Protein AF-A0A161TN19-F1 (afdb_monomer_lite)

pLDDT: mean 82.78, std 13.56, range [37.44, 98.5]

Secondary structure (DSSP, 8-state):
-IIIIISGGG---HHHHHHHHHHHHHHTT---HHHHHTT---HHHHHHHHHSTTTTHHHHHHHHH---GGG--HHHHHHHSTTSHHHHHTS--GGG--S-EEEEEEEESTTTTHHHHHHHHS---BTTEEEEEEEEESSSTTTTTTSTTSPPPHHHHHHHHHHHHTT----SGGGS-SEEEEPTTS-EEEESSSSPTT------EEESS--SS-TTSSEEEEEESS------------GGGGSSHHHHHHTTTTTTT-HHHHS-THHHHTTSEEEEEPPPSS-----S----------SSS--EEEEEEEEE-TTS-EEEEEEEEEESTT--------TT--------S--TTT----HHHHHHHTT-------BTTB--------SS---

Structure (mmCIF, N/CA/C/O backbone):
data_AF-A0A161TN19-F1
#
_entry.id   AF-A0A161TN19-F1
#
loop_
_atom_site.group_PDB
_atom_site.id
_atom_site.type_symbol
_atom_site.label_atom_id
_atom_site.label_alt_id
_atom_site.label_comp_id
_atom_site.label_asym_id
_atom_site.label_entity_id
_atom_site.label_seq_id
_atom_site.pdbx_PDB_ins_code
_atom_site.Cartn_x
_atom_site.Cartn_y
_atom_site.Cartn_z
_atom_site.occupancy
_atom_site.B_iso_or_equiv
_atom_site.auth_seq_id
_atom_site.auth_comp_id
_atom_site.auth_asym_id
_atom_site.auth_atom_id
_atom_site.pdbx_PDB_model_num
ATOM 1 N N . MET A 1 1 ? -0.595 1.431 11.401 1.00 47.62 1 MET A N 1
ATOM 2 C CA . MET A 1 1 ? -0.123 2.843 11.487 1.00 47.62 1 MET A CA 1
ATOM 3 C C . MET A 1 1 ? 1.355 2.991 11.131 1.00 47.62 1 MET A C 1
ATOM 5 O O . MET A 1 1 ? 1.617 3.426 10.020 1.00 47.62 1 MET A O 1
ATOM 9 N N . GLY A 1 2 ? 2.318 2.622 11.993 1.00 53.97 2 GLY A N 1
ATOM 10 C CA . GLY A 1 2 ? 3.750 2.920 11.767 1.00 53.97 2 GLY A CA 1
ATOM 11 C C . GLY A 1 2 ? 4.306 2.507 10.394 1.00 53.97 2 GLY A C 1
ATOM 12 O O . GLY A 1 2 ? 4.868 3.335 9.682 1.00 53.97 2 GLY A O 1
ATOM 13 N N . ARG A 1 3 ? 4.066 1.251 9.990 1.00 63.72 3 ARG A N 1
ATOM 14 C CA . ARG A 1 3 ? 4.535 0.684 8.710 1.00 63.72 3 ARG A CA 1
ATOM 15 C C . ARG A 1 3 ? 3.680 1.053 7.485 1.00 63.72 3 ARG A C 1
ATOM 17 O O . ARG A 1 3 ? 4.108 0.777 6.372 1.00 63.72 3 ARG A O 1
ATOM 24 N N . ASP A 1 4 ? 2.509 1.662 7.686 1.00 65.88 4 ASP A N 1
ATOM 25 C CA . ASP A 1 4 ? 1.567 1.996 6.603 1.00 65.88 4 ASP A CA 1
ATOM 26 C C . ASP A 1 4 ? 1.561 3.496 6.264 1.00 65.88 4 ASP A C 1
ATOM 28 O O . ASP A 1 4 ? 1.391 3.858 5.107 1.00 65.88 4 ASP A O 1
ATOM 32 N N . ILE A 1 5 ? 1.746 4.362 7.271 1.00 66.88 5 ILE A N 1
ATOM 33 C CA . ILE A 1 5 ? 1.569 5.821 7.154 1.00 66.88 5 ILE A CA 1
ATOM 34 C C . ILE A 1 5 ? 2.795 6.610 7.623 1.00 66.88 5 IL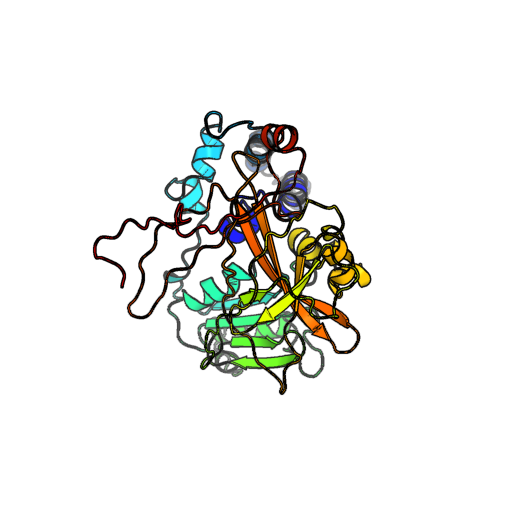E A C 1
ATOM 36 O O . ILE A 1 5 ? 3.163 7.580 6.970 1.00 66.88 5 ILE A O 1
ATOM 40 N N . ILE A 1 6 ? 3.410 6.240 8.756 1.00 66.19 6 ILE A N 1
ATOM 41 C CA . ILE A 1 6 ? 4.440 7.090 9.385 1.00 66.19 6 ILE A CA 1
ATOM 42 C C . ILE A 1 6 ? 5.710 7.116 8.529 1.00 66.19 6 ILE A C 1
ATOM 44 O O . ILE A 1 6 ? 6.128 8.182 8.084 1.00 66.19 6 ILE A O 1
ATOM 48 N N . ALA A 1 7 ? 6.281 5.937 8.271 1.00 68.62 7 ALA A N 1
ATOM 49 C CA . ALA A 1 7 ? 7.451 5.777 7.410 1.00 68.62 7 ALA A CA 1
ATOM 50 C C . ALA A 1 7 ? 7.382 4.486 6.560 1.00 68.62 7 ALA A C 1
ATOM 52 O O . ALA A 1 7 ? 8.281 3.641 6.661 1.00 68.62 7 ALA A O 1
ATOM 53 N N . PRO A 1 8 ? 6.315 4.257 5.758 1.00 68.62 8 PRO A N 1
ATOM 54 C CA . PRO A 1 8 ? 6.253 3.107 4.852 1.00 68.62 8 PRO A CA 1
ATOM 55 C C . PRO A 1 8 ? 7.543 3.034 4.024 1.00 68.62 8 PRO A C 1
ATOM 57 O O . PRO A 1 8 ? 7.966 4.034 3.459 1.00 68.62 8 PRO A O 1
ATOM 60 N N . GLY A 1 9 ? 8.229 1.887 4.000 1.00 65.44 9 GLY A N 1
ATOM 61 C CA . GLY A 1 9 ? 9.502 1.716 3.278 1.00 65.44 9 GLY A CA 1
ATOM 62 C C . GLY A 1 9 ? 10.560 2.813 3.509 1.00 65.44 9 GLY A C 1
ATOM 63 O O . GLY A 1 9 ? 11.334 3.090 2.598 1.00 65.44 9 GLY A O 1
ATOM 64 N N . GLY A 1 10 ? 10.567 3.492 4.664 1.00 69.75 10 GLY A N 1
ATOM 65 C CA . GLY A 1 10 ? 11.515 4.568 4.997 1.00 69.75 10 GLY A CA 1
ATOM 66 C C . GLY A 1 10 ? 11.180 5.972 4.467 1.00 69.75 10 GLY A C 1
ATOM 67 O O . GLY A 1 10 ? 12.001 6.868 4.611 1.00 69.75 10 GLY A O 1
ATOM 68 N N . GLY A 1 11 ? 10.011 6.186 3.857 1.00 68.94 11 GLY A N 1
ATOM 69 C CA . GLY A 1 11 ? 9.580 7.484 3.320 1.00 68.94 11 GLY A CA 1
ATOM 70 C C . GLY A 1 11 ? 8.467 8.097 4.164 1.00 68.94 11 GLY A C 1
ATOM 71 O O . GLY A 1 11 ? 7.512 7.404 4.511 1.00 68.94 11 GLY A O 1
ATOM 72 N N . VAL A 1 12 ? 8.578 9.385 4.504 1.00 70.06 12 VAL A N 1
ATOM 73 C CA . VAL A 1 12 ? 7.596 10.085 5.351 1.00 70.06 12 VAL A CA 1
ATOM 74 C C . VAL A 1 12 ? 6.291 10.317 4.581 1.00 70.06 12 VAL A C 1
ATOM 76 O O . VAL A 1 12 ? 6.288 10.993 3.552 1.00 70.06 12 VAL A O 1
ATOM 79 N N . GLY A 1 13 ? 5.167 9.815 5.105 1.00 68.00 13 GLY A N 1
ATOM 80 C CA . GLY A 1 13 ? 3.835 9.897 4.483 1.00 68.00 13 GLY A CA 1
ATOM 81 C C . GLY A 1 13 ? 3.178 11.286 4.526 1.00 68.00 13 GLY A C 1
ATOM 82 O O . GLY A 1 13 ? 2.058 11.431 5.022 1.00 68.00 13 GLY A O 1
ATOM 83 N N . ILE A 1 14 ? 3.862 12.321 4.025 1.00 73.12 14 ILE A N 1
ATOM 84 C CA . ILE A 1 14 ? 3.472 13.738 4.163 1.00 73.12 14 ILE A CA 1
ATOM 85 C C . ILE A 1 14 ? 2.067 14.062 3.643 1.00 73.12 14 ILE A C 1
ATOM 87 O O . ILE A 1 14 ? 1.405 14.927 4.217 1.00 73.12 14 ILE A O 1
ATOM 91 N N . GLY A 1 15 ? 1.602 13.358 2.602 1.00 74.94 15 GLY A N 1
ATOM 92 C CA . GLY A 1 15 ? 0.302 13.594 1.968 1.00 74.94 15 GLY A CA 1
ATOM 93 C C . GLY A 1 15 ? -0.875 13.443 2.932 1.00 74.94 15 GLY A C 1
ATOM 94 O O . GLY A 1 15 ? -1.801 14.249 2.896 1.00 74.94 15 GLY A O 1
ATOM 95 N N . PHE A 1 16 ? -0.803 12.475 3.848 1.00 82.19 16 PHE A N 1
ATOM 96 C CA . PHE A 1 16 ? -1.801 12.295 4.899 1.00 82.19 16 PHE A CA 1
ATOM 97 C C . PHE A 1 16 ? -1.361 12.911 6.230 1.00 82.19 16 PHE A C 1
ATOM 99 O O . PHE A 1 16 ? -2.152 13.606 6.866 1.00 82.19 16 PHE A O 1
ATOM 106 N N . LEU A 1 17 ? -0.109 12.692 6.657 1.00 84.00 17 LEU A N 1
ATOM 107 C CA . LEU A 1 17 ? 0.358 13.077 7.996 1.00 84.00 17 LEU A CA 1
ATOM 108 C C . LEU A 1 17 ? 0.217 14.574 8.275 1.00 84.00 17 LEU A C 1
ATOM 110 O O . LEU A 1 17 ? -0.259 14.943 9.345 1.00 84.00 17 LEU A O 1
ATOM 114 N N . LEU A 1 18 ? 0.608 15.434 7.330 1.00 84.94 18 LEU A N 1
ATOM 115 C CA . LEU A 1 18 ? 0.573 16.883 7.523 1.00 84.94 18 LEU A CA 1
ATOM 116 C C . LEU A 1 18 ? -0.865 17.426 7.660 1.00 84.94 18 LEU A C 1
ATOM 118 O O . LEU A 1 18 ? -1.141 18.081 8.673 1.00 84.94 18 LEU A O 1
ATOM 122 N N . PRO A 1 19 ? -1.812 17.167 6.730 1.00 86.88 19 PRO A N 1
ATOM 123 C CA . PRO A 1 19 ? -3.191 17.621 6.905 1.00 86.88 19 PRO A CA 1
ATOM 124 C C . PRO A 1 19 ? -3.892 16.935 8.084 1.00 86.88 19 PRO A C 1
ATOM 126 O O . PRO A 1 19 ? -4.654 17.600 8.785 1.00 86.88 19 PRO A O 1
ATOM 129 N N . TRP A 1 20 ? -3.608 15.657 8.369 1.00 87.75 20 TRP A N 1
ATOM 130 C CA . TRP A 1 20 ? -4.178 14.955 9.524 1.00 87.75 20 TRP A CA 1
ATOM 131 C C . TRP A 1 20 ? -3.709 15.551 10.858 1.00 87.75 20 TRP A C 1
ATOM 133 O O . TRP A 1 20 ? -4.548 15.913 11.682 1.00 87.75 20 TRP A O 1
ATOM 143 N N . LEU A 1 21 ? -2.398 15.742 11.062 1.00 90.50 21 LEU A N 1
ATOM 144 C CA . LEU A 1 21 ? -1.873 16.378 12.275 1.00 90.50 21 LEU A CA 1
ATOM 145 C C . LEU A 1 21 ? -2.363 17.821 12.412 1.00 90.50 21 LEU A C 1
ATOM 147 O O . LEU A 1 21 ? -2.684 18.239 13.526 1.00 90.50 21 LEU A O 1
ATOM 151 N N . THR A 1 22 ? -2.491 18.561 11.305 1.00 90.50 22 THR A N 1
ATOM 152 C CA . THR A 1 22 ? -3.098 19.903 11.301 1.00 90.50 22 THR A CA 1
ATOM 153 C C . THR A 1 22 ? -4.546 19.848 11.789 1.00 90.50 22 THR A C 1
ATOM 155 O O . THR A 1 22 ? -4.911 20.571 12.717 1.00 90.50 22 THR A O 1
ATOM 158 N N . ALA A 1 23 ? -5.365 18.960 11.219 1.00 90.44 23 ALA A N 1
ATOM 159 C CA . ALA A 1 23 ? -6.770 18.811 11.581 1.00 90.44 23 ALA A CA 1
ATOM 160 C C . ALA A 1 23 ? -6.948 18.363 13.040 1.00 90.44 23 ALA A C 1
ATOM 162 O O . ALA A 1 23 ? -7.742 18.960 13.760 1.00 90.44 23 ALA A O 1
ATOM 163 N N . VAL A 1 24 ? -6.178 17.377 13.513 1.00 90.31 24 VAL A N 1
ATOM 164 C CA . VAL A 1 24 ? -6.217 16.913 14.910 1.00 90.31 24 VAL A CA 1
ATOM 165 C C . VAL A 1 24 ? -5.806 18.028 15.874 1.00 90.31 24 VAL A C 1
ATOM 167 O O . VAL A 1 24 ? -6.499 18.266 16.863 1.00 90.31 24 VAL A O 1
ATOM 170 N N . ASN A 1 25 ? -4.719 18.753 15.589 1.00 91.88 25 ASN A N 1
ATOM 171 C CA . ASN A 1 25 ? -4.250 19.827 16.467 1.00 91.88 25 ASN A CA 1
ATOM 172 C C . ASN A 1 25 ? -5.150 21.076 16.446 1.00 91.88 25 ASN A C 1
ATOM 174 O O . ASN A 1 25 ? -5.191 21.783 17.450 1.00 91.88 25 ASN A O 1
ATOM 178 N N . ALA A 1 26 ? -5.909 21.316 15.374 1.00 90.81 26 ALA A N 1
ATOM 179 C CA . ALA A 1 26 ? -6.949 22.343 15.345 1.00 90.81 26 ALA A CA 1
ATOM 180 C C . ALA A 1 26 ? -8.230 21.889 16.072 1.00 90.81 26 ALA A C 1
ATOM 182 O O . ALA A 1 26 ? -8.729 22.584 16.956 1.00 90.81 26 ALA A O 1
ATOM 183 N N . LEU A 1 27 ? -8.755 20.703 15.744 1.00 90.81 27 LEU A N 1
ATOM 184 C CA . LEU A 1 27 ? -10.038 20.214 16.259 1.00 90.81 27 LEU A CA 1
ATOM 185 C C . LEU A 1 27 ? -9.989 19.835 17.745 1.00 90.81 27 LEU A C 1
ATOM 187 O O . LEU A 1 27 ? -10.992 20.000 18.432 1.00 90.81 27 LEU A O 1
ATOM 191 N N . LYS A 1 28 ? -8.833 19.422 18.290 1.00 89.06 28 LYS A N 1
ATOM 192 C CA . LYS A 1 28 ? -8.678 19.176 19.741 1.00 89.06 28 LYS A CA 1
ATOM 193 C C . LYS A 1 28 ? -8.911 20.421 20.612 1.00 89.06 28 LYS A C 1
ATOM 195 O O . LYS A 1 28 ? -8.995 20.276 21.828 1.00 89.06 28 LYS A O 1
ATOM 200 N N . LEU A 1 29 ? -8.910 21.619 20.015 1.00 88.94 29 LEU A N 1
ATOM 201 C CA . LEU A 1 29 ? -9.155 22.894 20.694 1.00 88.94 29 LEU A CA 1
ATOM 202 C C . LEU A 1 29 ? -10.643 23.268 20.716 1.00 88.94 29 LEU A C 1
ATOM 204 O O . LEU A 1 29 ? -11.003 24.230 21.389 1.00 88.94 29 LEU A O 1
ATOM 208 N N . VAL A 1 30 ? -11.506 22.525 20.013 1.00 90.69 30 VAL A N 1
ATOM 209 C CA . VAL A 1 30 ? -12.961 22.685 20.111 1.00 90.69 30 VAL A CA 1
ATOM 210 C C . VAL A 1 30 ? -13.400 22.172 21.490 1.00 90.69 30 VAL A C 1
ATOM 212 O O . VAL A 1 30 ? -13.238 20.982 21.769 1.00 90.69 30 VAL A O 1
ATOM 215 N N . PRO A 1 31 ? -13.913 23.042 22.379 1.00 87.94 31 PRO A N 1
ATOM 216 C CA . PRO A 1 31 ? -14.328 22.645 23.717 1.00 87.94 31 PRO A CA 1
ATOM 217 C C . PRO A 1 31 ? -15.682 21.932 23.687 1.00 87.94 31 PRO A C 1
ATOM 219 O O . PRO A 1 31 ? -16.469 22.107 22.755 1.00 87.94 31 PRO A O 1
ATOM 222 N N . ASP A 1 32 ? -16.008 21.214 24.764 1.00 88.38 32 ASP A N 1
ATOM 223 C CA . ASP A 1 32 ? -17.397 20.831 25.006 1.00 88.38 32 ASP A CA 1
ATOM 224 C C . ASP A 1 32 ? -18.244 22.082 25.305 1.00 88.38 32 ASP A C 1
ATOM 226 O O . ASP A 1 32 ? -18.200 22.669 26.392 1.00 88.38 32 ASP A O 1
ATOM 230 N N . VAL A 1 33 ? -19.032 22.482 24.306 1.00 91.19 33 VAL A N 1
ATOM 231 C CA . VAL A 1 33 ? -19.942 23.630 24.364 1.00 91.19 33 VAL A CA 1
ATOM 232 C C . VAL A 1 33 ? -21.045 23.418 25.408 1.00 91.19 33 VAL A C 1
ATOM 234 O O . VAL A 1 33 ? -21.491 24.391 26.017 1.00 91.19 33 VAL A O 1
ATOM 237 N N . GLN A 1 34 ? -21.456 22.172 25.675 1.00 90.88 34 GLN A N 1
ATOM 238 C CA . GLN A 1 34 ? -22.472 21.875 26.686 1.00 90.88 34 GLN A CA 1
ATOM 239 C C . GLN A 1 34 ? -21.926 22.118 28.099 1.00 90.88 34 GLN A C 1
ATOM 241 O O . GLN A 1 34 ? -22.585 22.785 28.899 1.00 90.88 34 GLN A O 1
ATOM 246 N N . SER A 1 35 ? -20.704 21.666 28.396 1.00 91.00 35 SER A N 1
ATOM 247 C CA . SER A 1 35 ? -20.049 21.965 29.677 1.00 91.00 35 SER A CA 1
ATOM 248 C C . SER A 1 35 ? -19.704 23.445 29.851 1.00 91.00 35 SER A C 1
ATOM 250 O O . SER A 1 35 ? -19.777 23.950 30.971 1.00 91.00 35 SER A O 1
ATOM 252 N N . LEU A 1 36 ? -19.385 24.174 28.773 1.00 90.38 36 LEU A N 1
ATOM 253 C CA . LEU A 1 36 ? -19.252 25.636 28.831 1.00 90.38 36 LEU A CA 1
ATOM 254 C C . LEU A 1 36 ? -20.577 26.315 29.205 1.00 90.38 36 LEU A C 1
ATOM 256 O O . LEU A 1 36 ? -20.598 27.140 30.116 1.00 90.38 36 LEU A O 1
ATOM 260 N N . ALA A 1 37 ? -21.679 25.952 28.543 1.00 92.69 37 ALA A N 1
ATOM 261 C CA . ALA A 1 37 ? -22.997 26.539 28.796 1.00 92.69 37 ALA A CA 1
ATOM 262 C C . ALA A 1 37 ? -23.529 26.232 30.208 1.00 92.69 37 ALA A C 1
ATOM 264 O O . ALA A 1 37 ? -24.151 27.089 30.834 1.00 92.69 37 ALA A O 1
ATOM 265 N N . ASN A 1 38 ? -23.249 25.032 30.725 1.00 94.31 38 ASN A N 1
ATOM 266 C CA . ASN A 1 38 ? -23.713 24.574 32.037 1.00 94.31 38 ASN A CA 1
ATOM 267 C C . ASN A 1 38 ? -22.744 24.902 33.191 1.00 94.31 38 ASN A C 1
ATOM 269 O O . ASN A 1 38 ? -23.015 24.542 34.336 1.00 94.31 38 ASN A O 1
ATOM 273 N N . GLY A 1 39 ? -21.612 25.562 32.917 1.00 91.56 39 GLY A N 1
ATOM 274 C CA . GLY A 1 39 ? -20.612 25.924 33.930 1.00 91.56 39 GLY A CA 1
ATOM 275 C C . GLY A 1 39 ? -19.773 24.755 34.470 1.00 91.56 39 GLY A C 1
ATOM 276 O O . GLY A 1 39 ? -19.044 24.932 35.443 1.00 91.56 39 GLY A O 1
ATOM 277 N N . THR A 1 40 ? -19.837 23.577 33.845 1.00 93.75 40 THR A N 1
ATOM 278 C CA . THR A 1 40 ? -19.104 22.352 34.226 1.00 93.75 40 THR A CA 1
ATOM 279 C C . THR A 1 40 ? -17.812 22.151 33.427 1.00 93.75 40 THR A C 1
ATOM 281 O O . THR A 1 40 ? -17.323 21.031 33.303 1.00 93.75 40 THR A O 1
ATOM 284 N N . PHE A 1 41 ? -17.269 23.218 32.835 1.00 93.31 41 PHE A N 1
ATOM 285 C CA . PHE A 1 41 ? -16.123 23.150 31.929 1.00 93.31 41 PHE A CA 1
ATOM 286 C C . PHE A 1 41 ? -14.833 22.651 32.601 1.00 93.31 41 PHE A C 1
ATOM 288 O O . PHE A 1 41 ? -14.395 23.179 33.627 1.00 93.31 41 PHE A O 1
ATOM 295 N N . ASP A 1 42 ? -14.190 21.670 31.966 1.00 92.75 42 ASP A N 1
ATOM 296 C CA . ASP A 1 42 ? -12.967 21.045 32.458 1.00 92.75 42 ASP A CA 1
ATOM 297 C C . ASP A 1 42 ? -11.726 21.940 32.249 1.00 92.75 42 ASP A C 1
ATOM 299 O O . ASP A 1 42 ? -11.150 22.067 31.164 1.00 92.75 42 ASP A O 1
ATOM 303 N N . GLN A 1 43 ? -11.270 22.538 33.350 1.00 92.56 43 GLN A N 1
ATOM 304 C CA . GLN A 1 43 ? -10.062 23.364 33.404 1.00 92.56 43 GLN A CA 1
ATOM 305 C C . GLN A 1 43 ? -8.754 22.555 33.322 1.00 92.56 43 GLN A C 1
ATOM 307 O O . GLN A 1 43 ? -7.688 23.146 33.128 1.00 92.56 43 GLN A O 1
ATOM 312 N N . GLN A 1 44 ? -8.789 21.235 33.527 1.00 92.88 44 GLN A N 1
ATOM 313 C CA . GLN A 1 44 ? -7.648 20.338 33.335 1.00 92.88 44 GLN A CA 1
ATOM 314 C C . GLN A 1 44 ? -7.510 19.955 31.857 1.00 92.88 44 GLN A C 1
ATOM 316 O O . GLN A 1 44 ? -6.396 20.006 31.331 1.00 92.88 44 GLN A O 1
ATOM 321 N N . TRP A 1 45 ? -8.624 19.691 31.161 1.00 92.44 45 TRP A N 1
ATOM 322 C CA . TRP A 1 45 ? -8.655 19.568 29.697 1.00 92.44 45 TRP A CA 1
ATOM 323 C C . TRP A 1 45 ? -8.007 20.786 29.030 1.00 92.44 45 TRP A C 1
ATOM 325 O O . TRP A 1 45 ? -7.078 20.619 28.241 1.00 92.44 45 TRP A O 1
ATOM 335 N N . LEU A 1 46 ? -8.413 22.009 29.396 1.00 90.38 46 LEU A N 1
ATOM 336 C CA . LEU A 1 46 ? -7.867 23.221 28.770 1.00 90.38 46 LEU A CA 1
ATOM 337 C C . LEU A 1 46 ? -6.352 23.349 28.985 1.00 90.38 46 LEU A C 1
ATOM 339 O O . LEU A 1 46 ? -5.617 23.582 28.026 1.00 90.38 46 LEU A O 1
ATOM 343 N N . ARG A 1 47 ? -5.874 23.143 30.220 1.00 92.38 47 ARG A N 1
ATOM 344 C CA . ARG A 1 47 ? -4.436 23.177 30.543 1.00 92.38 47 ARG A CA 1
ATOM 345 C C . ARG A 1 47 ? -3.639 22.167 29.720 1.00 92.38 47 ARG A C 1
ATOM 347 O O . ARG A 1 47 ? -2.702 22.568 29.041 1.00 92.38 47 ARG A O 1
ATOM 354 N N . SER A 1 48 ? -4.097 20.918 29.653 1.00 89.50 48 SER A N 1
ATOM 355 C CA . SER A 1 48 ? -3.469 19.858 28.851 1.00 89.50 48 SER A CA 1
ATOM 356 C C . SER A 1 48 ? -3.318 20.223 27.362 1.00 89.50 48 SER A C 1
ATOM 358 O O . SER A 1 48 ? -2.346 19.823 26.721 1.00 89.50 48 SER A O 1
ATOM 360 N N . ARG A 1 49 ? -4.260 20.984 26.786 1.00 90.56 49 ARG A N 1
ATOM 361 C CA . ARG A 1 49 ? -4.208 21.414 25.372 1.00 90.56 49 ARG A CA 1
ATOM 362 C C . ARG A 1 49 ? -3.304 22.631 25.157 1.00 90.56 49 ARG A C 1
ATOM 364 O O . ARG A 1 49 ? -2.747 22.763 24.069 1.00 90.56 49 ARG A O 1
ATOM 371 N N . LEU A 1 50 ? -3.140 23.479 26.174 1.00 89.81 50 LEU A N 1
ATOM 372 C CA . LEU A 1 50 ? -2.206 24.611 26.170 1.00 89.81 50 LEU A CA 1
ATOM 373 C C . LEU A 1 50 ? -0.754 24.178 26.430 1.00 89.81 50 LEU A C 1
ATOM 375 O O . LEU A 1 50 ? 0.155 24.764 25.854 1.00 89.81 50 LEU A O 1
ATOM 379 N N . GLU A 1 51 ? -0.540 23.147 27.251 1.00 91.25 51 GLU A N 1
ATOM 380 C CA . GLU A 1 51 ? 0.774 22.538 27.514 1.00 91.25 51 GLU A CA 1
ATOM 381 C C . GLU A 1 51 ? 1.328 21.818 26.273 1.00 91.25 51 GLU A C 1
ATOM 383 O O . GLU A 1 51 ? 2.525 21.879 26.000 1.00 91.25 51 GLU A O 1
ATOM 388 N N . HIS A 1 52 ? 0.451 21.204 25.470 1.00 88.00 52 HIS A N 1
ATOM 389 C CA . HIS A 1 52 ? 0.819 20.521 24.229 1.00 88.00 52 HIS A CA 1
ATOM 390 C C . HIS A 1 52 ? 0.048 21.084 23.018 1.00 88.00 52 HIS A C 1
ATOM 392 O O . HIS A 1 52 ? -0.852 20.421 22.483 1.00 88.00 52 HIS A O 1
ATOM 398 N N . PRO A 1 53 ? 0.379 22.302 22.543 1.00 86.06 53 PRO A N 1
ATOM 399 C CA . PRO A 1 53 ? -0.389 22.993 21.506 1.00 86.06 53 PRO A CA 1
ATOM 400 C C . PRO A 1 53 ? -0.221 22.369 20.113 1.00 86.06 53 PRO A C 1
ATOM 402 O O . PRO A 1 53 ? -1.175 22.383 19.337 1.00 86.06 53 PRO A O 1
ATOM 405 N N . ALA A 1 54 ? 0.911 21.723 19.818 1.00 88.88 54 ALA A N 1
ATOM 406 C CA . ALA A 1 54 ? 1.218 21.121 18.516 1.00 88.88 54 ALA A CA 1
ATOM 407 C C . ALA A 1 54 ? 1.802 19.699 18.673 1.00 88.88 54 ALA A C 1
ATOM 409 O O . ALA A 1 54 ? 2.979 19.458 18.431 1.00 88.88 54 ALA A O 1
ATOM 410 N N . VAL A 1 55 ? 0.970 18.754 19.122 1.00 87.62 55 VAL A N 1
ATOM 411 C CA . VAL A 1 55 ? 1.352 17.352 19.377 1.00 87.62 55 VAL A CA 1
ATOM 412 C C . VAL A 1 55 ? 1.841 16.697 18.080 1.00 87.62 55 VAL A C 1
ATOM 414 O O . VAL A 1 55 ? 1.142 16.778 17.065 1.00 87.62 55 VAL A O 1
ATOM 417 N N . PHE A 1 56 ? 3.011 16.050 18.138 1.00 87.94 56 PHE A N 1
ATOM 418 C CA . PHE A 1 56 ? 3.719 15.367 17.041 1.00 87.94 56 PHE A CA 1
ATOM 419 C C . PHE A 1 56 ? 4.158 16.247 15.854 1.00 87.94 56 PHE A C 1
ATOM 421 O O . PHE A 1 56 ? 4.731 15.733 14.892 1.00 87.94 56 PHE A O 1
ATOM 428 N N . PHE A 1 57 ? 3.935 17.565 15.895 1.00 88.31 57 PHE A N 1
ATOM 429 C CA . PHE A 1 57 ? 4.465 18.476 14.872 1.00 88.31 57 PHE A CA 1
ATOM 430 C C . PHE A 1 57 ? 5.973 18.677 14.995 1.00 88.31 57 PHE A C 1
ATOM 432 O O . PHE A 1 57 ? 6.641 18.859 13.986 1.00 88.31 57 PHE A O 1
ATOM 439 N N . ASP A 1 58 ? 6.499 18.614 16.212 1.00 87.06 58 ASP A N 1
ATOM 440 C CA . ASP A 1 58 ? 7.921 18.526 16.525 1.00 87.06 58 ASP A CA 1
ATOM 441 C C . ASP A 1 58 ? 8.584 17.343 15.804 1.00 87.06 58 ASP A C 1
ATOM 443 O O . ASP A 1 58 ? 9.546 17.543 15.062 1.00 87.06 58 ASP A O 1
ATOM 447 N N . LEU A 1 59 ? 8.011 16.139 15.924 1.00 87.19 59 LEU A N 1
ATOM 448 C CA . LEU A 1 59 ? 8.520 14.938 15.253 1.00 87.19 59 LEU A CA 1
ATOM 449 C C . LEU A 1 59 ? 8.369 15.016 13.728 1.00 87.19 59 LEU A C 1
ATOM 451 O O . LEU A 1 59 ? 9.286 14.629 13.006 1.00 87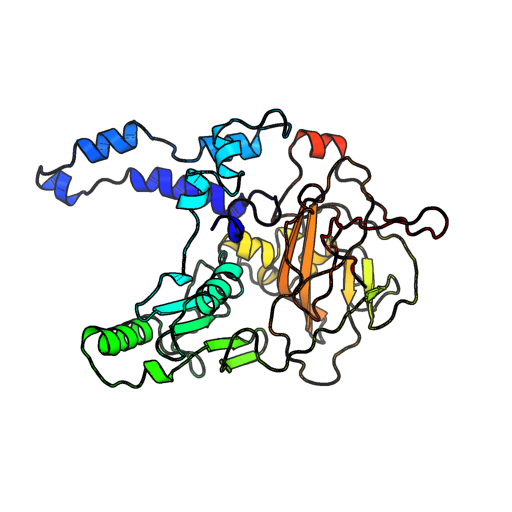.19 59 LEU A O 1
ATOM 455 N N . LEU A 1 60 ? 7.245 15.546 13.225 1.00 85.38 60 LEU A N 1
ATOM 456 C CA . LEU A 1 60 ? 7.051 15.749 11.785 1.00 85.38 60 LEU A CA 1
ATOM 457 C C . LEU A 1 60 ? 8.055 16.761 11.217 1.00 85.38 60 LEU A C 1
ATOM 459 O O . LEU A 1 60 ? 8.618 16.522 10.154 1.00 85.38 60 LEU A O 1
ATOM 463 N N . ILE A 1 61 ? 8.289 17.883 11.904 1.00 85.38 61 ILE A N 1
ATOM 464 C CA . ILE A 1 61 ? 9.261 18.893 11.475 1.00 85.38 61 ILE A CA 1
ATOM 465 C C . ILE A 1 61 ? 10.667 18.300 11.516 1.00 85.38 61 ILE A C 1
ATOM 467 O O . ILE A 1 61 ? 11.363 18.392 10.510 1.00 85.38 61 ILE A O 1
ATOM 471 N N . ALA A 1 62 ? 11.062 17.632 12.606 1.00 84.50 62 ALA A N 1
ATOM 472 C CA . ALA A 1 62 ? 12.352 16.948 12.705 1.00 84.50 62 ALA A CA 1
ATOM 473 C C . ALA A 1 62 ? 12.566 15.976 11.529 1.00 84.50 62 ALA A C 1
ATOM 475 O O . ALA A 1 62 ? 13.563 16.082 10.821 1.00 84.50 62 ALA A O 1
ATOM 476 N N . ALA A 1 63 ? 11.579 15.126 11.226 1.00 80.62 63 ALA A N 1
ATOM 477 C CA . ALA A 1 63 ? 11.643 14.182 10.107 1.00 80.62 63 ALA A CA 1
ATOM 478 C C . ALA A 1 63 ? 11.735 14.844 8.713 1.00 80.62 63 ALA A C 1
ATOM 480 O O . ALA A 1 63 ? 12.088 14.173 7.745 1.00 80.62 63 ALA A O 1
ATOM 481 N N . LEU A 1 64 ? 11.418 16.139 8.594 1.00 79.81 64 LEU A N 1
ATOM 482 C CA . LEU A 1 64 ? 11.482 16.910 7.346 1.00 79.81 64 LEU A CA 1
ATOM 483 C C . LEU A 1 64 ? 12.703 17.838 7.241 1.00 79.81 64 LEU A C 1
ATOM 485 O O . LEU A 1 64 ? 13.048 18.235 6.126 1.00 79.81 64 LEU A O 1
ATOM 489 N N . VAL A 1 65 ? 13.323 18.218 8.365 1.00 82.06 65 VAL A N 1
ATOM 490 C CA . VAL A 1 65 ? 14.437 19.190 8.403 1.00 82.06 65 VAL A CA 1
ATOM 491 C C . VAL A 1 65 ? 15.766 18.608 8.884 1.00 82.06 65 VAL A C 1
ATOM 493 O O . VAL A 1 65 ? 16.792 19.248 8.681 1.00 82.06 65 VAL A O 1
ATOM 496 N N . THR A 1 66 ? 15.782 17.421 9.497 1.00 79.12 66 THR A N 1
ATOM 497 C CA . THR A 1 66 ? 17.030 16.731 9.850 1.00 79.12 66 THR A CA 1
ATOM 498 C C . THR A 1 66 ? 17.805 16.355 8.585 1.00 79.12 66 THR A C 1
ATOM 500 O O . THR A 1 66 ? 17.280 15.714 7.675 1.00 79.12 66 THR A O 1
ATOM 503 N N . GLU A 1 67 ? 19.072 16.767 8.535 1.00 70.31 67 GLU A N 1
ATOM 504 C CA . GLU A 1 67 ? 19.918 16.666 7.340 1.00 70.31 67 GLU A CA 1
ATOM 505 C C . GLU A 1 67 ? 20.711 15.350 7.237 1.00 70.31 67 GLU A C 1
ATOM 507 O O . GLU A 1 67 ? 21.042 14.935 6.128 1.00 70.31 67 GLU A O 1
ATOM 512 N N . SER A 1 68 ? 20.996 14.678 8.361 1.00 67.75 68 SER A N 1
ATOM 513 C CA . SER A 1 68 ? 21.721 13.397 8.417 1.00 67.75 68 SER A CA 1
ATOM 514 C C . SER A 1 68 ? 21.134 12.464 9.479 1.00 67.75 68 SER A C 1
ATOM 516 O O . SER A 1 68 ? 20.563 12.917 10.469 1.00 67.75 68 SER A O 1
ATOM 518 N N . ILE A 1 69 ? 21.340 11.154 9.315 1.00 68.44 69 ILE A N 1
ATOM 519 C CA . ILE A 1 69 ? 21.041 10.142 10.342 1.00 68.44 69 ILE A CA 1
ATOM 520 C C . ILE A 1 69 ? 21.801 10.447 11.645 1.00 68.44 69 ILE A C 1
ATOM 522 O O . ILE A 1 69 ? 21.232 10.326 12.725 1.00 68.44 69 ILE A O 1
ATOM 526 N N . ASP A 1 70 ? 23.041 10.936 11.549 1.00 71.50 70 ASP A N 1
ATOM 527 C CA . ASP A 1 70 ? 23.877 11.283 12.711 1.00 71.50 70 ASP A CA 1
ATOM 528 C C . ASP A 1 70 ? 23.363 12.506 13.502 1.00 71.50 70 ASP A C 1
ATOM 530 O O . ASP A 1 70 ? 23.896 12.830 14.563 1.00 71.50 70 ASP A O 1
ATOM 534 N N . THR A 1 71 ? 22.356 13.220 12.979 1.00 80.62 71 THR A N 1
ATOM 535 C CA . THR A 1 71 ? 21.756 14.418 13.590 1.00 80.62 71 THR A CA 1
ATOM 536 C C . THR A 1 71 ? 20.251 14.276 13.846 1.00 80.62 71 THR A C 1
ATOM 538 O O . THR A 1 71 ? 19.552 15.273 14.053 1.00 80.62 71 THR A O 1
ATOM 541 N N . VAL A 1 72 ? 19.737 13.041 13.866 1.00 81.00 72 VAL A N 1
ATOM 542 C CA . VAL A 1 72 ? 18.359 12.728 14.279 1.00 81.00 72 VAL A CA 1
ATOM 543 C C . VAL A 1 72 ? 18.164 13.077 15.766 1.00 81.00 72 VAL A C 1
ATOM 545 O O . VAL A 1 72 ? 18.926 12.593 16.603 1.00 81.00 72 VAL A O 1
ATOM 548 N N . PRO A 1 73 ? 17.160 13.901 16.133 1.00 87.44 73 PRO A N 1
ATOM 549 C CA . PRO A 1 73 ? 16.856 14.189 17.534 1.00 87.44 73 PRO A CA 1
ATOM 550 C C . PRO A 1 73 ? 16.421 12.928 18.302 1.00 87.44 73 PRO A C 1
ATOM 552 O O . PRO A 1 73 ? 15.704 12.108 17.720 1.00 87.44 73 PRO A O 1
ATOM 555 N N . PRO A 1 74 ? 16.758 12.778 19.599 1.00 88.00 74 PRO A N 1
ATOM 556 C CA . PRO A 1 74 ? 16.453 11.570 20.377 1.00 88.00 74 PRO A CA 1
ATOM 557 C C . PRO A 1 74 ? 14.968 11.179 20.399 1.00 88.00 74 PRO A C 1
ATOM 559 O O . PRO A 1 74 ? 14.630 9.999 20.452 1.00 88.00 74 PRO A O 1
ATOM 562 N N . GLU A 1 75 ? 14.060 12.153 20.338 1.00 86.62 75 GLU A N 1
ATOM 563 C CA . GLU A 1 75 ? 12.613 11.927 20.312 1.00 86.62 75 GLU A CA 1
ATOM 564 C C . GLU A 1 75 ? 12.150 11.317 18.976 1.00 86.62 75 GLU A C 1
ATOM 566 O O . GLU A 1 75 ? 11.252 10.472 18.948 1.00 86.62 75 GLU A O 1
ATOM 571 N N . LEU A 1 76 ? 12.795 11.704 17.869 1.00 83.88 76 LEU A N 1
ATOM 572 C CA . LEU A 1 76 ? 12.572 11.108 16.552 1.00 83.88 76 LEU A CA 1
ATOM 573 C C . LEU A 1 76 ? 13.270 9.746 16.441 1.00 83.88 76 LEU A C 1
ATOM 575 O O . LEU A 1 76 ? 12.666 8.806 15.932 1.00 83.88 76 LEU A O 1
ATOM 579 N N . GLU A 1 77 ? 14.490 9.607 16.968 1.00 83.69 77 GLU A N 1
ATOM 580 C CA . GLU A 1 77 ? 15.194 8.321 17.062 1.00 83.69 77 GLU A CA 1
ATOM 581 C C . GLU A 1 77 ? 14.341 7.297 17.823 1.00 83.69 77 GLU A C 1
ATOM 583 O O . GLU A 1 77 ? 14.117 6.190 17.336 1.00 83.69 77 GLU A O 1
ATOM 588 N N . ALA A 1 78 ? 13.760 7.687 18.962 1.00 84.56 78 ALA A N 1
ATOM 589 C CA . ALA A 1 78 ? 12.833 6.845 19.705 1.00 84.56 78 ALA A CA 1
ATOM 590 C C . ALA A 1 78 ? 11.624 6.418 18.853 1.00 84.56 78 ALA A C 1
ATOM 592 O O . ALA A 1 78 ? 11.267 5.242 18.869 1.00 84.56 78 ALA A O 1
ATOM 593 N N . LEU A 1 79 ? 11.009 7.311 18.069 1.00 81.12 79 LEU A N 1
ATOM 594 C CA . LEU A 1 79 ? 9.898 6.933 17.183 1.00 81.12 79 LEU A CA 1
ATOM 595 C C . LEU A 1 79 ? 10.327 5.977 16.048 1.00 81.12 79 LEU A C 1
ATOM 597 O O . LEU A 1 79 ? 9.509 5.183 15.582 1.00 81.12 79 LEU A O 1
ATOM 601 N N . LEU A 1 80 ? 11.583 6.038 15.601 1.00 75.62 80 LEU A N 1
ATOM 602 C CA . LEU A 1 80 ? 12.126 5.183 14.539 1.00 75.62 80 LEU A CA 1
ATOM 603 C C . LEU A 1 80 ? 12.628 3.820 15.056 1.00 75.62 80 LEU A C 1
ATOM 605 O O . LEU A 1 80 ? 12.604 2.838 14.312 1.00 75.62 80 LEU A O 1
ATOM 609 N N . THR A 1 81 ? 13.042 3.737 16.320 1.00 76.38 81 THR A N 1
ATOM 610 C CA . THR A 1 81 ? 13.600 2.529 16.942 1.00 76.38 81 THR A CA 1
ATOM 611 C C . THR A 1 81 ? 12.500 1.531 17.335 1.00 76.38 81 THR A C 1
ATOM 613 O O . THR A 1 81 ? 11.698 1.788 18.232 1.00 76.38 81 THR A O 1
ATOM 616 N N . ASP A 1 82 ? 12.481 0.356 16.686 1.00 73.50 82 ASP A N 1
ATOM 617 C CA . ASP A 1 82 ? 11.391 -0.642 16.765 1.00 73.50 82 ASP A CA 1
ATOM 618 C C . ASP A 1 82 ? 11.104 -1.179 18.192 1.00 73.50 82 ASP A C 1
ATOM 620 O O . ASP A 1 82 ? 9.989 -1.634 18.445 1.00 73.50 82 ASP A O 1
ATOM 624 N N . ASN A 1 83 ? 12.059 -1.096 19.132 1.00 78.50 83 ASN A N 1
ATOM 625 C CA . ASN A 1 83 ? 11.923 -1.537 20.532 1.00 78.50 83 ASN A CA 1
ATOM 626 C C . ASN A 1 83 ? 11.859 -0.398 21.575 1.00 78.50 83 ASN A C 1
ATOM 628 O O . ASN A 1 83 ? 12.013 -0.662 22.769 1.00 78.50 83 ASN A O 1
ATOM 632 N N . SER A 1 84 ? 11.653 0.856 21.161 1.00 83.38 84 SER A N 1
ATOM 633 C CA . SER A 1 84 ? 11.412 1.960 22.100 1.00 83.38 84 SER A CA 1
ATOM 634 C C . SER A 1 84 ? 10.004 1.886 22.709 1.00 83.38 84 SER A C 1
ATOM 636 O O . SER A 1 84 ? 9.094 1.322 22.103 1.00 83.38 84 SER A O 1
ATOM 638 N N . SER A 1 85 ? 9.790 2.517 23.870 1.00 86.12 85 SER A N 1
ATOM 639 C CA . SER A 1 85 ? 8.471 2.563 24.523 1.00 86.12 85 SER A CA 1
ATOM 640 C C . SER A 1 85 ? 7.396 3.199 23.637 1.00 86.12 85 SER A C 1
ATOM 642 O O . SER A 1 85 ? 6.359 2.592 23.389 1.00 86.12 85 SER A O 1
ATOM 644 N N . ILE A 1 86 ? 7.668 4.384 23.074 1.00 83.56 86 ILE A N 1
ATOM 645 C CA . ILE A 1 86 ? 6.735 5.061 22.159 1.00 83.56 86 ILE A CA 1
ATOM 646 C C . ILE A 1 86 ? 6.404 4.189 20.943 1.00 83.56 86 ILE A C 1
ATOM 648 O O . ILE A 1 86 ? 5.282 4.219 20.440 1.00 83.56 86 ILE A O 1
ATOM 652 N N . ARG A 1 87 ? 7.357 3.380 20.469 1.00 81.06 87 ARG A N 1
ATOM 653 C CA . ARG A 1 87 ? 7.144 2.529 19.307 1.00 81.06 87 ARG A CA 1
ATOM 654 C C . ARG A 1 87 ? 6.360 1.266 19.648 1.00 81.06 87 ARG A C 1
ATOM 656 O O . ARG A 1 87 ? 5.491 0.910 18.850 1.00 81.06 87 ARG A O 1
ATOM 663 N N . THR A 1 88 ? 6.605 0.642 20.805 1.00 82.88 88 THR A N 1
ATOM 664 C CA . THR A 1 88 ? 5.822 -0.502 21.301 1.00 82.88 88 THR A CA 1
ATOM 665 C C . THR A 1 88 ? 4.386 -0.107 21.632 1.00 82.88 88 THR A C 1
ATOM 667 O O . THR A 1 88 ? 3.467 -0.815 21.236 1.00 82.88 88 THR A O 1
ATOM 670 N N . ASP A 1 89 ? 4.172 1.063 22.239 1.00 84.00 89 ASP A N 1
ATOM 671 C CA . ASP A 1 89 ? 2.836 1.565 22.601 1.00 84.00 89 ASP A CA 1
ATOM 672 C C . ASP A 1 89 ? 1.966 1.881 21.363 1.00 84.00 89 ASP A C 1
ATOM 674 O O . ASP A 1 89 ? 0.737 1.907 21.436 1.00 84.00 89 ASP A O 1
ATOM 678 N N . LEU A 1 90 ? 2.597 2.092 20.199 1.00 80.88 90 LEU A N 1
ATOM 679 C CA . LEU A 1 90 ? 1.948 2.314 18.900 1.00 80.88 90 LEU A CA 1
ATOM 680 C C . LEU A 1 90 ? 1.807 1.034 18.046 1.00 80.88 90 LEU A C 1
ATOM 682 O O . LEU A 1 90 ? 1.369 1.108 16.889 1.00 80.88 90 LEU A O 1
ATOM 686 N N . VAL A 1 91 ? 2.189 -0.137 18.568 1.00 80.06 91 VAL A N 1
ATOM 687 C CA . VAL A 1 91 ? 1.999 -1.438 17.909 1.00 80.06 91 VAL A CA 1
ATOM 688 C C . VAL A 1 91 ? 0.713 -2.100 18.409 1.00 80.06 91 VAL A C 1
ATOM 690 O O . VAL A 1 91 ? 0.432 -2.185 19.597 1.00 80.06 91 VAL A O 1
ATOM 693 N N . SER A 1 92 ? -0.095 -2.587 17.468 1.00 83.25 92 SER A N 1
ATOM 694 C CA . SER A 1 92 ? -1.269 -3.405 17.767 1.00 83.25 92 SER A CA 1
ATOM 695 C C . SER A 1 92 ? -0.866 -4.840 18.100 1.00 83.25 92 SER A C 1
ATOM 697 O O . SER A 1 92 ? -0.014 -5.391 17.401 1.00 83.25 92 SER A O 1
ATOM 699 N N . HIS A 1 93 ? -1.596 -5.472 19.021 1.00 89.06 93 HIS A N 1
ATOM 700 C CA . HIS A 1 93 ? -1.459 -6.888 19.382 1.00 89.06 93 HIS A CA 1
ATOM 701 C C . HIS A 1 93 ? -2.732 -7.703 19.053 1.00 89.06 93 HIS A C 1
ATOM 703 O O . HIS A 1 93 ? -3.490 -8.045 19.969 1.00 89.06 93 HIS A O 1
ATOM 709 N N . PRO A 1 94 ? -3.047 -7.987 17.769 1.00 92.75 94 PRO A N 1
ATOM 710 C CA . PRO A 1 94 ? -4.260 -8.722 17.400 1.00 92.75 94 PRO A CA 1
ATOM 711 C C . PRO A 1 94 ? -4.285 -10.162 17.932 1.00 92.75 94 PRO A C 1
ATOM 713 O O . PRO A 1 94 ? -5.360 -10.723 18.123 1.00 92.75 94 PRO A O 1
ATOM 716 N N . GLU A 1 95 ? -3.119 -10.742 18.222 1.00 95.25 95 GLU A N 1
ATOM 717 C CA . GLU A 1 95 ? -2.952 -12.052 18.855 1.00 95.25 95 GLU A CA 1
ATOM 718 C C . GLU A 1 95 ? -3.589 -12.143 20.254 1.00 95.25 95 GLU A C 1
ATOM 720 O O . GLU A 1 95 ? -3.942 -13.233 20.695 1.00 95.25 95 GLU A O 1
ATOM 725 N N . ASN A 1 96 ? -3.801 -11.006 20.927 1.00 96.00 96 ASN A N 1
ATOM 726 C CA . ASN A 1 96 ? -4.448 -10.934 22.241 1.00 96.00 96 ASN A CA 1
ATOM 727 C C . ASN A 1 96 ? -5.981 -10.757 22.155 1.00 96.00 96 ASN A C 1
ATOM 729 O O . ASN A 1 96 ? -6.650 -10.647 23.185 1.00 96.00 96 ASN A O 1
ATOM 733 N N . ILE A 1 97 ? -6.565 -10.705 20.950 1.00 97.25 97 ILE A N 1
ATOM 734 C CA . ILE A 1 97 ? -8.005 -10.481 20.760 1.00 97.25 97 ILE A CA 1
ATOM 735 C C . ILE A 1 97 ? -8.779 -11.792 20.949 1.00 97.25 97 ILE A C 1
ATOM 737 O O . ILE A 1 97 ? -8.857 -12.633 20.055 1.00 97.25 97 ILE A O 1
ATOM 741 N N . GLY A 1 98 ? -9.397 -11.933 22.124 1.00 97.31 98 GLY A N 1
ATOM 742 C CA . GLY A 1 98 ? -10.297 -13.040 22.471 1.00 97.31 98 GLY A CA 1
ATOM 743 C C . GLY A 1 98 ? -11.791 -12.772 22.235 1.00 97.31 98 GLY A C 1
ATOM 744 O O . GLY A 1 98 ? -12.609 -13.596 22.633 1.00 97.31 98 GLY A O 1
ATOM 745 N N . VAL A 1 99 ? -12.165 -11.631 21.639 1.00 97.19 99 VAL A N 1
ATOM 746 C CA . VAL A 1 99 ? -13.569 -11.221 21.430 1.00 97.19 99 VAL A CA 1
ATOM 747 C C . VAL A 1 99 ? -13.945 -11.180 19.943 1.00 97.19 99 VAL A C 1
ATOM 749 O O . VAL A 1 99 ? -13.107 -10.785 19.126 1.00 97.19 99 VAL A O 1
ATOM 752 N N . PRO A 1 100 ? -15.188 -11.542 19.568 1.00 97.56 100 PRO A N 1
ATOM 753 C CA . PRO A 1 100 ? -15.620 -11.551 18.176 1.00 97.56 100 PRO A CA 1
ATOM 754 C C . PRO A 1 100 ? -15.339 -10.226 17.459 1.00 97.56 100 PRO A C 1
ATOM 756 O O . PRO A 1 100 ? -15.744 -9.160 17.920 1.00 97.56 100 PRO A O 1
ATOM 759 N N . THR A 1 101 ? -14.656 -10.294 16.313 1.00 96.88 101 THR A N 1
ATOM 760 C CA . THR A 1 101 ? -14.165 -9.111 15.591 1.00 96.88 101 THR A CA 1
ATOM 761 C C . THR A 1 101 ? -14.483 -9.165 14.095 1.00 96.88 101 THR A C 1
ATOM 763 O O . THR A 1 101 ? -13.948 -9.999 13.363 1.00 96.88 101 THR A O 1
ATOM 766 N N . MET A 1 102 ? -15.286 -8.215 13.614 1.00 96.00 102 MET A N 1
ATOM 767 C CA . MET A 1 102 ? -15.475 -7.949 12.185 1.00 96.00 102 MET A CA 1
ATOM 768 C C . MET A 1 102 ? -14.592 -6.770 11.759 1.00 96.00 102 MET A C 1
ATOM 770 O O . MET A 1 102 ? -14.768 -5.650 12.236 1.00 96.00 102 MET A O 1
ATOM 774 N N . LEU A 1 103 ? -13.643 -7.019 10.857 1.00 95.44 103 LEU A N 1
ATOM 775 C CA . LEU A 1 103 ? -12.778 -6.001 10.268 1.00 95.44 103 LEU A CA 1
ATOM 776 C C . LEU A 1 103 ? -13.360 -5.542 8.931 1.00 95.44 103 LEU A C 1
ATOM 778 O O . LEU A 1 103 ? -13.686 -6.362 8.075 1.00 95.44 103 LEU A O 1
ATOM 782 N N . TYR A 1 104 ? -13.421 -4.229 8.731 1.00 93.81 104 TYR A N 1
ATOM 783 C CA . TYR A 1 104 ? -13.723 -3.611 7.444 1.00 93.81 104 TYR A CA 1
ATOM 784 C C . TYR A 1 104 ? -12.484 -2.87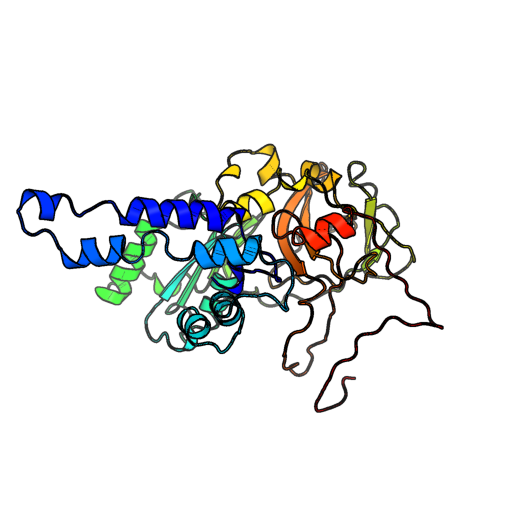2 6.915 1.00 93.81 104 TYR A C 1
ATOM 786 O O . TYR A 1 104 ? -11.739 -2.274 7.692 1.00 93.81 104 TYR A O 1
ATOM 794 N N . GLY A 1 105 ? -12.264 -2.923 5.602 1.00 93.69 105 GLY A N 1
ATOM 795 C CA . GLY A 1 105 ? -11.107 -2.335 4.938 1.00 93.69 105 GLY A CA 1
ATOM 796 C C . GLY A 1 105 ? -11.330 -2.022 3.459 1.00 93.69 105 GLY A C 1
ATOM 797 O O . GLY A 1 105 ? -12.403 -2.275 2.903 1.00 93.69 105 GLY A O 1
ATOM 798 N N . GLY A 1 106 ? -10.298 -1.474 2.816 1.00 94.06 106 GLY A N 1
ATOM 799 C CA . GLY A 1 106 ? -10.329 -1.058 1.412 1.00 94.06 106 GLY A CA 1
ATOM 800 C C . GLY A 1 106 ? -9.012 -1.340 0.690 1.00 94.06 106 GLY A C 1
ATOM 801 O O . GLY A 1 106 ? -7.947 -1.260 1.299 1.00 94.06 106 GLY A O 1
ATOM 802 N N . TRP A 1 107 ? -9.045 -1.659 -0.606 1.00 92.94 107 TRP A N 1
ATOM 803 C CA . TRP A 1 107 ? -7.814 -1.863 -1.389 1.00 92.94 107 TRP A CA 1
ATOM 804 C C . TRP A 1 107 ? -7.000 -0.579 -1.590 1.00 92.94 107 TRP A C 1
ATOM 806 O O . TRP A 1 107 ? -5.772 -0.630 -1.574 1.00 92.94 107 TRP A O 1
ATOM 816 N N . HIS A 1 108 ? -7.669 0.573 -1.674 1.00 91.06 108 HIS A N 1
ATOM 817 C CA . HIS A 1 108 ? -7.037 1.891 -1.798 1.00 91.06 108 HIS A CA 1
ATOM 818 C C . HIS A 1 108 ? -7.076 2.689 -0.479 1.00 91.06 108 HIS A C 1
ATOM 820 O O . HIS A 1 108 ? -6.869 3.903 -0.456 1.00 91.06 108 HIS A O 1
ATOM 826 N N . ASP A 1 109 ? -7.353 2.019 0.643 1.00 91.94 109 ASP A N 1
ATOM 827 C CA . ASP A 1 109 ? -7.284 2.607 1.979 1.00 91.94 109 ASP A CA 1
ATOM 828 C C . ASP A 1 109 ? -5.828 2.692 2.475 1.00 91.94 109 ASP A C 1
ATOM 830 O O . ASP A 1 109 ? -4.995 1.831 2.185 1.00 91.94 109 ASP A O 1
ATOM 834 N N . ILE A 1 110 ? -5.512 3.720 3.261 1.00 89.31 110 ILE A N 1
ATOM 835 C CA . ILE A 1 110 ? -4.164 3.960 3.810 1.00 89.31 110 ILE A CA 1
ATOM 836 C C . ILE A 1 110 ? -3.691 2.883 4.803 1.00 89.31 110 ILE A C 1
ATOM 838 O O . ILE A 1 110 ? -2.503 2.809 5.100 1.00 89.31 110 ILE A O 1
ATOM 842 N N . PHE A 1 111 ? -4.584 2.018 5.294 1.00 90.19 111 PHE A N 1
ATOM 843 C CA . PHE A 1 111 ? -4.280 0.882 6.169 1.00 90.19 111 PHE A CA 1
ATOM 844 C C . PHE A 1 111 ? -4.477 -0.483 5.490 1.00 90.19 111 PHE A C 1
ATOM 846 O O . PHE A 1 111 ? -4.509 -1.506 6.185 1.00 90.19 111 PHE A O 1
ATOM 853 N N . THR A 1 112 ? -4.567 -0.530 4.152 1.00 90.50 112 THR A N 1
ATOM 854 C CA . THR A 1 112 ? -4.870 -1.751 3.376 1.00 90.50 112 THR A CA 1
ATOM 855 C C . THR A 1 112 ? -3.970 -2.951 3.708 1.00 90.50 112 THR A C 1
ATOM 857 O O . THR A 1 112 ? -4.414 -4.096 3.699 1.00 90.50 112 THR A O 1
ATOM 860 N N . ASN A 1 113 ? -2.713 -2.708 4.100 1.00 88.12 113 ASN A N 1
ATOM 861 C CA . ASN A 1 113 ? -1.778 -3.752 4.527 1.00 88.12 113 ASN A CA 1
ATOM 862 C C . ASN A 1 113 ? -2.038 -4.276 5.949 1.00 88.12 113 ASN A C 1
ATOM 864 O O . ASN A 1 113 ? -1.809 -5.459 6.211 1.00 88.12 113 ASN A O 1
ATOM 868 N N . SER A 1 114 ? -2.491 -3.423 6.871 1.00 89.19 114 SER A N 1
ATOM 869 C CA . SER A 1 114 ? -2.767 -3.805 8.261 1.00 89.19 114 SER A CA 1
ATOM 870 C C . SER A 1 114 ? -4.041 -4.643 8.379 1.00 89.19 114 SER A C 1
ATOM 872 O O . SER A 1 114 ? -4.038 -5.633 9.103 1.00 89.19 114 SER A O 1
ATOM 874 N N . GLN A 1 115 ? -5.099 -4.320 7.631 1.00 92.31 115 GLN A N 1
ATOM 875 C CA . GLN A 1 115 ? -6.406 -4.999 7.696 1.00 92.31 115 GLN A CA 1
ATOM 876 C C . GLN A 1 115 ? -6.330 -6.543 7.552 1.00 92.31 115 GLN A C 1
ATOM 878 O O . GLN A 1 115 ? -6.739 -7.244 8.485 1.00 92.31 115 GLN A O 1
ATOM 883 N N . PRO A 1 116 ? -5.748 -7.122 6.478 1.00 92.81 116 PRO A N 1
ATOM 884 C CA . PRO A 1 116 ? -5.611 -8.572 6.342 1.00 92.81 116 PRO A CA 1
ATOM 885 C C . PRO A 1 116 ? -4.574 -9.173 7.303 1.00 92.81 116 PRO A C 1
ATOM 887 O O . PRO A 1 116 ? -4.725 -10.322 7.714 1.00 92.81 116 PRO A O 1
ATOM 890 N N . ARG A 1 117 ? -3.534 -8.420 7.700 1.00 92.38 117 ARG A N 1
ATOM 891 C CA . ARG A 1 117 ? -2.541 -8.882 8.690 1.00 92.38 117 ARG A CA 1
ATOM 892 C C . ARG A 1 117 ? -3.169 -9.042 10.073 1.00 92.38 117 ARG A C 1
ATOM 894 O O . ARG A 1 117 ? -2.976 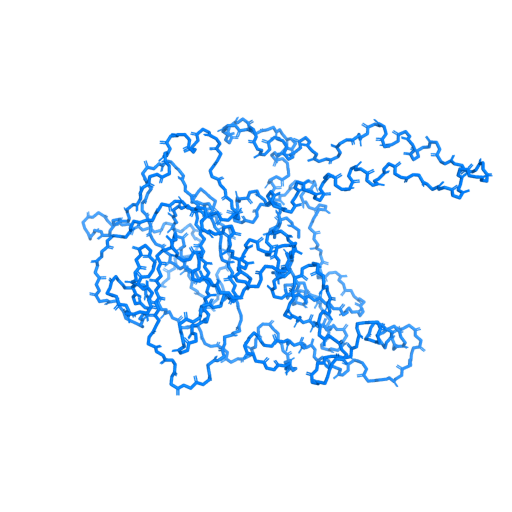-10.080 10.697 1.00 92.38 117 ARG A O 1
ATOM 901 N N . MET A 1 118 ? -3.958 -8.061 10.514 1.00 93.75 118 MET A N 1
ATOM 902 C CA . MET A 1 118 ? -4.710 -8.113 11.769 1.00 93.75 118 MET A CA 1
ATOM 903 C C . MET A 1 118 ? -5.724 -9.255 11.749 1.00 93.75 118 MET A C 1
ATOM 905 O O . MET A 1 118 ? -5.713 -10.079 12.657 1.00 93.75 118 MET A O 1
ATOM 909 N N . TYR A 1 119 ? -6.530 -9.369 10.686 1.00 95.69 119 TYR A N 1
ATOM 910 C CA . TYR A 1 119 ? -7.459 -10.491 10.523 1.00 95.69 119 TYR A CA 1
ATOM 911 C C . TYR A 1 119 ? -6.749 -11.852 10.636 1.00 95.69 119 TYR A C 1
ATOM 913 O O . TYR A 1 119 ? -7.234 -12.745 11.331 1.00 95.69 119 TYR A O 1
ATOM 921 N N . ASN A 1 120 ? -5.582 -12.021 10.006 1.00 94.81 120 ASN A N 1
ATOM 922 C CA . ASN A 1 120 ? -4.832 -13.275 10.078 1.00 94.81 120 ASN A CA 1
ATOM 923 C C . ASN A 1 120 ? -4.220 -13.538 11.465 1.00 94.81 120 ASN A C 1
ATOM 925 O O . ASN A 1 120 ? -4.213 -14.691 11.888 1.00 94.81 120 ASN A O 1
ATOM 929 N N . ALA A 1 121 ? -3.774 -12.501 12.181 1.00 95.75 121 ALA A N 1
ATOM 930 C CA . ALA A 1 121 ? -3.177 -12.615 13.514 1.00 95.75 121 ALA A CA 1
ATOM 931 C C . ALA A 1 121 ? -4.190 -12.865 14.653 1.00 95.75 121 ALA A C 1
ATOM 933 O O . ALA A 1 121 ? -3.818 -13.445 15.669 1.00 95.75 121 ALA A O 1
ATOM 934 N N . ILE A 1 122 ? -5.464 -12.481 14.493 1.00 97.06 122 ILE A N 1
ATOM 935 C CA . ILE A 1 122 ? -6.511 -12.743 15.499 1.00 97.06 122 ILE A CA 1
ATOM 936 C C . ILE A 1 122 ? -6.733 -14.263 15.652 1.00 97.06 122 ILE A C 1
ATOM 938 O O . ILE A 1 122 ? -7.072 -14.918 14.659 1.00 97.06 122 ILE A O 1
ATOM 942 N N . PRO A 1 123 ? -6.618 -14.848 16.860 1.00 96.62 123 PRO A N 1
ATOM 943 C CA . PRO A 1 123 ? -6.628 -16.300 17.084 1.00 96.62 123 PRO A CA 1
ATOM 944 C C . PRO A 1 123 ? -8.042 -16.910 17.151 1.00 96.62 123 PRO A C 1
ATOM 946 O O . PRO A 1 123 ? -8.257 -17.942 17.784 1.00 96.62 123 PRO A O 1
ATOM 949 N N . LEU A 1 124 ? -9.026 -16.274 16.512 1.00 96.88 124 LEU A N 1
ATOM 950 C CA . LEU A 1 124 ? -10.423 -16.711 16.509 1.00 96.88 124 LEU A CA 1
ATOM 951 C C . LEU A 1 124 ? -10.747 -17.562 15.272 1.00 96.88 124 LEU A C 1
ATOM 953 O O . LEU A 1 124 ? -10.161 -17.345 14.205 1.00 96.88 124 LEU A O 1
ATOM 957 N N . PRO A 1 125 ? -11.693 -18.514 15.380 1.00 95.38 125 PRO A N 1
ATOM 958 C CA . PRO A 1 125 ? -12.138 -19.300 14.238 1.00 95.38 125 PRO A CA 1
ATOM 959 C C . PRO A 1 125 ? -12.898 -18.437 13.211 1.00 95.38 125 PRO A C 1
ATOM 961 O O . PRO A 1 125 ? -13.407 -17.360 13.550 1.00 95.38 125 PRO A O 1
ATOM 964 N N . PRO A 1 126 ? -13.020 -18.917 11.958 1.00 93.88 126 PRO A N 1
ATOM 965 C CA . PRO A 1 126 ? -13.968 -18.393 10.979 1.00 93.88 126 PRO A CA 1
ATOM 966 C C . PRO A 1 126 ? -15.337 -18.075 11.593 1.00 93.88 126 PRO A C 1
ATOM 968 O O . PRO A 1 126 ? -15.844 -18.823 12.427 1.00 93.88 126 PRO A O 1
ATOM 971 N N . GLY A 1 127 ? -15.912 -16.939 11.204 1.00 91.69 127 GLY A N 1
ATOM 972 C CA . GLY A 1 127 ? -17.218 -16.484 11.679 1.00 91.69 127 GLY A CA 1
ATOM 973 C C . GLY A 1 127 ? -17.165 -15.675 12.973 1.00 91.69 127 GLY A C 1
ATOM 974 O O . GLY A 1 127 ? -17.783 -14.616 13.036 1.00 91.69 127 GLY A O 1
ATOM 975 N N . HIS A 1 128 ? -16.340 -16.088 13.944 1.00 96.25 128 HIS A N 1
ATOM 976 C CA . HIS A 1 128 ? -16.014 -15.277 15.131 1.00 96.25 128 HIS A CA 1
ATOM 977 C C . HIS A 1 128 ? -15.048 -14.136 14.786 1.00 96.25 128 HIS A C 1
ATOM 979 O O . HIS A 1 128 ? -15.091 -13.069 15.398 1.00 96.25 128 HIS A O 1
ATOM 985 N N . LYS A 1 129 ? -14.202 -14.333 13.768 1.00 96.75 129 LYS A N 1
ATOM 986 C CA . LYS A 1 129 ? -13.552 -13.237 13.045 1.00 96.75 129 LYS A CA 1
ATOM 987 C C . LYS A 1 129 ? -14.010 -13.187 11.595 1.00 96.75 129 LYS A C 1
ATOM 989 O O . LYS A 1 129 ? -14.177 -14.231 10.958 1.00 96.75 129 LYS A O 1
ATOM 994 N N . GLN A 1 130 ? -14.167 -11.973 11.074 1.00 96.94 130 GLN A N 1
ATOM 995 C CA . GLN A 1 130 ? -14.491 -11.732 9.668 1.00 96.94 130 GLN A CA 1
ATOM 996 C C . GLN A 1 130 ? -13.694 -10.562 9.093 1.00 96.94 130 GLN A C 1
ATOM 998 O O . GLN A 1 130 ? -13.345 -9.632 9.818 1.00 96.94 130 GLN A O 1
ATOM 1003 N N . LEU A 1 131 ? -13.426 -10.601 7.789 1.00 96.94 131 LEU A N 1
ATOM 1004 C CA . LEU A 1 131 ? -12.787 -9.522 7.038 1.00 96.94 131 LEU A CA 1
ATOM 1005 C C . LEU A 1 131 ? -13.648 -9.135 5.836 1.00 96.94 131 LEU A C 1
ATOM 1007 O O . LEU A 1 131 ? -13.967 -9.988 5.011 1.00 96.94 131 LEU A O 1
ATOM 1011 N N . ILE A 1 132 ? -13.963 -7.850 5.698 1.00 96.25 132 ILE A N 1
ATOM 1012 C CA . ILE A 1 132 ? -14.652 -7.298 4.532 1.00 96.25 132 ILE A CA 1
ATOM 1013 C C . ILE A 1 132 ? -13.735 -6.278 3.849 1.00 96.25 132 ILE A C 1
ATOM 1015 O O . ILE A 1 132 ? -13.508 -5.201 4.394 1.00 96.25 132 ILE A O 1
ATOM 1019 N N . MET A 1 133 ? -13.224 -6.600 2.656 1.00 96.31 133 MET A N 1
ATOM 1020 C CA . MET A 1 133 ? -12.373 -5.697 1.861 1.00 96.31 133 MET A CA 1
ATOM 1021 C C . MET A 1 133 ? -13.154 -5.125 0.679 1.00 96.31 133 MET A C 1
ATOM 1023 O O . MET A 1 133 ? -13.499 -5.850 -0.255 1.00 96.31 133 MET A O 1
ATOM 1027 N N . GLY A 1 134 ? -13.432 -3.824 0.724 1.00 95.19 134 GLY A N 1
ATOM 1028 C CA . GLY A 1 134 ? -14.032 -3.082 -0.380 1.00 95.19 134 GLY A CA 1
ATOM 1029 C C . GLY A 1 134 ? -13.010 -2.527 -1.369 1.00 95.19 134 GLY A C 1
ATOM 1030 O O . GLY A 1 134 ? -11.809 -2.497 -1.122 1.00 95.19 134 GLY A O 1
ATOM 1031 N N . ASP A 1 135 ? -13.522 -2.029 -2.485 1.00 92.00 135 ASP A N 1
ATOM 1032 C CA . ASP A 1 135 ? -12.749 -1.324 -3.507 1.00 92.00 135 ASP A CA 1
ATOM 1033 C C . ASP A 1 135 ? -12.964 0.179 -3.318 1.00 92.00 135 ASP A C 1
ATOM 1035 O O . ASP A 1 135 ? -13.818 0.801 -3.949 1.00 92.00 135 ASP A O 1
ATOM 1039 N N . THR A 1 136 ? -12.314 0.718 -2.284 1.00 91.62 136 THR A N 1
ATOM 1040 C CA . THR A 1 136 ? -12.505 2.098 -1.832 1.00 91.62 136 THR A CA 1
ATOM 1041 C C . THR A 1 136 ? -11.256 2.663 -1.161 1.00 91.62 136 THR A C 1
ATOM 1043 O O . THR A 1 136 ? -10.339 1.923 -0.792 1.00 91.62 136 THR A O 1
ATOM 1046 N N . TYR A 1 137 ? -11.275 3.981 -0.987 1.00 91.62 137 TYR A N 1
ATOM 1047 C CA . TYR A 1 137 ? -10.303 4.777 -0.253 1.00 91.62 137 TYR A CA 1
ATOM 1048 C C . TYR A 1 137 ? -10.728 4.979 1.208 1.00 91.62 137 TYR A C 1
ATOM 1050 O O . TYR A 1 137 ? -11.831 4.620 1.622 1.00 91.62 137 TYR A O 1
ATOM 1058 N N . HIS A 1 138 ? -9.838 5.596 1.986 1.00 91.69 138 HIS A N 1
ATOM 1059 C CA . HIS A 1 138 ? -10.080 5.940 3.387 1.00 91.69 138 HIS A CA 1
ATOM 1060 C C . HIS A 1 138 ? -11.273 6.898 3.564 1.00 91.69 138 HIS A C 1
ATOM 1062 O O . HIS A 1 138 ? -12.136 6.690 4.417 1.00 91.69 138 HIS A O 1
ATOM 1068 N N . LEU A 1 139 ? -11.354 7.935 2.724 1.00 87.69 139 LEU A N 1
ATOM 1069 C CA . LEU A 1 139 ? -12.548 8.755 2.550 1.00 87.69 139 LEU A CA 1
ATOM 1070 C C . LEU A 1 139 ? -13.520 8.055 1.589 1.00 87.69 139 LEU A C 1
ATOM 1072 O O . LEU A 1 139 ? -13.136 7.605 0.513 1.00 87.69 139 LEU A O 1
ATOM 1076 N N . GLY A 1 140 ? -14.794 7.994 1.977 1.00 86.38 140 GLY A N 1
ATOM 1077 C CA . GLY A 1 140 ? -15.807 7.172 1.305 1.00 86.38 140 GLY A CA 1
ATOM 1078 C C . GLY A 1 140 ? -15.801 5.683 1.707 1.00 86.38 140 GLY A C 1
ATOM 1079 O O . GLY A 1 140 ? -15.960 4.830 0.826 1.00 86.38 140 GLY A O 1
ATOM 1080 N N . PRO A 1 141 ? -15.642 5.321 2.999 1.00 86.44 141 PRO A N 1
ATOM 1081 C CA . PRO A 1 141 ? -15.724 3.925 3.417 1.00 86.44 141 PRO A CA 1
ATOM 1082 C C . PRO A 1 141 ? -17.108 3.345 3.092 1.00 86.44 141 PRO A C 1
ATOM 1084 O O . PRO A 1 141 ? -18.118 4.051 3.098 1.00 86.44 141 PRO A O 1
ATOM 1087 N N . ALA A 1 142 ? -17.149 2.046 2.799 1.00 87.12 142 ALA A N 1
ATOM 1088 C CA . ALA A 1 142 ? -18.339 1.314 2.363 1.00 87.12 142 ALA A CA 1
ATOM 1089 C C . ALA A 1 142 ? -19.035 1.881 1.104 1.00 87.12 142 ALA A C 1
ATOM 1091 O O . ALA A 1 142 ? -20.224 1.638 0.880 1.00 87.12 142 ALA A O 1
ATOM 1092 N N . ALA A 1 143 ? -18.299 2.582 0.231 1.00 85.00 143 ALA A N 1
ATOM 1093 C CA . ALA A 1 143 ? -18.772 2.898 -1.115 1.00 85.00 143 ALA A CA 1
ATOM 1094 C C . ALA A 1 143 ? -19.314 1.635 -1.819 1.00 85.00 143 ALA A C 1
ATOM 1096 O O . ALA A 1 143 ? -18.750 0.548 -1.700 1.00 85.00 143 ALA A O 1
ATOM 1097 N N . GLN A 1 144 ? -20.421 1.788 -2.555 1.00 86.38 144 GLN A N 1
ATOM 1098 C CA . GLN A 1 144 ? -21.181 0.710 -3.217 1.00 86.38 144 GLN A CA 1
ATOM 1099 C C . GLN A 1 144 ? -21.933 -0.271 -2.283 1.00 86.38 144 GLN A C 1
ATOM 1101 O O . GLN A 1 144 ? -22.695 -1.096 -2.791 1.00 86.38 144 GLN A O 1
ATOM 1106 N N . PHE A 1 145 ? -21.805 -0.202 -0.951 1.00 93.69 145 PHE A N 1
ATOM 1107 C CA . PHE A 1 145 ? -22.562 -1.091 -0.054 1.00 93.69 145 PHE A CA 1
ATOM 1108 C C . PHE A 1 145 ? -24.070 -0.791 -0.128 1.00 93.69 145 PHE A C 1
ATOM 1110 O O . PHE A 1 145 ? -24.496 0.355 -0.266 1.00 93.69 145 PHE A O 1
ATOM 1117 N N . GLY A 1 146 ? -24.893 -1.835 -0.032 1.00 93.50 146 GLY A N 1
ATOM 1118 C CA . GLY A 1 146 ? -26.345 -1.763 -0.207 1.00 93.50 146 GLY A CA 1
ATOM 1119 C C . GLY A 1 146 ? -26.817 -1.714 -1.666 1.00 93.50 146 GLY A C 1
ATOM 1120 O O . GLY A 1 146 ? -28.021 -1.616 -1.896 1.00 93.50 146 GLY A O 1
ATOM 1121 N N . THR A 1 147 ? -25.912 -1.794 -2.648 1.00 93.19 147 THR A N 1
ATOM 1122 C CA . THR A 1 147 ? -26.274 -1.945 -4.069 1.00 93.19 147 THR A CA 1
ATOM 1123 C C . THR A 1 147 ? -26.417 -3.429 -4.461 1.00 93.19 147 THR A C 1
ATOM 1125 O O . THR A 1 147 ? -25.869 -4.299 -3.778 1.00 93.19 147 THR A O 1
ATOM 1128 N N . PRO A 1 148 ? -27.157 -3.771 -5.537 1.00 91.44 148 PRO A N 1
ATOM 1129 C CA . PRO A 1 148 ? -27.324 -5.161 -5.965 1.00 91.44 148 PRO A CA 1
ATOM 1130 C C . PRO A 1 148 ? -25.985 -5.861 -6.247 1.00 91.44 148 PRO A C 1
ATOM 1132 O O . PRO A 1 148 ? -25.180 -5.382 -7.041 1.00 91.44 148 PRO A O 1
ATOM 1135 N N . GLY A 1 149 ? -25.759 -7.014 -5.611 1.00 88.31 149 GLY A N 1
ATOM 1136 C CA . GLY A 1 149 ? -24.512 -7.780 -5.739 1.00 88.31 149 GLY A CA 1
ATOM 1137 C C . GLY A 1 149 ? -23.348 -7.285 -4.869 1.00 88.31 149 GLY A C 1
ATOM 1138 O O . GLY A 1 149 ? -22.264 -7.859 -4.948 1.00 88.31 149 GLY A O 1
ATOM 1139 N N . ALA A 1 150 ? -23.559 -6.260 -4.038 1.00 93.75 150 ALA A N 1
ATOM 1140 C CA . ALA A 1 150 ? -22.633 -5.827 -2.994 1.00 93.75 150 ALA A CA 1
ATOM 1141 C C . ALA A 1 150 ? -23.103 -6.287 -1.595 1.00 93.75 150 ALA A C 1
ATOM 1143 O O . ALA A 1 150 ? -24.263 -6.679 -1.433 1.00 93.75 150 ALA A O 1
ATOM 1144 N N . PRO A 1 151 ? -22.234 -6.230 -0.567 1.00 94.75 151 PRO A N 1
ATOM 1145 C CA . PRO A 1 151 ? -22.634 -6.375 0.828 1.00 94.75 151 PRO A CA 1
ATOM 1146 C C . PRO A 1 151 ? -23.801 -5.449 1.205 1.00 94.75 151 PRO A C 1
ATOM 1148 O O . PRO A 1 151 ? -23.929 -4.367 0.620 1.00 94.75 151 PRO A O 1
ATOM 1151 N N . PRO A 1 152 ? -24.628 -5.810 2.207 1.00 94.94 152 PRO A N 1
ATOM 1152 C CA . PRO A 1 152 ? -25.569 -4.878 2.824 1.00 94.94 152 PRO A CA 1
ATOM 1153 C C . PRO A 1 152 ? -24.858 -3.604 3.297 1.00 94.94 152 PRO A C 1
ATOM 1155 O O . PRO A 1 152 ? -23.645 -3.602 3.498 1.00 94.94 152 PRO A O 1
ATOM 1158 N N . ARG A 1 153 ? -25.607 -2.515 3.507 1.00 94.88 153 ARG A N 1
ATOM 1159 C CA . ARG A 1 153 ? -25.044 -1.271 4.059 1.00 94.88 153 ARG A CA 1
ATOM 1160 C C . ARG A 1 153 ? -24.259 -1.550 5.348 1.00 94.88 153 ARG A C 1
ATOM 1162 O O . ARG A 1 153 ? -24.663 -2.396 6.147 1.00 94.88 153 ARG A O 1
ATOM 1169 N N . LEU A 1 154 ? -23.169 -0.814 5.571 1.00 92.81 154 LEU A N 1
ATOM 1170 C CA . LEU A 1 154 ? -22.274 -1.064 6.705 1.00 92.81 154 LEU A CA 1
ATOM 1171 C C . LEU A 1 154 ? -22.980 -0.937 8.066 1.00 92.81 154 LEU A C 1
ATOM 1173 O O . LEU A 1 154 ? -22.684 -1.713 8.965 1.00 92.81 154 LEU A O 1
ATOM 1177 N N . ASP A 1 155 ? -23.962 -0.041 8.200 1.00 94.31 155 ASP A N 1
ATOM 1178 C CA . ASP A 1 155 ? -24.785 0.092 9.409 1.00 94.31 155 ASP A CA 1
ATOM 1179 C C . ASP A 1 155 ? -25.687 -1.129 9.661 1.00 94.31 155 ASP A C 1
ATOM 1181 O O . ASP A 1 155 ? -25.888 -1.520 10.809 1.00 94.31 155 ASP A O 1
ATOM 1185 N N . VAL A 1 156 ? -26.174 -1.782 8.601 1.00 95.88 156 VAL A N 1
ATOM 1186 C CA . VAL A 1 156 ? -26.939 -3.037 8.692 1.00 95.88 156 VAL A CA 1
ATOM 1187 C C . VAL A 1 156 ? -26.033 -4.199 9.108 1.00 95.88 156 VAL A C 1
ATOM 1189 O O . VAL A 1 156 ? -26.418 -4.979 9.974 1.00 95.88 156 VAL A O 1
ATOM 1192 N N . LEU A 1 157 ? -24.822 -4.293 8.546 1.00 95.25 157 LEU A N 1
ATOM 1193 C CA . LEU A 1 157 ? -23.831 -5.305 8.940 1.00 95.25 157 LEU A CA 1
ATOM 1194 C C . LEU A 1 157 ? -23.358 -5.113 10.385 1.00 95.25 157 LEU A C 1
ATOM 1196 O O . LEU A 1 157 ? -23.321 -6.071 11.152 1.00 95.25 157 LEU A O 1
ATOM 1200 N N . GLN A 1 158 ? -23.041 -3.875 10.771 1.00 95.56 158 GLN A N 1
ATOM 1201 C CA . GLN A 1 158 ? -22.657 -3.518 12.136 1.00 95.56 158 GLN A CA 1
ATOM 1202 C C . GLN A 1 158 ? -23.769 -3.865 13.130 1.00 95.56 158 GLN A C 1
ATOM 1204 O O . GLN A 1 158 ? -23.488 -4.422 14.189 1.00 95.56 158 GLN A O 1
ATOM 1209 N N . ARG A 1 159 ? -25.029 -3.569 12.787 1.00 97.38 159 ARG A N 1
ATOM 1210 C CA . ARG A 1 159 ? -26.171 -3.952 13.614 1.00 97.38 159 ARG A CA 1
ATOM 1211 C C . ARG A 1 159 ? -26.290 -5.468 13.735 1.00 97.38 159 ARG A C 1
ATOM 1213 O O . ARG A 1 159 ? -26.277 -5.964 14.850 1.00 97.38 159 ARG A O 1
ATOM 1220 N N . ALA A 1 160 ? -26.324 -6.203 12.622 1.00 97.56 160 ALA A N 1
ATOM 1221 C CA . ALA A 1 160 ? -26.430 -7.663 12.646 1.00 97.56 160 ALA A CA 1
ATOM 1222 C C . ALA A 1 160 ? -25.314 -8.315 13.487 1.00 97.56 160 ALA A C 1
ATOM 1224 O O . ALA A 1 160 ? -25.578 -9.247 14.245 1.00 97.56 160 ALA A O 1
ATOM 1225 N N . TRP A 1 161 ? -24.090 -7.781 13.413 1.00 97.62 161 TRP A N 1
ATOM 1226 C CA . TRP A 1 161 ? -22.963 -8.216 14.237 1.00 97.62 161 TRP A CA 1
ATOM 1227 C C . TRP A 1 161 ? -23.225 -8.053 15.741 1.00 97.62 161 TRP A C 1
ATOM 1229 O O . TRP A 1 161 ? -23.005 -8.988 16.511 1.00 97.62 161 TRP A O 1
ATOM 1239 N N . PHE A 1 162 ? -23.708 -6.884 16.170 1.00 98.00 162 PHE A N 1
ATOM 1240 C CA . PHE A 1 162 ? -23.997 -6.622 17.582 1.00 98.00 162 PHE A CA 1
ATOM 1241 C C . PHE A 1 162 ? -25.263 -7.332 18.077 1.00 98.00 162 PHE A C 1
ATOM 1243 O O . PHE A 1 162 ? -25.226 -7.909 19.161 1.00 98.00 162 PHE A O 1
ATOM 1250 N N . ASP A 1 163 ? -26.332 -7.376 17.280 1.00 98.50 163 ASP A N 1
ATOM 1251 C CA . ASP A 1 163 ? -27.556 -8.133 17.569 1.00 98.50 163 ASP A CA 1
ATOM 1252 C C . ASP A 1 163 ? -27.211 -9.616 17.867 1.00 98.50 163 ASP A C 1
ATOM 1254 O O . ASP A 1 163 ? -27.725 -10.211 18.813 1.00 98.50 163 ASP A O 1
ATOM 1258 N N . HIS A 1 164 ? -26.265 -10.207 17.126 1.00 98.12 164 HIS A N 1
ATOM 1259 C CA . HIS A 1 164 ? -25.798 -11.575 17.371 1.00 98.12 164 HIS A CA 1
ATOM 1260 C C . HIS A 1 164 ? -24.917 -11.700 18.626 1.00 98.12 164 HIS A C 1
ATOM 1262 O O . HIS A 1 164 ? -25.237 -12.472 19.529 1.00 98.12 164 HIS A O 1
ATOM 1268 N N . TRP A 1 165 ? -23.821 -10.937 18.719 1.00 97.44 165 TRP A N 1
ATOM 1269 C CA . TRP A 1 165 ? -22.815 -11.133 19.777 1.00 97.44 165 TRP A CA 1
ATOM 1270 C C . TRP A 1 165 ? -23.141 -10.476 21.127 1.00 97.44 165 TRP A C 1
ATOM 1272 O O . TRP A 1 165 ? -22.536 -10.853 22.131 1.00 97.44 165 TRP A O 1
ATOM 1282 N N . LEU A 1 166 ? -24.056 -9.501 21.172 1.00 98.00 166 LEU A N 1
ATOM 1283 C CA . LEU A 1 166 ? -24.460 -8.799 22.401 1.00 98.00 166 LEU A CA 1
ATOM 1284 C C . LEU A 1 166 ? -25.887 -9.145 22.844 1.00 98.00 166 LEU A C 1
ATOM 1286 O O . LEU A 1 166 ? -26.127 -9.237 24.046 1.00 98.00 166 LEU A O 1
ATOM 1290 N N . GLU A 1 167 ? -26.820 -9.346 21.906 1.00 97.94 167 GLU A N 1
ATOM 1291 C CA . GLU A 1 167 ? -28.224 -9.672 22.223 1.00 97.94 167 GLU A CA 1
ATOM 1292 C C . GLU A 1 167 ? -28.557 -11.169 22.060 1.00 97.94 167 GLU A C 1
ATOM 1294 O O . GLU A 1 167 ? -29.616 -11.615 22.503 1.00 97.94 167 GLU A O 1
ATOM 1299 N N . GLY A 1 168 ? -27.652 -11.970 21.480 1.00 97.31 168 GLY A N 1
ATOM 1300 C CA . GLY A 1 168 ? -27.841 -13.412 21.286 1.00 97.31 168 GLY A CA 1
ATOM 1301 C C . GLY A 1 168 ? -28.812 -13.768 20.155 1.00 97.31 168 GLY A C 1
ATOM 1302 O O . GLY A 1 168 ? -29.379 -14.862 20.155 1.00 97.31 168 GLY A O 1
ATOM 1303 N N . ILE A 1 169 ? -29.041 -12.852 19.210 1.00 98.38 169 ILE A N 1
ATOM 1304 C CA . ILE A 1 169 ? -29.982 -13.042 18.103 1.00 98.38 169 ILE A CA 1
ATOM 1305 C C . ILE A 1 169 ? -29.325 -13.881 16.999 1.00 98.38 169 ILE A C 1
ATOM 1307 O O . ILE A 1 169 ? -28.361 -13.460 16.357 1.00 98.38 169 ILE A O 1
ATOM 1311 N N . ASP A 1 170 ? -29.883 -15.060 16.724 1.00 96.94 170 ASP A N 1
ATOM 1312 C CA . ASP A 1 170 ? -29.501 -15.840 15.547 1.00 96.94 170 ASP A CA 1
ATOM 1313 C C . ASP A 1 170 ? -30.044 -15.176 14.270 1.00 96.94 170 ASP A C 1
ATOM 1315 O O . ASP A 1 170 ? -31.232 -15.241 13.946 1.00 96.94 170 ASP A O 1
ATOM 1319 N N . ASN A 1 171 ? -29.146 -14.487 13.571 1.00 96.62 171 ASN A N 1
ATOM 1320 C CA . ASN A 1 171 ? -29.377 -13.834 12.287 1.00 96.62 171 ASN A CA 1
ATOM 1321 C C . ASN A 1 171 ? -28.403 -14.335 11.197 1.00 96.62 171 ASN A C 1
ATOM 1323 O O . ASN A 1 171 ? -28.338 -13.745 10.117 1.00 96.62 171 ASN A O 1
ATOM 1327 N N . GLY A 1 172 ? -27.637 -15.398 11.482 1.00 95.56 172 GLY A N 1
ATOM 1328 C CA . GLY A 1 172 ? -26.639 -15.983 10.582 1.00 95.56 172 GLY A CA 1
ATOM 1329 C C . GLY A 1 172 ? -25.434 -15.099 10.228 1.00 95.56 172 GLY A C 1
ATOM 1330 O O . GLY A 1 172 ? -24.718 -15.426 9.278 1.00 95.56 172 GLY A O 1
ATOM 1331 N N . ILE A 1 173 ? -25.187 -13.979 10.929 1.00 95.56 173 ILE A N 1
ATOM 1332 C CA . ILE A 1 173 ? -24.049 -13.094 10.617 1.00 95.56 173 ILE A CA 1
ATOM 1333 C C . ILE A 1 173 ? -22.703 -13.805 10.779 1.00 95.56 173 ILE A C 1
ATOM 1335 O O . ILE A 1 173 ? -21.788 -13.548 10.003 1.00 95.56 173 ILE A O 1
ATOM 1339 N N . ASP A 1 174 ? -22.582 -14.738 11.724 1.00 94.75 174 ASP A N 1
ATOM 1340 C CA . ASP A 1 174 ? -21.401 -15.582 11.944 1.00 94.75 174 ASP A CA 1
ATOM 1341 C C . ASP A 1 174 ? -21.042 -16.449 10.719 1.00 94.75 174 ASP A C 1
ATOM 1343 O O . ASP A 1 174 ? -19.880 -16.785 10.508 1.00 94.75 174 ASP A O 1
ATOM 1347 N N . SER A 1 175 ? -22.019 -16.727 9.858 1.00 92.88 175 SER A N 1
ATOM 1348 C CA . SER A 1 175 ? -21.885 -17.512 8.629 1.00 92.88 175 SER A CA 1
ATOM 1349 C C . SER A 1 175 ? -21.726 -16.649 7.365 1.00 92.88 175 SER A C 1
ATOM 1351 O O . SER A 1 175 ? -21.648 -17.183 6.260 1.00 92.88 175 SER A O 1
ATOM 1353 N N . TYR A 1 176 ? -21.667 -15.318 7.501 1.00 89.81 176 TYR A N 1
ATOM 1354 C CA . TYR A 1 176 ? -21.534 -14.372 6.382 1.00 89.81 176 TYR A CA 1
ATOM 1355 C C . TYR A 1 176 ? -20.138 -14.379 5.729 1.00 89.81 176 TYR A C 1
ATOM 1357 O O . TYR A 1 176 ? -19.999 -14.136 4.527 1.00 89.81 176 TYR A O 1
ATOM 1365 N N . GLY A 1 177 ? -19.103 -14.638 6.532 1.00 81.31 177 GLY A N 1
ATOM 1366 C CA . GLY A 1 177 ? -17.700 -14.635 6.121 1.00 81.31 177 GLY A CA 1
ATOM 1367 C C . GLY A 1 177 ? -17.130 -16.040 5.843 1.00 81.31 177 GLY A C 1
ATOM 1368 O O . GLY A 1 177 ? -17.834 -16.904 5.325 1.00 81.31 177 GLY A O 1
ATOM 1369 N N . PRO A 1 178 ? -15.843 -16.295 6.152 1.00 94.75 178 PRO A N 1
ATOM 1370 C CA . PRO A 1 178 ? -14.983 -15.482 7.013 1.00 94.75 178 PRO A CA 1
ATOM 1371 C C . PRO A 1 178 ? -14.274 -14.321 6.302 1.00 94.75 178 PRO A C 1
ATOM 1373 O O . PRO A 1 178 ? -13.802 -13.405 6.970 1.00 94.75 178 PRO A O 1
ATOM 1376 N N . VAL A 1 179 ? -14.205 -14.315 4.970 1.00 96.81 179 VAL A N 1
ATOM 1377 C CA . VAL A 1 179 ? -13.612 -13.210 4.207 1.00 96.81 179 VAL A CA 1
ATOM 1378 C C . VAL A 1 179 ? -14.505 -12.853 3.022 1.00 96.81 179 VAL A C 1
ATOM 1380 O O . VAL A 1 179 ? -14.704 -13.679 2.142 1.00 96.81 179 VAL A O 1
ATOM 1383 N N . THR A 1 180 ? -14.961 -11.607 2.938 1.00 95.81 180 THR A N 1
ATOM 1384 C CA . THR A 1 180 ? -15.761 -11.084 1.820 1.00 95.81 180 THR A CA 1
ATOM 1385 C C . THR A 1 180 ? -14.988 -9.970 1.125 1.00 95.81 180 THR A C 1
ATOM 1387 O O . THR A 1 180 ? -14.734 -8.920 1.709 1.00 95.81 180 THR A O 1
ATOM 1390 N N . VAL A 1 181 ? -14.588 -10.179 -0.129 1.00 95.31 181 VAL A N 1
ATOM 1391 C CA . VAL A 1 181 ? -13.778 -9.214 -0.888 1.00 95.31 181 VAL A CA 1
ATOM 1392 C C . VAL A 1 181 ? -14.479 -8.739 -2.149 1.00 95.31 181 VAL A C 1
ATOM 1394 O O . VAL A 1 181 ? -15.070 -9.531 -2.881 1.00 95.31 181 VAL A O 1
ATOM 1397 N N . LYS A 1 182 ? -14.342 -7.454 -2.464 1.00 94.81 182 LYS A N 1
ATOM 1398 C CA . LYS A 1 182 ? -14.537 -6.951 -3.820 1.00 94.81 182 LYS A CA 1
ATOM 1399 C C . LYS A 1 182 ? -13.293 -7.314 -4.616 1.00 94.81 182 LYS A C 1
ATOM 1401 O O . LYS A 1 182 ? -12.201 -6.880 -4.268 1.00 94.81 182 LYS A O 1
ATOM 1406 N N . GLN A 1 183 ? -13.416 -8.142 -5.647 1.00 91.62 183 GLN A N 1
ATOM 1407 C CA . GLN A 1 183 ? -12.283 -8.389 -6.534 1.00 91.62 183 GLN A CA 1
ATOM 1408 C C . GLN A 1 183 ? -12.071 -7.132 -7.387 1.00 91.62 183 GLN A C 1
ATOM 1410 O O . GLN A 1 183 ? -13.015 -6.681 -8.036 1.00 91.62 183 GLN A O 1
ATOM 1415 N N . GLN A 1 184 ? -10.861 -6.563 -7.381 1.00 90.12 184 GLN A N 1
ATOM 1416 C CA . GLN A 1 184 ? -10.501 -5.487 -8.312 1.00 90.12 184 GLN A CA 1
ATOM 1417 C C . GLN A 1 184 ? -10.691 -6.005 -9.750 1.00 90.12 184 GLN A C 1
ATOM 1419 O O . GLN A 1 184 ? -10.360 -7.158 -10.035 1.00 90.12 184 GLN A O 1
ATOM 1424 N N . GLY A 1 185 ? -11.346 -5.217 -10.608 1.00 84.75 185 GLY A N 1
ATOM 1425 C CA . GLY A 1 185 ? -11.779 -5.651 -11.948 1.00 84.75 185 GLY A CA 1
ATOM 1426 C C . GLY A 1 185 ? -12.898 -6.714 -11.988 1.00 84.75 185 GLY A C 1
ATOM 1427 O O . GLY A 1 185 ? -13.286 -7.152 -13.068 1.00 84.75 185 GLY A O 1
ATOM 1428 N N . GLY A 1 186 ? -13.449 -7.144 -10.843 1.00 88.44 186 GLY A N 1
ATOM 1429 C CA . GLY A 1 186 ? -14.372 -8.283 -10.750 1.00 88.44 186 GLY A CA 1
ATOM 1430 C C . GLY A 1 186 ? -15.573 -8.088 -9.808 1.00 88.44 186 GLY A C 1
ATOM 1431 O O . GLY A 1 186 ? -15.854 -6.978 -9.341 1.00 88.44 186 GLY A O 1
ATOM 1432 N N . PRO A 1 187 ? -16.348 -9.155 -9.538 1.00 91.56 187 PRO A N 1
ATOM 1433 C CA . PRO A 1 187 ? -17.483 -9.118 -8.617 1.00 91.56 187 PRO A CA 1
ATOM 1434 C C . PRO A 1 187 ? -17.038 -9.146 -7.143 1.00 91.56 187 PRO A C 1
ATOM 1436 O O . PRO A 1 187 ? -15.855 -9.265 -6.819 1.00 91.56 187 PRO A O 1
ATOM 1439 N N . TRP A 1 188 ? -18.005 -9.052 -6.231 1.00 93.94 188 TRP A N 1
ATOM 1440 C CA . TRP A 1 188 ? -17.799 -9.457 -4.840 1.00 93.94 188 TRP A CA 1
ATOM 1441 C C . TRP A 1 188 ? -17.714 -10.987 -4.731 1.00 93.94 188 TRP A C 1
ATOM 1443 O O . TRP A 1 188 ? -18.416 -11.702 -5.444 1.00 93.94 188 TRP A O 1
ATOM 1453 N N . ALA A 1 189 ? -16.867 -11.487 -3.832 1.00 92.69 189 ALA A N 1
ATOM 1454 C CA . ALA A 1 189 ? -16.659 -12.910 -3.586 1.00 92.69 189 ALA A CA 1
ATOM 1455 C C . ALA A 1 189 ? -16.447 -13.192 -2.091 1.00 92.69 189 ALA A C 1
ATOM 1457 O O . ALA A 1 189 ? -15.712 -12.466 -1.422 1.00 92.69 189 ALA A O 1
ATOM 1458 N N . SER A 1 190 ? -17.036 -14.282 -1.590 1.00 94.00 190 SER A N 1
ATOM 1459 C CA . SER A 1 190 ? -16.683 -14.855 -0.284 1.00 94.00 190 SER A CA 1
ATOM 1460 C C . SER A 1 190 ? -15.550 -15.876 -0.448 1.00 94.00 190 SER A C 1
ATOM 1462 O O . SER A 1 190 ? -15.522 -16.636 -1.422 1.00 94.00 190 SER A O 1
ATOM 1464 N N . LEU A 1 191 ? -14.587 -15.857 0.473 1.00 93.69 191 LEU A N 1
ATOM 1465 C CA . LEU A 1 191 ? -13.373 -16.668 0.494 1.00 93.69 191 LEU A CA 1
ATOM 1466 C C . LEU A 1 191 ? -13.226 -17.367 1.858 1.00 93.69 191 LEU A C 1
ATOM 1468 O O . LEU A 1 191 ? -13.519 -16.766 2.892 1.00 93.69 191 LEU A O 1
ATOM 1472 N N . PRO A 1 192 ? -12.665 -18.590 1.902 1.00 93.56 192 PRO A N 1
ATOM 1473 C CA . PRO A 1 192 ? -12.354 -19.265 3.165 1.00 93.56 192 PRO A CA 1
ATOM 1474 C C . PRO A 1 192 ? -11.165 -18.630 3.913 1.00 93.56 192 PRO A C 1
ATOM 1476 O O . PRO A 1 192 ? -11.016 -18.827 5.115 1.00 93.56 192 PRO A O 1
ATOM 1479 N N . SER A 1 193 ? -10.303 -17.880 3.217 1.00 92.19 193 SER A N 1
ATOM 1480 C CA . SER A 1 193 ? -9.136 -17.193 3.782 1.00 92.19 193 SER A CA 1
ATOM 1481 C C . SER A 1 193 ? -8.673 -16.041 2.886 1.00 92.19 193 SER A C 1
ATOM 1483 O O . SER A 1 193 ? -9.004 -15.999 1.698 1.00 92.19 193 SER A O 1
ATOM 1485 N N . PHE A 1 194 ? -7.838 -15.155 3.440 1.00 91.19 194 PHE A N 1
ATOM 1486 C CA . PHE A 1 194 ? -7.020 -14.222 2.668 1.00 91.19 194 PHE A CA 1
ATOM 1487 C C . PHE A 1 194 ? -5.531 -14.378 3.039 1.00 91.19 194 PHE A C 1
ATOM 1489 O O . PHE A 1 194 ? -5.214 -14.314 4.227 1.00 91.19 194 PHE A O 1
ATOM 1496 N N . PRO A 1 195 ? -4.598 -14.536 2.080 1.00 90.81 195 PRO A N 1
ATOM 1497 C CA . PRO A 1 195 ? -4.810 -14.636 0.632 1.00 90.81 195 PRO A CA 1
ATOM 1498 C C . PRO A 1 195 ? -5.700 -15.815 0.211 1.00 90.81 195 PRO A C 1
ATOM 1500 O O . PRO A 1 195 ? -5.944 -16.740 0.994 1.00 90.81 195 PRO A O 1
ATOM 1503 N N . ARG A 1 196 ? -6.207 -15.770 -1.028 1.00 90.75 196 ARG A N 1
ATOM 1504 C CA . ARG A 1 196 ? -7.002 -16.864 -1.602 1.00 90.75 196 ARG A CA 1
ATOM 1505 C C . ARG A 1 196 ? -6.158 -18.157 -1.639 1.00 90.75 196 ARG A C 1
ATOM 1507 O O . ARG A 1 196 ? -5.006 -18.100 -2.069 1.00 90.75 196 ARG A O 1
ATOM 1514 N N . PRO A 1 197 ? -6.699 -19.327 -1.250 1.00 88.31 197 PRO A N 1
ATOM 1515 C CA . PRO A 1 197 ? -5.989 -20.598 -1.398 1.00 88.31 197 PRO A CA 1
ATOM 1516 C C . PRO A 1 197 ? -5.677 -20.944 -2.861 1.00 88.31 197 PRO A C 1
ATOM 1518 O O . PRO A 1 197 ? -6.403 -20.548 -3.773 1.00 88.31 197 PRO A O 1
ATOM 1521 N N . GLY A 1 198 ? -4.624 -21.737 -3.081 1.00 85.88 198 GLY A N 1
ATOM 1522 C CA . GLY A 1 198 ? -4.272 -22.272 -4.404 1.00 85.88 198 GLY A CA 1
ATOM 1523 C C . GLY A 1 198 ? -3.545 -21.301 -5.343 1.00 85.88 198 GLY A C 1
ATOM 1524 O O . GLY A 1 198 ? -3.385 -21.611 -6.521 1.00 85.88 198 GLY A O 1
ATOM 1525 N N . MET A 1 199 ? -3.100 -20.140 -4.853 1.00 85.44 199 MET A N 1
ATOM 1526 C CA . MET A 1 199 ? -2.275 -19.205 -5.627 1.00 85.44 199 MET A CA 1
ATOM 1527 C C . MET A 1 199 ? -0.819 -19.688 -5.682 1.00 85.44 199 MET A C 1
ATOM 1529 O O . MET A 1 199 ? -0.215 -19.967 -4.647 1.00 85.44 199 MET A O 1
ATOM 1533 N N . ASN A 1 200 ? -0.250 -19.757 -6.887 1.00 84.81 200 ASN A N 1
ATOM 1534 C CA . ASN A 1 200 ? 1.149 -20.123 -7.116 1.00 84.81 200 ASN A CA 1
ATOM 1535 C C . ASN A 1 200 ? 1.972 -18.875 -7.455 1.00 84.81 200 ASN A C 1
ATOM 1537 O O . ASN A 1 200 ? 1.604 -18.110 -8.345 1.00 84.81 200 ASN A O 1
ATOM 1541 N N . TYR A 1 201 ? 3.110 -18.686 -6.786 1.00 82.00 201 TYR A N 1
ATOM 1542 C CA . TYR A 1 201 ? 4.004 -17.560 -7.056 1.00 82.00 201 TYR A CA 1
ATOM 1543 C C . TYR A 1 201 ? 4.892 -17.843 -8.269 1.00 82.00 201 TYR A C 1
ATOM 1545 O O . TYR A 1 201 ? 5.871 -18.586 -8.184 1.00 82.00 201 TYR A O 1
ATOM 1553 N N . GLN A 1 202 ? 4.571 -17.208 -9.392 1.00 81.25 202 GLN A N 1
ATOM 1554 C CA . GLN A 1 202 ? 5.408 -17.193 -10.588 1.00 81.25 202 GLN A CA 1
ATOM 1555 C C . GLN A 1 202 ? 6.398 -16.023 -10.520 1.00 81.25 202 GLN A C 1
ATOM 1557 O O . GLN A 1 202 ? 6.040 -14.916 -10.113 1.00 81.25 202 GLN A O 1
ATOM 1562 N N . ARG A 1 203 ? 7.656 -16.243 -10.921 1.00 84.19 203 ARG A N 1
ATOM 1563 C CA . ARG A 1 203 ? 8.583 -15.133 -11.172 1.00 84.19 203 ARG A CA 1
ATOM 1564 C C . ARG A 1 203 ? 8.359 -14.634 -12.596 1.00 84.19 203 ARG A C 1
ATOM 1566 O O . ARG A 1 203 ? 8.379 -15.428 -13.531 1.00 84.19 203 ARG A O 1
ATOM 1573 N N . MET A 1 204 ? 8.181 -13.327 -12.719 1.00 83.31 204 MET A N 1
ATOM 1574 C CA . MET A 1 204 ? 8.237 -12.611 -13.983 1.00 83.31 204 MET A CA 1
ATOM 1575 C C . MET A 1 204 ? 9.499 -11.742 -13.987 1.00 83.31 204 MET A C 1
ATOM 1577 O O . MET A 1 204 ? 9.902 -11.247 -12.933 1.00 83.31 204 MET A O 1
ATOM 1581 N N . TYR A 1 205 ? 10.126 -11.597 -15.147 1.00 86.44 205 TYR A N 1
ATOM 1582 C CA . TYR A 1 205 ? 11.368 -10.863 -15.362 1.00 86.44 205 TYR A CA 1
ATOM 1583 C C . TYR A 1 205 ? 11.097 -9.627 -16.216 1.00 86.44 205 TYR A C 1
ATOM 1585 O O . TYR A 1 205 ? 10.324 -9.693 -17.174 1.00 86.44 205 TYR A O 1
ATOM 1593 N N . LEU A 1 206 ? 11.741 -8.519 -15.859 1.00 90.38 206 LEU A N 1
ATOM 1594 C CA . LEU A 1 206 ? 11.720 -7.283 -16.632 1.00 90.38 206 LEU A CA 1
ATOM 1595 C C . LEU A 1 206 ? 12.719 -7.421 -17.785 1.00 90.38 206 LEU A C 1
ATOM 1597 O O . LEU A 1 206 ? 13.892 -7.698 -17.537 1.00 90.38 206 LEU A O 1
ATOM 1601 N N . ASP A 1 207 ? 12.266 -7.250 -19.023 1.00 89.25 207 ASP A N 1
ATOM 1602 C CA . ASP A 1 207 ? 13.112 -7.305 -20.217 1.00 89.25 207 ASP A CA 1
ATOM 1603 C C . ASP A 1 207 ? 13.011 -5.969 -20.984 1.00 89.25 207 ASP A C 1
ATOM 1605 O O . ASP A 1 207 ? 11.897 -5.490 -21.201 1.00 89.25 207 ASP A O 1
ATOM 1609 N N . PRO A 1 208 ? 14.135 -5.345 -21.388 1.00 91.44 208 PRO A N 1
ATOM 1610 C CA . PRO A 1 208 ? 14.149 -4.065 -22.105 1.00 91.44 208 PRO A CA 1
ATOM 1611 C C . PRO A 1 208 ? 13.644 -4.134 -23.561 1.00 91.44 208 PRO A C 1
ATOM 1613 O O . PRO A 1 208 ? 13.630 -3.117 -24.254 1.00 91.44 208 PRO A O 1
ATOM 1616 N N . GLU A 1 209 ? 13.268 -5.311 -24.073 1.00 91.75 209 GLU A N 1
ATOM 1617 C CA . GLU A 1 209 ? 12.554 -5.418 -25.349 1.00 91.75 209 GLU A CA 1
ATOM 1618 C C . GLU A 1 209 ? 11.125 -4.860 -25.209 1.00 91.75 209 GLU A C 1
ATOM 1620 O O . GLU A 1 209 ? 10.347 -5.355 -24.393 1.00 91.75 209 GLU A O 1
ATOM 1625 N N . SER A 1 210 ? 10.762 -3.858 -26.016 1.00 93.81 210 SER A N 1
ATOM 1626 C CA . SER A 1 210 ? 9.444 -3.197 -25.981 1.00 93.81 210 SER A CA 1
ATOM 1627 C C . SER A 1 210 ? 8.271 -4.172 -26.135 1.00 93.81 210 SER A C 1
ATOM 1629 O O . SER A 1 210 ? 8.308 -5.094 -26.953 1.00 93.81 210 SER A O 1
ATOM 1631 N N . SER A 1 211 ? 7.220 -3.961 -25.335 1.00 92.50 211 SER A N 1
ATOM 1632 C CA . SER A 1 211 ? 5.962 -4.714 -25.426 1.00 92.50 211 SER A CA 1
ATOM 1633 C C . SER A 1 211 ? 5.033 -4.191 -26.528 1.00 92.50 211 SER A C 1
ATOM 1635 O O . SER A 1 211 ? 4.133 -4.904 -26.971 1.00 92.50 211 SER A O 1
ATOM 1637 N N . GLY A 1 212 ? 5.232 -2.941 -26.957 1.00 95.00 212 GLY A N 1
ATOM 1638 C CA . GLY A 1 212 ? 4.382 -2.208 -27.891 1.00 95.00 212 GLY A CA 1
ATOM 1639 C C . GLY A 1 212 ? 3.134 -1.591 -27.250 1.00 95.00 212 GLY A C 1
ATOM 1640 O O . GLY A 1 212 ? 2.271 -1.106 -27.979 1.00 95.00 212 GLY A O 1
ATOM 1641 N N . THR A 1 213 ? 3.004 -1.629 -25.917 1.00 92.31 213 THR A N 1
ATOM 1642 C CA . THR A 1 213 ? 1.756 -1.267 -25.209 1.00 92.31 213 THR A CA 1
ATOM 1643 C C . THR A 1 213 ? 1.753 0.130 -24.587 1.00 92.31 213 THR A C 1
ATOM 1645 O O . THR A 1 213 ? 0.681 0.700 -24.390 1.00 92.31 213 THR A O 1
ATOM 1648 N N . SER A 1 214 ? 2.925 0.708 -24.313 1.00 93.19 214 SER A N 1
ATOM 1649 C CA . SER A 1 214 ? 3.078 1.922 -23.496 1.00 93.19 214 SER A CA 1
ATOM 1650 C C . SER A 1 214 ? 4.007 2.983 -24.122 1.00 93.19 214 SER A C 1
ATOM 1652 O O . SER A 1 214 ? 4.942 3.461 -23.477 1.00 93.19 214 SER A O 1
ATOM 1654 N N . PRO A 1 215 ? 3.760 3.424 -25.375 1.00 93.94 215 PRO A N 1
ATOM 1655 C CA . PRO A 1 215 ? 4.634 4.365 -26.096 1.00 93.94 215 PRO A CA 1
ATOM 1656 C C . PRO A 1 215 ? 4.723 5.769 -25.465 1.00 93.94 215 PRO A C 1
ATOM 1658 O O . PRO A 1 215 ? 5.505 6.602 -25.918 1.00 93.94 215 PRO A O 1
ATOM 1661 N N . HIS A 1 216 ? 3.897 6.056 -24.457 1.00 92.75 216 HIS A N 1
ATOM 1662 C CA . HIS A 1 216 ? 3.897 7.284 -23.661 1.00 92.75 216 HIS A CA 1
ATOM 1663 C C . 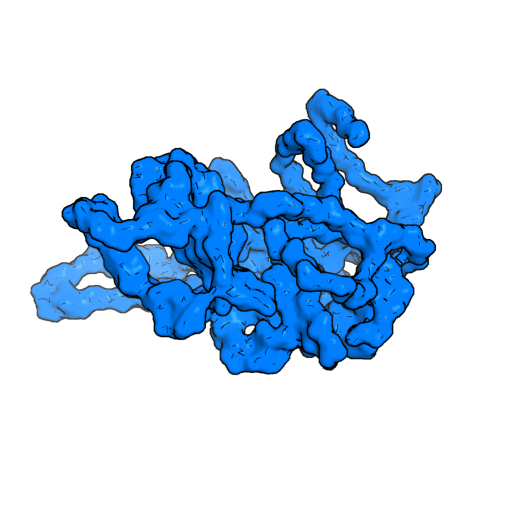HIS A 1 216 ? 4.877 7.258 -22.477 1.00 92.75 216 HIS A C 1
ATOM 1665 O O . HIS A 1 216 ? 5.171 8.322 -21.927 1.00 92.75 216 HIS A O 1
ATOM 1671 N N . ALA A 1 217 ? 5.355 6.079 -22.071 1.00 93.75 217 ALA A N 1
ATOM 1672 C CA . ALA A 1 217 ? 6.237 5.902 -20.922 1.00 93.75 217 ALA A CA 1
ATOM 1673 C C . ALA A 1 217 ? 7.686 6.351 -21.198 1.00 93.75 217 ALA A C 1
ATOM 1675 O O . ALA A 1 217 ? 8.083 6.549 -22.346 1.00 93.75 217 ALA A O 1
ATOM 1676 N N . VAL A 1 218 ? 8.505 6.475 -20.143 1.00 92.81 218 VAL A N 1
ATOM 1677 C CA . VAL A 1 218 ? 9.955 6.744 -20.287 1.00 92.81 218 VAL A CA 1
ATOM 1678 C C . VAL A 1 218 ? 10.649 5.563 -20.975 1.00 92.81 218 VAL A C 1
ATOM 1680 O O . VAL A 1 218 ? 11.540 5.750 -21.805 1.00 92.81 218 VAL A O 1
ATOM 1683 N N . HIS A 1 219 ? 10.187 4.349 -20.677 1.00 93.94 219 HIS A N 1
ATOM 1684 C CA . HIS A 1 219 ? 10.513 3.135 -21.407 1.00 93.94 219 HIS A CA 1
ATOM 1685 C C . HIS A 1 219 ? 9.304 2.195 -21.430 1.00 93.94 219 HIS A C 1
ATOM 1687 O O . HIS A 1 219 ? 8.647 1.977 -20.407 1.00 93.94 219 HIS A O 1
ATOM 1693 N N . ASP A 1 220 ? 9.056 1.616 -22.598 1.00 94.44 220 ASP A N 1
ATOM 1694 C CA . ASP A 1 220 ? 8.212 0.443 -22.799 1.00 94.44 220 ASP A CA 1
ATOM 1695 C C . ASP A 1 220 ? 9.128 -0.779 -22.905 1.00 94.44 220 ASP A C 1
ATOM 1697 O O . ASP A 1 220 ? 9.941 -0.852 -23.828 1.00 94.44 220 ASP A O 1
ATOM 1701 N N . GLY A 1 221 ? 8.987 -1.709 -21.962 1.00 92.56 221 GLY A N 1
ATOM 1702 C CA . GLY A 1 221 ? 9.636 -3.014 -21.938 1.00 92.56 221 GLY A CA 1
ATOM 1703 C C . GLY A 1 221 ? 8.627 -4.156 -21.771 1.00 92.56 221 GLY A C 1
ATOM 1704 O O . GLY A 1 221 ? 7.422 -3.957 -21.600 1.00 92.56 221 GLY A O 1
ATOM 1705 N N . SER A 1 222 ? 9.122 -5.390 -21.787 1.00 90.88 222 SER A N 1
ATOM 1706 C CA . SER A 1 222 ? 8.323 -6.613 -21.679 1.00 90.88 222 SER A CA 1
ATOM 1707 C C . SER A 1 222 ? 8.412 -7.235 -20.285 1.00 90.88 222 SER A C 1
ATOM 1709 O O . SER A 1 222 ? 9.468 -7.237 -19.656 1.00 90.88 222 SER A O 1
ATOM 1711 N N . LEU A 1 223 ? 7.332 -7.880 -19.843 1.00 89.44 223 LEU A N 1
ATOM 1712 C CA . LEU A 1 223 ? 7.307 -8.726 -18.648 1.00 89.44 223 LEU A CA 1
ATOM 1713 C C . LEU A 1 223 ? 7.232 -10.211 -19.052 1.00 89.44 223 LEU A C 1
ATOM 1715 O O . LEU A 1 223 ? 6.226 -10.670 -19.599 1.00 89.44 223 LEU A O 1
ATOM 1719 N N . ARG A 1 224 ? 8.304 -10.972 -18.804 1.00 85.44 224 ARG A N 1
ATOM 1720 C CA . ARG A 1 224 ? 8.527 -12.324 -19.366 1.00 85.44 224 ARG A CA 1
ATOM 1721 C C . ARG A 1 224 ? 8.685 -13.403 -18.292 1.00 85.44 224 ARG A C 1
ATOM 1723 O O . ARG A 1 224 ? 8.897 -13.099 -17.124 1.00 85.44 224 ARG A O 1
ATOM 1730 N N . THR A 1 225 ? 8.586 -14.679 -18.667 1.00 85.38 225 THR A N 1
ATOM 1731 C CA . THR A 1 225 ? 8.853 -15.828 -17.770 1.00 85.38 225 THR A CA 1
ATOM 1732 C C . THR A 1 225 ? 10.304 -16.314 -17.822 1.00 85.38 225 THR A C 1
ATOM 1734 O O . THR A 1 225 ? 10.701 -17.168 -17.031 1.00 85.38 225 THR A O 1
ATOM 1737 N N . ASP A 1 226 ? 11.097 -15.750 -18.729 1.00 81.94 226 ASP A N 1
ATOM 1738 C CA . ASP A 1 226 ? 12.504 -16.022 -18.986 1.00 81.94 226 ASP A CA 1
ATOM 1739 C C . ASP A 1 226 ? 13.300 -14.711 -19.131 1.00 81.94 226 ASP A C 1
ATOM 1741 O O . ASP A 1 226 ? 12.741 -13.654 -19.415 1.00 81.94 226 ASP A O 1
ATOM 1745 N N . THR A 1 227 ? 14.616 -14.775 -18.923 1.00 78.50 227 THR A N 1
ATOM 1746 C CA . THR A 1 227 ? 15.549 -13.656 -19.145 1.00 78.50 227 THR A CA 1
ATOM 1747 C C . THR A 1 227 ? 16.186 -13.787 -20.524 1.00 78.50 227 THR A C 1
ATOM 1749 O O . THR A 1 227 ? 16.788 -14.830 -20.798 1.00 78.50 227 THR A O 1
ATOM 1752 N N . ARG A 1 228 ? 16.099 -12.759 -21.378 1.00 74.56 228 ARG A N 1
ATOM 1753 C CA . ARG A 1 228 ? 16.657 -12.806 -22.745 1.00 74.56 228 ARG A CA 1
ATOM 1754 C C . ARG A 1 228 ? 17.674 -11.710 -23.006 1.00 74.56 228 ARG A C 1
ATOM 1756 O O . ARG A 1 228 ? 18.733 -11.992 -23.565 1.00 74.56 228 ARG A O 1
ATOM 1763 N N . SER A 1 229 ? 17.360 -10.493 -22.581 1.00 75.25 229 SER A N 1
ATOM 1764 C CA . SER A 1 229 ? 18.147 -9.303 -22.893 1.00 75.25 229 SER A CA 1
ATOM 1765 C C . SER A 1 229 ? 18.827 -8.741 -21.645 1.00 75.25 229 SER A C 1
ATOM 1767 O O . SER A 1 229 ? 18.260 -8.749 -20.554 1.00 75.25 229 SER A O 1
ATOM 1769 N N . ALA A 1 230 ? 20.037 -8.206 -21.810 1.00 79.44 230 ALA A N 1
ATOM 1770 C CA . ALA A 1 230 ? 20.705 -7.393 -20.799 1.00 79.44 230 ALA A CA 1
ATOM 1771 C C . ALA A 1 230 ? 20.694 -5.925 -21.241 1.00 79.44 230 ALA A C 1
ATOM 1773 O O . ALA A 1 230 ? 20.901 -5.625 -22.417 1.00 79.44 230 ALA A O 1
ATOM 1774 N N . GLY A 1 231 ? 20.481 -5.013 -20.299 1.00 79.31 231 GLY A N 1
ATOM 1775 C CA . GLY A 1 231 ? 20.486 -3.577 -20.550 1.00 79.31 231 GLY A CA 1
ATOM 1776 C C . GLY A 1 231 ? 20.372 -2.797 -19.248 1.00 79.31 231 GLY A C 1
ATOM 1777 O O . GLY A 1 231 ? 19.972 -3.345 -18.222 1.00 79.31 231 GLY A O 1
ATOM 1778 N N . THR A 1 232 ? 20.716 -1.515 -19.299 1.00 86.38 232 THR A N 1
ATOM 1779 C CA . THR A 1 232 ? 20.553 -0.596 -18.172 1.00 86.38 232 THR A CA 1
ATOM 1780 C C . THR A 1 232 ? 19.514 0.445 -18.553 1.00 86.38 232 THR A C 1
ATOM 1782 O O . THR A 1 232 ? 19.626 1.079 -19.600 1.00 86.38 232 THR A O 1
ATOM 1785 N N . LEU A 1 233 ? 18.500 0.607 -17.707 1.00 87.81 233 LEU A N 1
ATOM 1786 C CA . LEU A 1 233 ? 17.385 1.517 -17.935 1.00 87.81 233 LEU A CA 1
ATOM 1787 C C . LEU A 1 233 ? 17.416 2.648 -16.912 1.00 87.81 233 LEU A C 1
ATOM 1789 O O . LEU A 1 233 ? 17.637 2.427 -15.726 1.00 87.81 233 LEU A O 1
ATOM 1793 N N . THR A 1 234 ? 17.167 3.861 -17.392 1.00 88.94 234 THR A N 1
ATOM 1794 C CA . THR A 1 234 ? 17.320 5.109 -16.642 1.00 88.94 234 THR A CA 1
ATOM 1795 C C . THR A 1 234 ? 15.963 5.757 -16.415 1.00 88.94 234 THR A C 1
ATOM 1797 O O . THR A 1 234 ? 15.264 6.059 -17.379 1.00 88.94 234 THR A O 1
ATOM 1800 N N . VAL A 1 235 ? 15.613 6.014 -15.156 1.00 86.00 235 VAL A N 1
ATOM 1801 C CA . VAL A 1 235 ? 14.408 6.758 -14.775 1.00 86.00 235 VAL A CA 1
ATOM 1802 C C . VAL A 1 235 ? 14.782 7.883 -13.819 1.00 86.00 235 VAL A C 1
ATOM 1804 O O . VAL A 1 235 ? 15.593 7.686 -12.917 1.00 86.00 235 VAL A O 1
ATOM 1807 N N . ALA A 1 236 ? 14.198 9.058 -14.035 1.00 84.12 236 ALA A N 1
ATOM 1808 C CA . ALA A 1 236 ? 14.346 10.219 -13.168 1.00 84.12 236 ALA A CA 1
ATOM 1809 C C . ALA A 1 236 ? 13.011 10.505 -12.452 1.00 84.12 236 ALA A C 1
ATOM 1811 O O . ALA A 1 236 ? 11.948 10.282 -13.039 1.00 84.12 236 ALA A O 1
ATOM 1812 N N . PRO A 1 237 ? 13.033 11.011 -11.208 1.00 81.75 237 PRO A N 1
ATOM 1813 C CA . PRO A 1 237 ? 11.851 11.522 -10.518 1.00 81.75 237 PRO A CA 1
ATOM 1814 C C . PRO A 1 237 ? 11.054 12.527 -11.360 1.00 81.75 237 PRO A C 1
ATOM 1816 O O . PRO A 1 237 ? 11.609 13.483 -11.900 1.00 81.75 237 PRO A O 1
ATOM 1819 N N . GLY A 1 238 ? 9.735 12.339 -11.427 1.00 78.06 238 GLY A N 1
ATOM 1820 C CA . GLY A 1 238 ? 8.827 13.187 -12.198 1.00 78.06 238 GLY A CA 1
ATOM 1821 C C . GLY A 1 238 ? 7.529 13.486 -11.452 1.00 78.06 238 GLY A C 1
ATOM 1822 O O . GLY A 1 238 ? 7.102 12.735 -10.578 1.00 78.06 238 GLY A O 1
ATOM 1823 N N . LEU A 1 239 ? 6.886 14.603 -11.804 1.00 84.25 239 LEU A N 1
ATOM 1824 C CA . LEU A 1 239 ? 5.647 15.066 -11.161 1.00 84.25 239 LEU A CA 1
ATOM 1825 C C . LEU A 1 239 ? 4.382 14.360 -11.675 1.00 84.25 239 LEU A C 1
ATOM 1827 O O . LEU A 1 239 ? 3.299 14.593 -11.143 1.00 84.25 239 LEU A O 1
ATOM 1831 N N . ALA A 1 240 ? 4.499 13.498 -12.688 1.00 85.56 240 ALA A N 1
ATOM 1832 C CA . ALA A 1 240 ? 3.362 12.814 -13.297 1.00 85.56 240 ALA A CA 1
ATOM 1833 C C . ALA A 1 240 ? 2.581 11.947 -12.292 1.00 85.56 240 ALA A C 1
ATOM 1835 O O . ALA A 1 240 ? 1.355 11.872 -12.362 1.00 85.56 240 ALA A O 1
ATOM 1836 N N . THR A 1 241 ? 3.263 11.370 -11.294 1.00 85.19 241 THR A N 1
ATOM 1837 C CA . THR A 1 241 ? 2.634 10.528 -10.264 1.00 85.19 241 THR A CA 1
ATOM 1838 C C . THR A 1 241 ? 1.700 11.293 -9.319 1.00 85.19 241 THR A C 1
ATOM 1840 O O . THR A 1 241 ? 0.913 10.650 -8.622 1.00 85.19 241 THR A O 1
ATOM 1843 N N . LEU A 1 242 ? 1.681 12.637 -9.332 1.00 84.31 242 LEU A N 1
ATOM 1844 C CA . LEU A 1 242 ? 0.630 13.440 -8.679 1.00 84.31 242 LEU A CA 1
ATOM 1845 C C . LEU A 1 242 ? -0.771 13.099 -9.214 1.00 84.31 242 LEU A C 1
ATOM 1847 O O . LEU A 1 242 ? -1.748 13.150 -8.469 1.00 84.31 242 LEU A O 1
ATOM 1851 N N . CYS A 1 243 ? -0.865 12.722 -10.492 1.00 87.12 243 CYS A N 1
ATOM 1852 C CA . CYS A 1 243 ? -2.076 12.209 -11.117 1.00 87.12 243 CYS A CA 1
ATOM 1853 C C . CYS A 1 243 ? -1.997 10.677 -11.187 1.00 87.12 243 CYS A C 1
ATOM 1855 O O . CYS A 1 243 ? -1.712 10.098 -12.231 1.00 87.12 243 CYS A O 1
ATOM 1857 N N . SER A 1 244 ? -2.195 10.024 -10.039 1.00 88.19 244 SER A N 1
ATOM 1858 C CA . SER A 1 244 ? -2.225 8.562 -9.927 1.00 88.19 244 SER A CA 1
ATOM 1859 C C . SER A 1 244 ? -3.144 8.083 -8.801 1.00 88.19 244 SER A C 1
ATOM 1861 O O . SER A 1 244 ? -3.447 8.822 -7.857 1.00 88.19 244 SER A O 1
ATOM 1863 N N . GLN A 1 245 ? -3.516 6.805 -8.866 1.00 87.06 245 GLN A N 1
ATOM 1864 C CA . GLN A 1 245 ? -4.219 6.100 -7.796 1.00 87.06 245 GLN A CA 1
ATOM 1865 C C . GLN A 1 245 ? -3.398 6.045 -6.492 1.00 87.06 245 GLN A C 1
ATOM 1867 O O . GLN A 1 245 ? -3.965 6.193 -5.412 1.00 87.06 245 GLN A O 1
ATOM 1872 N N . ASP A 1 246 ? -2.067 5.906 -6.573 1.00 85.75 246 ASP A N 1
ATOM 1873 C CA . ASP A 1 246 ? -1.180 5.898 -5.396 1.00 85.75 246 ASP A CA 1
ATOM 1874 C C . ASP A 1 246 ? -1.161 7.264 -4.691 1.00 85.75 246 ASP A C 1
ATOM 1876 O O . ASP A 1 246 ? -1.279 7.334 -3.469 1.00 85.75 246 ASP A O 1
ATOM 1880 N N . SER A 1 247 ? -1.151 8.367 -5.453 1.00 86.12 247 SER A N 1
ATOM 1881 C CA . SER A 1 247 ? -1.370 9.714 -4.902 1.00 86.12 247 SER A CA 1
ATOM 1882 C C . SER A 1 247 ? -2.748 9.863 -4.263 1.00 86.12 247 SER A C 1
ATOM 1884 O O . SER A 1 247 ? -2.861 10.474 -3.201 1.00 86.12 247 SER A O 1
ATOM 1886 N N . ALA A 1 248 ? -3.799 9.287 -4.853 1.00 87.31 248 ALA A N 1
ATOM 1887 C CA . ALA A 1 248 ? -5.118 9.282 -4.230 1.00 87.31 248 ALA A CA 1
ATOM 1888 C C . ALA A 1 248 ? -5.132 8.478 -2.920 1.00 87.31 248 ALA A C 1
ATOM 1890 O O . ALA A 1 248 ? -5.665 8.973 -1.929 1.00 87.31 248 ALA A O 1
ATOM 1891 N N . GLN A 1 249 ? -4.483 7.311 -2.859 1.00 87.56 249 GLN A N 1
ATOM 1892 C CA . GLN A 1 249 ? -4.327 6.528 -1.629 1.00 87.56 249 GLN A CA 1
ATOM 1893 C C . GLN A 1 249 ? -3.528 7.306 -0.574 1.00 87.56 249 GLN A C 1
ATOM 1895 O O . GLN A 1 249 ? -4.019 7.493 0.536 1.00 87.56 249 GLN A O 1
ATOM 1900 N N . GLY A 1 250 ? -2.357 7.850 -0.921 1.00 83.38 250 GLY A N 1
ATOM 1901 C CA . GLY A 1 250 ? -1.515 8.654 -0.023 1.00 83.38 250 GLY A CA 1
ATOM 1902 C C . GLY A 1 250 ? -2.166 9.951 0.482 1.00 83.38 250 GLY A C 1
ATOM 1903 O O . GLY A 1 250 ? -1.785 10.458 1.536 1.00 83.38 250 GLY A O 1
ATOM 1904 N N . LEU A 1 251 ? -3.181 10.458 -0.227 1.00 85.94 251 LEU A N 1
ATOM 1905 C CA . LEU A 1 251 ? -4.046 11.574 0.176 1.00 85.94 251 LEU A CA 1
ATOM 1906 C C . LEU A 1 251 ? -5.398 11.101 0.749 1.00 85.94 251 LEU A C 1
ATOM 1908 O O . LEU A 1 251 ? -6.373 11.852 0.732 1.00 85.94 251 LEU A O 1
ATOM 1912 N N . ALA A 1 252 ? -5.487 9.859 1.238 1.00 86.44 252 ALA A N 1
ATOM 1913 C CA . ALA A 1 252 ? -6.676 9.267 1.863 1.00 86.44 252 ALA A CA 1
ATOM 1914 C C . ALA A 1 252 ? -7.961 9.288 1.002 1.00 86.44 252 ALA A C 1
ATOM 1916 O O . ALA A 1 252 ? -9.065 9.154 1.522 1.00 86.44 252 ALA A O 1
ATOM 1917 N N . GLY A 1 253 ? -7.842 9.428 -0.317 1.00 85.81 253 GLY A N 1
ATOM 1918 C CA . GLY A 1 253 ? -8.950 9.519 -1.269 1.00 85.81 253 GLY A CA 1
ATOM 1919 C C . GLY A 1 253 ? -9.371 10.942 -1.644 1.00 85.81 253 GLY A C 1
ATOM 1920 O O . GLY A 1 253 ? -10.277 11.089 -2.458 1.00 85.81 253 GLY A O 1
ATOM 1921 N N . ILE A 1 254 ? -8.725 11.999 -1.125 1.00 83.62 254 ILE A N 1
ATOM 1922 C CA . ILE A 1 254 ? -9.092 13.402 -1.428 1.00 83.62 254 ILE A CA 1
ATOM 1923 C C . ILE A 1 254 ? -9.095 13.678 -2.941 1.00 83.62 254 ILE A C 1
ATOM 1925 O O . ILE A 1 254 ? -9.996 14.343 -3.450 1.00 83.62 254 ILE A O 1
ATOM 1929 N N . THR A 1 255 ? -8.114 13.149 -3.676 1.00 78.94 255 THR A N 1
ATOM 1930 C CA . THR A 1 255 ? -7.996 13.316 -5.134 1.00 78.94 255 THR A CA 1
ATOM 1931 C C . THR A 1 255 ? -8.680 12.209 -5.941 1.00 78.94 255 THR A C 1
ATOM 1933 O O . THR A 1 255 ? -8.709 12.303 -7.164 1.00 78.94 255 THR A O 1
ATOM 1936 N N . ALA A 1 256 ? -9.302 11.208 -5.304 1.00 75.75 256 ALA A N 1
ATOM 1937 C CA . ALA A 1 256 ? -10.000 10.117 -5.999 1.00 75.75 256 ALA A CA 1
ATOM 1938 C C . ALA A 1 256 ? -11.227 10.589 -6.809 1.00 75.75 256 ALA A C 1
ATOM 1940 O O . ALA A 1 256 ? -11.704 9.872 -7.684 1.00 75.75 256 ALA A O 1
ATOM 1941 N N . ILE A 1 257 ? -11.713 11.810 -6.556 1.00 69.56 257 ILE A N 1
ATOM 1942 C CA . ILE A 1 257 ? -12.740 12.485 -7.367 1.00 69.56 257 ILE A CA 1
ATOM 1943 C C . ILE A 1 257 ? -12.248 12.882 -8.772 1.00 69.56 257 ILE A C 1
ATOM 1945 O O . ILE A 1 257 ? -13.059 13.204 -9.640 1.00 69.56 257 ILE A O 1
ATOM 1949 N N . LEU A 1 258 ? -10.930 12.897 -9.003 1.00 72.12 258 LEU A N 1
ATOM 1950 C CA . LEU A 1 258 ? -10.320 13.210 -10.294 1.00 72.12 258 LEU A CA 1
ATOM 1951 C C . LEU A 1 258 ? -10.240 11.927 -11.127 1.00 72.12 258 LEU A C 1
ATOM 1953 O O . LEU A 1 258 ? -9.235 11.216 -11.110 1.00 72.12 258 LEU A O 1
ATOM 1957 N N . ASP A 1 259 ? -11.323 11.638 -11.851 1.00 70.44 259 ASP A N 1
ATOM 1958 C CA . ASP A 1 259 ? -11.553 10.347 -12.521 1.00 70.44 259 ASP A CA 1
ATOM 1959 C C . ASP A 1 259 ? -10.389 9.905 -13.429 1.00 70.44 259 ASP A C 1
ATOM 1961 O O . ASP A 1 259 ? -10.004 8.738 -13.430 1.00 70.44 259 ASP A O 1
ATOM 1965 N N . ALA A 1 260 ? -9.772 10.866 -14.127 1.00 74.38 260 ALA A N 1
ATOM 1966 C CA . ALA A 1 260 ? -8.634 10.654 -15.022 1.00 74.38 260 ALA A CA 1
ATOM 1967 C C . ALA A 1 260 ? -7.322 10.250 -14.319 1.00 74.38 260 ALA A C 1
ATOM 1969 O O . ALA A 1 260 ? -6.430 9.739 -14.981 1.00 74.38 260 ALA A O 1
ATOM 1970 N N . CYS A 1 261 ? -7.190 10.483 -13.008 1.00 74.94 261 CYS A N 1
ATOM 1971 C CA . CYS A 1 261 ? -5.992 10.153 -12.226 1.00 74.94 261 CYS A CA 1
ATOM 1972 C C . CYS A 1 261 ? -6.170 8.890 -11.372 1.00 74.94 261 CYS A C 1
ATOM 1974 O O . CYS A 1 261 ? -5.207 8.172 -11.114 1.00 74.94 261 CYS A O 1
ATOM 1976 N N . GLY A 1 262 ? -7.389 8.635 -10.881 1.00 77.00 262 GLY A N 1
ATOM 1977 C CA . GLY A 1 262 ? -7.669 7.520 -9.967 1.00 77.00 262 GLY A CA 1
ATOM 1978 C C . GLY A 1 262 ? -7.920 6.172 -10.653 1.00 77.00 262 GLY A C 1
ATOM 1979 O O . GLY A 1 262 ? -7.797 5.136 -10.000 1.00 77.00 262 GLY A O 1
ATOM 1980 N N . LYS A 1 263 ? -8.287 6.177 -11.942 1.00 83.12 263 LYS A N 1
ATOM 1981 C CA . LYS A 1 263 ? -8.662 4.970 -12.705 1.00 83.12 263 LYS A CA 1
ATOM 1982 C C . LYS A 1 263 ? -7.669 4.572 -13.797 1.00 83.12 263 LYS A C 1
ATOM 1984 O O . LYS A 1 263 ? -7.704 3.423 -14.232 1.00 83.12 263 LYS A O 1
ATOM 1989 N N . ASP A 1 264 ? -6.817 5.501 -14.230 1.00 89.44 264 ASP A N 1
ATOM 1990 C CA . ASP A 1 264 ? -5.906 5.316 -15.359 1.00 89.44 264 ASP A CA 1
ATOM 1991 C C . ASP A 1 264 ? -4.496 5.842 -15.036 1.00 89.44 264 ASP A C 1
ATOM 1993 O O . ASP A 1 264 ? -4.276 7.037 -14.840 1.00 89.44 264 ASP A O 1
ATOM 1997 N N . SER A 1 265 ? -3.533 4.927 -14.971 1.00 90.19 265 SER A N 1
ATOM 1998 C CA . SER A 1 265 ? -2.122 5.161 -14.679 1.00 90.19 265 SER A CA 1
ATOM 1999 C C . SER A 1 265 ? -1.364 5.801 -15.846 1.00 90.19 265 SER A C 1
ATOM 2001 O O . SER A 1 265 ? -0.254 6.283 -15.621 1.00 90.19 265 SER A O 1
ATOM 2003 N N . ARG A 1 266 ? -1.924 5.873 -17.068 1.00 92.81 266 ARG A N 1
ATOM 2004 C CA . ARG A 1 266 ? -1.205 6.371 -18.262 1.00 92.81 266 ARG A CA 1
ATOM 2005 C C . ARG A 1 266 ? -0.598 7.764 -18.095 1.00 92.81 266 ARG A C 1
ATOM 2007 O O . ARG A 1 266 ? 0.472 8.031 -18.637 1.00 92.81 266 ARG A O 1
ATOM 2014 N N . ILE A 1 267 ? -1.235 8.644 -17.317 1.00 91.00 267 ILE A N 1
ATOM 2015 C CA . ILE A 1 267 ? -0.665 9.965 -17.011 1.00 91.00 267 ILE A CA 1
ATOM 2016 C C . ILE A 1 267 ? 0.596 9.816 -16.149 1.00 91.00 267 ILE A C 1
ATOM 2018 O O . ILE A 1 267 ? 1.621 10.400 -16.485 1.00 91.00 267 ILE A O 1
ATOM 2022 N N . ALA A 1 268 ? 0.553 9.012 -15.084 1.00 89.56 268 ALA A N 1
ATOM 2023 C CA . ALA A 1 268 ? 1.697 8.754 -14.208 1.00 89.56 268 ALA A CA 1
ATOM 2024 C C . ALA A 1 268 ? 2.843 8.003 -14.913 1.00 89.56 268 ALA A C 1
ATOM 2026 O O . ALA A 1 268 ? 4.017 8.258 -14.637 1.00 89.56 268 ALA A O 1
ATOM 2027 N N . GLU A 1 269 ? 2.512 7.116 -15.853 1.00 93.62 269 GLU A N 1
ATOM 2028 C CA . GLU A 1 269 ? 3.466 6.302 -16.616 1.00 93.62 269 GLU A CA 1
ATOM 2029 C C . GLU A 1 269 ? 4.421 7.130 -17.490 1.00 93.62 269 GLU A C 1
ATOM 2031 O O . GLU A 1 269 ? 5.533 6.677 -17.757 1.00 93.62 269 GLU A O 1
ATOM 2036 N N . HIS A 1 270 ? 4.083 8.383 -17.825 1.00 91.00 270 HIS A N 1
ATOM 2037 C CA . HIS A 1 270 ? 5.012 9.347 -18.439 1.00 91.00 270 HIS A CA 1
ATOM 2038 C C . HIS A 1 270 ? 6.296 9.606 -17.621 1.00 91.00 270 HIS A C 1
ATOM 2040 O O . HIS A 1 270 ? 7.222 10.245 -18.117 1.00 91.00 270 HIS A O 1
ATOM 2046 N N . SER A 1 271 ? 6.371 9.163 -16.362 1.00 90.19 271 SER A N 1
ATOM 2047 C CA . SER A 1 271 ? 7.584 9.202 -15.527 1.00 90.19 271 SER A CA 1
ATOM 2048 C C . SER A 1 271 ? 8.042 7.811 -15.059 1.00 90.19 271 SER A C 1
ATOM 2050 O O . SER A 1 271 ? 8.789 7.711 -14.089 1.00 90.19 271 SER A O 1
ATOM 2052 N N . ALA A 1 272 ? 7.606 6.736 -15.724 1.00 91.62 272 ALA A N 1
ATOM 2053 C CA . ALA A 1 272 ? 7.897 5.354 -15.344 1.00 91.62 272 ALA A CA 1
ATOM 2054 C C . ALA A 1 272 ? 8.618 4.559 -16.445 1.00 91.62 272 ALA A C 1
ATOM 2056 O O . ALA A 1 272 ? 8.411 4.786 -17.638 1.00 91.62 272 ALA A O 1
ATOM 2057 N N . GLN A 1 273 ? 9.389 3.553 -16.017 1.00 93.88 273 GLN A N 1
ATOM 2058 C CA . GLN A 1 273 ? 9.694 2.394 -16.857 1.00 93.88 273 GLN A CA 1
ATOM 2059 C C . GLN A 1 273 ? 8.537 1.409 -16.710 1.00 93.88 273 GLN A C 1
ATOM 2061 O O . GLN A 1 273 ? 8.212 1.000 -15.594 1.00 93.88 273 GLN A O 1
ATOM 2066 N N . THR A 1 274 ? 7.919 1.036 -17.821 1.00 95.12 274 THR A N 1
ATOM 2067 C CA . THR A 1 274 ? 6.782 0.112 -17.859 1.00 95.12 274 THR A CA 1
ATOM 2068 C C . THR A 1 274 ? 7.225 -1.236 -18.410 1.00 95.12 274 THR A C 1
ATOM 2070 O O . THR A 1 274 ? 8.077 -1.296 -19.294 1.00 95.12 274 THR A O 1
ATOM 2073 N N . PHE A 1 275 ? 6.667 -2.322 -17.874 1.00 95.56 275 PHE A N 1
ATOM 2074 C CA . PHE A 1 275 ? 6.971 -3.682 -18.316 1.00 95.56 275 PHE A CA 1
ATOM 2075 C C . PHE A 1 275 ? 5.677 -4.484 -18.408 1.00 95.56 275 PHE A C 1
ATOM 2077 O O . PHE A 1 275 ? 5.129 -4.901 -17.386 1.00 95.56 275 PHE A O 1
ATOM 2084 N N . THR A 1 276 ? 5.190 -4.698 -19.628 1.00 94.50 276 THR A N 1
ATOM 2085 C CA . THR A 1 276 ? 3.884 -5.330 -19.866 1.00 94.50 276 THR A CA 1
ATOM 2086 C C . THR A 1 276 ? 4.069 -6.761 -20.359 1.00 94.50 276 THR A C 1
ATOM 2088 O O . THR A 1 276 ? 4.943 -7.045 -21.182 1.00 94.50 276 THR A O 1
ATOM 2091 N N . SER A 1 277 ? 3.279 -7.706 -19.843 1.00 92.50 277 SER A N 1
ATOM 2092 C CA . SER A 1 277 ? 3.321 -9.090 -20.327 1.00 92.50 277 SER A CA 1
ATOM 2093 C C . SER A 1 277 ? 2.564 -9.238 -21.643 1.00 92.50 277 SER A C 1
ATOM 2095 O O . SER A 1 277 ? 1.780 -8.374 -22.033 1.00 92.50 277 SER A O 1
ATOM 2097 N N . ALA A 1 278 ? 2.708 -10.391 -22.298 1.00 91.12 278 ALA A N 1
ATOM 2098 C CA . ALA A 1 278 ? 1.712 -10.797 -23.286 1.00 91.12 278 ALA A CA 1
ATOM 2099 C C . ALA A 1 278 ? 0.301 -10.828 -22.641 1.00 91.12 278 ALA A C 1
ATOM 2101 O O . ALA A 1 278 ? 0.198 -11.124 -21.442 1.00 91.12 278 ALA A O 1
ATOM 2102 N N . PRO A 1 279 ? -0.778 -10.562 -23.404 1.00 90.69 279 PRO A N 1
ATOM 2103 C CA . PRO A 1 279 ? -2.145 -10.661 -22.899 1.00 90.69 279 PRO A CA 1
ATOM 2104 C C . PRO A 1 279 ? -2.449 -12.046 -22.317 1.00 90.69 279 PRO A C 1
ATOM 2106 O O . PRO A 1 279 ? -2.053 -13.072 -22.878 1.00 90.69 279 PRO A O 1
ATOM 2109 N N . VAL A 1 280 ? -3.180 -12.089 -21.201 1.00 86.38 280 VAL A N 1
ATOM 2110 C CA . VAL A 1 280 ? -3.569 -13.357 -20.568 1.00 86.38 280 VAL A CA 1
ATOM 2111 C C . VAL A 1 280 ? -4.572 -14.122 -21.438 1.00 86.38 280 VAL A C 1
ATOM 2113 O O . VAL A 1 280 ? -5.565 -13.571 -21.906 1.00 86.38 280 VAL A O 1
ATOM 2116 N N . GLY A 1 281 ? -4.341 -15.423 -21.634 1.00 84.19 281 GLY A N 1
ATOM 2117 C CA . GLY A 1 281 ? -5.225 -16.274 -22.446 1.00 84.19 281 GLY A CA 1
ATOM 2118 C C . GLY A 1 281 ? -6.555 -16.649 -21.775 1.00 84.19 281 GLY A C 1
ATOM 2119 O O . GLY A 1 281 ? -7.435 -17.202 -22.430 1.00 84.19 281 GLY A O 1
ATOM 2120 N N . ALA A 1 282 ? -6.701 -16.383 -20.474 1.00 85.25 282 ALA A N 1
ATOM 2121 C CA . ALA A 1 282 ? -7.912 -16.618 -19.691 1.00 85.25 282 ALA A CA 1
ATOM 2122 C C . ALA A 1 282 ? -7.935 -15.721 -18.441 1.00 85.25 282 ALA A C 1
ATOM 2124 O O . ALA A 1 282 ? -6.897 -15.206 -18.014 1.00 85.25 282 ALA A O 1
ATOM 2125 N N . ALA A 1 283 ? -9.113 -15.577 -17.825 1.00 83.12 283 ALA A N 1
ATOM 2126 C CA . ALA A 1 283 ? -9.291 -14.827 -16.582 1.00 83.12 283 ALA A CA 1
ATOM 2127 C C . ALA A 1 283 ? -8.364 -15.369 -15.477 1.00 83.12 283 ALA A C 1
ATOM 2129 O O . ALA A 1 283 ? -8.542 -16.487 -14.988 1.00 83.12 283 ALA A O 1
ATOM 2130 N N . THR A 1 284 ? -7.366 -14.572 -15.098 1.00 86.56 284 THR A N 1
ATOM 2131 C CA . THR A 1 284 ? -6.286 -14.972 -14.188 1.00 86.56 284 THR A CA 1
ATOM 2132 C C . THR A 1 284 ? -6.470 -14.275 -12.847 1.00 86.56 284 THR A C 1
ATOM 2134 O O . THR A 1 284 ? -6.626 -13.061 -12.789 1.00 86.56 284 THR A O 1
ATOM 2137 N N . GLN A 1 285 ? -6.484 -15.039 -11.753 1.00 88.25 285 GLN A N 1
ATOM 2138 C CA . GLN A 1 285 ? -6.691 -14.487 -10.414 1.00 88.25 285 GLN A CA 1
ATOM 2139 C C . GLN A 1 285 ? -5.349 -14.176 -9.751 1.00 88.25 285 GLN A C 1
ATOM 2141 O O . GLN A 1 285 ? -4.497 -15.053 -9.637 1.00 88.25 285 GLN A O 1
ATOM 2146 N N . ILE A 1 286 ? -5.202 -12.945 -9.262 1.00 87.25 286 ILE A N 1
ATOM 2147 C CA . ILE A 1 286 ? -4.087 -12.513 -8.417 1.00 87.25 286 ILE A CA 1
ATOM 2148 C C . ILE A 1 286 ? -4.643 -12.294 -7.007 1.00 87.25 286 ILE A C 1
ATOM 2150 O O . ILE A 1 286 ? -5.646 -11.604 -6.824 1.00 87.25 286 ILE A O 1
ATOM 2154 N N . SER A 1 287 ? -4.034 -12.915 -5.996 1.00 88.44 287 SER A N 1
ATOM 2155 C CA . SER A 1 287 ? -4.423 -12.724 -4.596 1.00 88.44 287 SER A CA 1
ATOM 2156 C C . SER A 1 287 ? -3.262 -13.045 -3.664 1.00 88.44 287 SER A C 1
ATOM 2158 O O . SER A 1 287 ? -2.784 -14.176 -3.625 1.00 88.44 287 SER A O 1
ATOM 2160 N N . GLY A 1 288 ? -2.834 -12.051 -2.888 1.00 85.25 288 GLY A N 1
ATOM 2161 C CA . GLY A 1 288 ? -1.767 -12.188 -1.902 1.00 85.25 288 GLY A CA 1
ATOM 2162 C C . GLY A 1 288 ? -0.732 -11.067 -1.976 1.00 85.25 288 GLY A C 1
ATOM 2163 O O . GLY A 1 288 ? -0.902 -10.132 -2.757 1.00 85.25 288 GLY A O 1
ATOM 2164 N N . PRO A 1 289 ? 0.316 -11.130 -1.139 1.00 84.44 289 PRO A N 1
ATOM 2165 C CA . PRO A 1 289 ? 1.417 -10.175 -1.180 1.00 84.44 289 PRO A CA 1
ATOM 2166 C C . PRO A 1 289 ? 2.154 -10.227 -2.525 1.00 84.44 289 PRO A C 1
ATOM 2168 O O . PRO A 1 289 ? 2.523 -11.298 -3.002 1.00 84.44 289 PRO A O 1
ATOM 2171 N N . VAL A 1 290 ? 2.419 -9.057 -3.104 1.00 82.50 290 VAL A N 1
ATOM 2172 C CA . VAL A 1 290 ? 3.246 -8.880 -4.307 1.00 82.50 290 VAL A CA 1
ATOM 2173 C C . VAL A 1 290 ? 4.582 -8.253 -3.896 1.00 82.50 290 VAL A C 1
ATOM 2175 O O . VAL A 1 290 ? 4.637 -7.468 -2.950 1.00 82.50 290 VAL A O 1
ATOM 2178 N N . ASN A 1 291 ? 5.672 -8.630 -4.567 1.00 84.31 291 ASN A N 1
ATOM 2179 C CA . ASN A 1 291 ? 7.033 -8.193 -4.247 1.00 84.31 291 ASN A CA 1
ATOM 2180 C C . ASN A 1 291 ? 7.932 -8.250 -5.503 1.00 84.31 291 ASN A C 1
ATOM 2182 O O . ASN A 1 291 ? 7.749 -9.144 -6.338 1.00 84.31 291 ASN A O 1
ATOM 2186 N N . VAL A 1 292 ? 8.870 -7.309 -5.666 1.00 78.94 292 VAL A N 1
ATOM 2187 C CA . VAL A 1 292 ? 9.402 -6.892 -6.977 1.00 78.94 292 VAL A CA 1
ATOM 2188 C C . VAL A 1 292 ? 10.927 -6.719 -6.956 1.00 78.94 292 VAL A C 1
ATOM 2190 O O . VAL A 1 292 ? 11.451 -5.626 -6.765 1.00 78.94 292 VAL A O 1
ATOM 2193 N N . HIS A 1 293 ? 11.638 -7.825 -7.205 1.00 83.25 293 HIS A N 1
ATOM 2194 C CA . HIS A 1 293 ? 13.108 -7.870 -7.236 1.00 83.25 293 HIS A CA 1
ATOM 2195 C C . HIS A 1 293 ? 13.648 -6.979 -8.349 1.00 83.25 293 HIS A C 1
ATOM 2197 O O . HIS A 1 293 ? 13.665 -7.385 -9.512 1.00 83.25 293 HIS A O 1
ATOM 2203 N N . LEU A 1 294 ? 14.097 -5.783 -7.991 1.00 77.69 294 LEU A N 1
ATOM 2204 C CA . LEU A 1 294 ? 14.907 -4.934 -8.851 1.00 77.69 294 LEU A CA 1
ATOM 2205 C C . LEU A 1 294 ? 16.369 -5.010 -8.419 1.00 77.69 294 LEU A C 1
ATOM 2207 O O . LEU A 1 294 ? 16.684 -5.385 -7.296 1.00 77.69 294 LEU A O 1
ATOM 2211 N N . GLU A 1 295 ? 17.257 -4.636 -9.321 1.00 78.69 295 GLU A N 1
ATOM 2212 C CA . GLU A 1 295 ? 18.685 -4.506 -9.075 1.00 78.69 295 GLU A CA 1
ATOM 2213 C C . GLU A 1 295 ? 19.084 -3.119 -9.618 1.00 78.69 295 GLU A C 1
ATOM 2215 O O . GLU A 1 295 ? 18.718 -2.783 -10.747 1.00 78.69 295 GLU A O 1
ATOM 2220 N N . THR A 1 296 ? 19.803 -2.294 -8.845 1.00 76.38 296 THR A N 1
ATOM 2221 C CA . THR A 1 296 ? 20.297 -0.963 -9.264 1.00 76.38 296 THR A CA 1
ATOM 2222 C C . THR A 1 296 ? 21.706 -0.680 -8.741 1.00 76.38 296 THR A C 1
ATOM 2224 O O . THR A 1 296 ? 22.149 -1.254 -7.747 1.00 76.38 296 THR A O 1
ATOM 2227 N N . MET A 1 297 ? 22.415 0.236 -9.405 1.00 79.31 297 MET A N 1
ATOM 2228 C CA . MET A 1 297 ? 23.411 1.090 -8.745 1.00 79.31 297 MET A CA 1
ATOM 2229 C C . MET A 1 297 ? 22.809 2.483 -8.626 1.00 79.31 297 MET A C 1
ATOM 2231 O O . MET A 1 297 ? 21.875 2.792 -9.360 1.00 79.31 297 MET A O 1
ATOM 2235 N N . LEU A 1 298 ? 23.359 3.290 -7.724 1.00 72.44 298 LEU A N 1
ATOM 2236 C CA . LEU A 1 298 ? 22.945 4.657 -7.445 1.00 72.44 298 LEU A CA 1
ATOM 2237 C C . LEU A 1 298 ? 24.089 5.608 -7.834 1.00 72.44 298 LEU A C 1
ATOM 2239 O O . LEU A 1 298 ? 25.240 5.329 -7.498 1.00 72.44 298 LEU A O 1
ATOM 2243 N N . ASP A 1 299 ? 23.783 6.738 -8.472 1.00 75.06 299 ASP A N 1
ATOM 2244 C CA . ASP A 1 299 ? 24.759 7.819 -8.711 1.00 75.06 299 ASP A CA 1
ATOM 2245 C C . ASP A 1 299 ? 25.025 8.642 -7.422 1.00 75.06 299 ASP A C 1
ATOM 2247 O O . ASP A 1 299 ? 25.902 9.504 -7.384 1.00 75.06 299 ASP A O 1
ATOM 2251 N N . THR A 1 300 ? 24.294 8.341 -6.338 1.00 72.88 300 THR A N 1
ATOM 2252 C CA . THR A 1 300 ? 24.405 8.946 -5.001 1.00 72.88 300 THR A CA 1
ATOM 2253 C C . THR A 1 300 ? 24.435 7.923 -3.866 1.00 72.88 300 THR A C 1
ATOM 2255 O O . THR A 1 300 ? 24.276 6.725 -4.066 1.00 72.88 300 THR A O 1
ATOM 2258 N N . THR A 1 301 ? 24.641 8.399 -2.636 1.00 68.75 301 THR A N 1
ATOM 2259 C CA . THR A 1 301 ? 24.711 7.582 -1.413 1.00 68.75 301 THR A CA 1
ATOM 2260 C C . THR A 1 301 ? 23.393 6.899 -1.024 1.00 68.75 301 THR A C 1
ATOM 2262 O O . THR A 1 301 ? 23.435 5.885 -0.326 1.00 68.75 301 THR A O 1
ATOM 2265 N N . ASP A 1 302 ? 22.243 7.410 -1.477 1.00 70.56 302 ASP A N 1
ATOM 2266 C CA . ASP A 1 302 ? 20.924 6.795 -1.281 1.00 70.56 302 ASP A CA 1
ATOM 2267 C C . ASP A 1 302 ? 19.983 7.038 -2.481 1.00 70.56 302 ASP A C 1
ATOM 2269 O O . ASP A 1 302 ? 20.275 7.837 -3.379 1.00 70.56 302 ASP A O 1
ATOM 2273 N N . GLY A 1 303 ? 18.855 6.325 -2.478 1.00 73.75 303 GLY A N 1
ATOM 2274 C CA . GLY A 1 303 ? 17.774 6.340 -3.464 1.00 73.75 303 GLY A CA 1
ATOM 2275 C C . GLY A 1 303 ? 16.485 5.755 -2.865 1.00 73.75 303 GLY A C 1
ATOM 2276 O O . GLY A 1 303 ? 16.445 5.345 -1.709 1.00 73.75 303 GLY A O 1
ATOM 2277 N N . TYR A 1 304 ? 15.396 5.719 -3.624 1.00 80.06 304 TYR A N 1
ATOM 2278 C CA . TYR A 1 304 ? 14.046 5.411 -3.136 1.00 80.06 304 TYR A CA 1
ATOM 2279 C C . TYR A 1 304 ? 13.231 4.786 -4.287 1.00 80.06 304 TYR A C 1
ATOM 2281 O O . TYR A 1 304 ? 13.163 5.455 -5.296 1.00 80.06 304 TYR A O 1
ATOM 2289 N N . TRP A 1 305 ? 12.585 3.602 -4.265 1.00 84.75 305 TRP A N 1
ATOM 2290 C CA . TRP A 1 305 ? 11.681 3.227 -5.397 1.00 84.75 305 TRP A CA 1
ATOM 2291 C C . TRP A 1 305 ? 10.294 2.670 -5.127 1.00 84.75 305 TRP A C 1
ATOM 2293 O O . TRP A 1 305 ? 9.980 2.141 -4.065 1.00 84.75 305 TRP A O 1
ATOM 2303 N N . THR A 1 306 ? 9.495 2.897 -6.172 1.00 87.38 306 THR A N 1
ATOM 2304 C CA . THR A 1 306 ? 8.056 2.795 -6.298 1.00 87.38 306 THR A CA 1
ATOM 2305 C C . THR A 1 306 ? 7.817 1.769 -7.367 1.00 87.38 306 THR A C 1
ATOM 2307 O O . THR A 1 306 ? 8.490 1.765 -8.391 1.00 87.38 306 THR A O 1
ATOM 2310 N N . ALA A 1 307 ? 6.849 0.909 -7.156 1.00 88.75 307 ALA A N 1
ATOM 2311 C CA . ALA A 1 307 ? 6.390 0.028 -8.206 1.00 88.75 307 ALA A CA 1
ATOM 2312 C C . ALA A 1 307 ? 4.887 -0.060 -8.073 1.00 88.75 307 ALA A C 1
ATOM 2314 O O . ALA A 1 307 ? 4.393 -0.314 -6.976 1.00 88.75 307 ALA A O 1
ATOM 2315 N N . THR A 1 308 ? 4.165 0.120 -9.167 1.00 91.00 308 THR A N 1
ATOM 2316 C CA . THR A 1 308 ? 2.748 -0.221 -9.235 1.00 91.00 308 THR A CA 1
ATOM 2317 C C . THR A 1 308 ? 2.608 -1.514 -10.023 1.00 91.00 308 THR A C 1
ATOM 2319 O O . THR A 1 308 ? 3.235 -1.697 -11.066 1.00 91.00 308 THR A O 1
ATOM 2322 N N . LEU A 1 309 ? 1.799 -2.441 -9.512 1.00 91.69 309 LEU A N 1
ATOM 2323 C CA . LEU A 1 309 ? 1.259 -3.514 -10.339 1.00 91.69 309 LEU A CA 1
ATOM 2324 C C . LEU A 1 309 ? -0.043 -2.984 -10.938 1.00 91.69 309 LEU A C 1
ATOM 2326 O O . LEU A 1 309 ? -0.896 -2.522 -10.183 1.00 91.69 309 LEU A O 1
ATOM 2330 N N . ASN A 1 310 ? -0.191 -3.048 -12.258 1.00 93.06 310 ASN A N 1
ATOM 2331 C CA . ASN A 1 310 ? -1.356 -2.534 -12.977 1.00 93.06 310 ASN A CA 1
ATOM 2332 C C . ASN A 1 310 ? -2.004 -3.666 -13.790 1.00 93.06 310 ASN A C 1
ATOM 2334 O O . ASN A 1 310 ? -1.307 -4.565 -14.262 1.00 93.06 310 ASN A O 1
ATOM 2338 N N . ASP A 1 311 ? -3.324 -3.609 -13.947 1.00 92.94 311 ASP A N 1
ATOM 2339 C CA . ASP A 1 311 ? -4.068 -4.349 -14.968 1.00 92.94 311 ASP A CA 1
ATOM 2340 C C . ASP A 1 311 ? -4.146 -3.486 -16.235 1.00 92.94 311 ASP A C 1
ATOM 2342 O O . ASP A 1 311 ? -4.436 -2.295 -16.136 1.00 92.94 311 ASP A O 1
ATOM 2346 N N . VAL A 1 312 ? -3.872 -4.054 -17.411 1.00 93.50 312 VAL A N 1
ATOM 2347 C CA . VAL A 1 312 ? -3.868 -3.312 -18.684 1.00 93.50 312 VAL A CA 1
ATOM 2348 C C . VAL A 1 312 ? -4.972 -3.857 -19.578 1.00 93.50 312 VAL A C 1
ATOM 2350 O O . VAL A 1 312 ? -4.890 -4.969 -20.104 1.00 93.50 312 VAL A O 1
ATOM 2353 N N . ALA A 1 313 ? -6.018 -3.054 -19.753 1.00 91.75 313 ALA A N 1
ATOM 2354 C CA . ALA A 1 313 ? -7.168 -3.396 -20.571 1.00 91.75 313 ALA A CA 1
ATOM 2355 C C . ALA A 1 313 ? -6.820 -3.407 -22.079 1.00 91.75 313 ALA A C 1
ATOM 2357 O O . ALA A 1 313 ? -5.875 -2.742 -22.508 1.00 91.75 313 ALA A O 1
ATOM 2358 N N . PRO A 1 314 ? -7.602 -4.103 -22.933 1.00 90.81 314 PRO A N 1
ATOM 2359 C CA . PRO A 1 314 ? -7.342 -4.171 -24.378 1.00 90.81 314 PRO A CA 1
ATOM 2360 C C . PRO A 1 314 ? -7.392 -2.828 -25.132 1.00 90.81 314 PRO A C 1
ATOM 2362 O O . PRO A 1 314 ? -6.955 -2.767 -26.278 1.00 90.81 314 PRO A O 1
ATOM 2365 N N . ASP A 1 315 ? -7.935 -1.771 -24.521 1.00 89.94 315 ASP A N 1
ATOM 2366 C CA . ASP A 1 315 ? -7.937 -0.394 -25.040 1.00 89.94 315 ASP A CA 1
ATOM 2367 C C . ASP A 1 315 ? -6.729 0.446 -24.562 1.00 89.94 315 ASP A C 1
ATOM 2369 O O . ASP A 1 315 ? -6.629 1.642 -24.855 1.00 89.94 315 ASP A O 1
ATOM 2373 N N . GLY A 1 316 ? -5.808 -0.180 -23.823 1.00 88.94 316 GLY A N 1
ATOM 2374 C CA . GLY A 1 316 ? -4.616 0.436 -23.251 1.00 88.94 316 GLY A CA 1
ATOM 2375 C C . GLY A 1 316 ? -4.849 1.199 -21.946 1.00 88.94 316 GLY A C 1
ATOM 2376 O O . GLY A 1 316 ? -3.917 1.842 -21.476 1.00 88.94 316 GLY A O 1
ATOM 2377 N N . THR A 1 317 ? -6.049 1.177 -21.357 1.00 90.94 317 THR A N 1
ATOM 2378 C CA . THR A 1 317 ? -6.265 1.719 -20.003 1.00 90.94 317 THR A CA 1
ATOM 2379 C C . THR A 1 317 ? -5.483 0.884 -18.990 1.00 90.94 317 THR A C 1
ATOM 2381 O O . THR A 1 317 ? -5.656 -0.332 -18.930 1.00 90.94 317 THR A O 1
ATOM 2384 N N . SER A 1 318 ? -4.625 1.535 -18.204 1.00 92.69 318 SER A N 1
ATOM 2385 C CA . SER A 1 318 ? -3.786 0.896 -17.184 1.00 92.69 318 SER A CA 1
ATOM 2386 C C . SER A 1 318 ? -4.353 1.223 -15.806 1.00 92.69 318 SER A C 1
ATOM 2388 O O . SER A 1 318 ? -4.415 2.389 -15.440 1.00 92.69 318 SER A O 1
ATOM 2390 N N . THR A 1 319 ? -4.803 0.246 -15.027 1.00 90.50 319 THR A N 1
ATOM 2391 C CA . THR A 1 319 ? -5.413 0.480 -13.709 1.00 90.50 319 THR A CA 1
ATOM 2392 C C . THR A 1 319 ? -4.544 -0.131 -12.618 1.00 90.50 319 THR A C 1
ATOM 2394 O O . THR A 1 319 ? -4.364 -1.347 -12.562 1.00 90.50 319 THR A O 1
ATOM 2397 N N . ALA A 1 320 ? -4.011 0.705 -11.725 1.00 89.81 320 ALA A N 1
ATOM 2398 C CA . ALA A 1 320 ? -3.223 0.243 -10.586 1.00 89.81 320 ALA A CA 1
ATOM 2399 C C . ALA A 1 320 ? -4.034 -0.688 -9.663 1.00 89.81 320 ALA A C 1
ATOM 2401 O O . ALA A 1 320 ? -5.204 -0.440 -9.373 1.00 89.81 320 ALA A O 1
ATOM 2402 N N . LEU A 1 321 ? -3.383 -1.758 -9.203 1.00 87.88 321 LEU A N 1
ATOM 2403 C CA . LEU A 1 321 ? -3.934 -2.770 -8.297 1.00 87.88 321 LEU A CA 1
ATOM 2404 C C . LEU A 1 321 ? -3.328 -2.685 -6.888 1.00 87.88 321 LEU A C 1
ATOM 2406 O O . LEU A 1 321 ? -3.984 -3.006 -5.895 1.00 87.88 321 LEU A O 1
ATOM 2410 N N . THR A 1 322 ? -2.040 -2.330 -6.801 1.00 86.75 322 THR A N 1
ATOM 2411 C CA . THR A 1 322 ? -1.280 -2.173 -5.548 1.00 86.75 322 THR A CA 1
ATOM 2412 C C . THR A 1 322 ? 0.060 -1.464 -5.799 1.00 86.75 322 THR A C 1
ATOM 2414 O O . THR A 1 322 ? 0.555 -1.480 -6.931 1.00 86.75 322 THR A O 1
ATOM 2417 N N . SER A 1 323 ? 0.667 -0.876 -4.756 1.00 87.75 323 SER A N 1
ATOM 2418 C CA . SER A 1 323 ? 1.956 -0.171 -4.836 1.00 87.75 323 SER A CA 1
ATOM 2419 C C . SER A 1 323 ? 3.001 -0.603 -3.786 1.00 87.75 323 SER A C 1
ATOM 2421 O O . SER A 1 323 ? 2.720 -0.761 -2.593 1.00 87.75 323 SER A O 1
ATOM 2423 N N . GLY A 1 324 ? 4.254 -0.739 -4.230 1.00 83.50 324 GLY A N 1
ATOM 2424 C CA . GLY A 1 324 ? 5.465 -1.003 -3.439 1.00 83.50 324 GLY A CA 1
ATOM 2425 C C . GLY A 1 324 ? 6.295 0.262 -3.179 1.00 83.50 324 GLY A C 1
ATOM 2426 O O . GLY A 1 324 ? 6.011 1.311 -3.747 1.00 83.50 324 GLY A O 1
ATOM 2427 N N . GLN A 1 325 ? 7.254 0.190 -2.249 1.00 83.69 325 GLN A N 1
ATOM 2428 C CA . GLN A 1 325 ? 7.933 1.361 -1.668 1.00 83.69 325 GLN A CA 1
ATOM 2429 C C . GLN A 1 325 ? 9.190 0.951 -0.883 1.00 83.69 325 GLN A C 1
ATOM 2431 O O . GLN A 1 325 ? 9.049 0.186 0.074 1.00 83.69 325 GLN A O 1
ATOM 2436 N N . LEU A 1 326 ? 10.374 1.504 -1.191 1.00 79.25 326 LEU A N 1
ATOM 2437 C CA . LEU A 1 326 ? 11.584 1.286 -0.373 1.00 79.25 326 LEU A CA 1
ATOM 2438 C C . LEU A 1 326 ? 12.708 2.331 -0.563 1.00 79.25 326 LEU A C 1
ATOM 2440 O O . LEU A 1 326 ? 13.101 2.591 -1.697 1.00 79.25 326 LEU A O 1
ATOM 2444 N N . ALA A 1 327 ? 13.295 2.848 0.528 1.00 80.06 327 ALA A N 1
ATOM 2445 C CA . ALA A 1 327 ? 14.603 3.529 0.518 1.00 80.06 327 ALA A CA 1
ATOM 2446 C C . ALA A 1 327 ? 15.739 2.518 0.345 1.00 80.06 327 ALA A C 1
ATOM 2448 O O . ALA A 1 327 ? 15.760 1.491 1.027 1.00 80.06 327 ALA A O 1
ATOM 2449 N N . ALA A 1 328 ? 16.729 2.817 -0.493 1.00 76.88 328 ALA A N 1
ATOM 2450 C CA . ALA A 1 328 ? 17.859 1.919 -0.699 1.00 76.88 328 ALA A CA 1
ATOM 2451 C C . ALA A 1 328 ? 18.669 1.729 0.598 1.00 76.88 328 ALA A C 1
ATOM 2453 O O . ALA A 1 328 ? 19.133 0.619 0.874 1.00 76.88 328 ALA A O 1
ATOM 2454 N N . SER A 1 329 ? 18.774 2.754 1.447 1.00 68.81 329 SER A N 1
ATOM 2455 C CA . SER A 1 329 ? 19.340 2.678 2.800 1.00 68.81 329 SER A CA 1
ATOM 2456 C C . SER A 1 329 ? 18.604 1.705 3.736 1.00 68.81 329 SER A C 1
ATOM 2458 O O . SER A 1 329 ? 19.263 0.931 4.434 1.00 68.81 329 SER A O 1
ATOM 2460 N N . VAL A 1 330 ? 17.264 1.650 3.709 1.00 66.25 330 VAL A N 1
ATOM 2461 C CA . VAL A 1 330 ? 16.448 0.814 4.625 1.00 66.25 330 VAL A CA 1
ATOM 2462 C C . VAL A 1 330 ? 16.196 -0.619 4.127 1.00 66.25 330 VAL A C 1
ATOM 2464 O O . VAL A 1 330 ? 15.377 -1.344 4.686 1.00 66.25 330 VAL A O 1
ATOM 2467 N N . ARG A 1 331 ? 16.934 -1.080 3.109 1.00 63.22 331 ARG A N 1
ATOM 2468 C CA . ARG A 1 331 ? 16.813 -2.432 2.520 1.00 63.22 331 ARG A CA 1
ATOM 2469 C C . ARG A 1 331 ? 17.178 -3.612 3.442 1.00 63.22 331 ARG A C 1
ATOM 2471 O O . ARG A 1 331 ? 17.107 -4.757 3.005 1.00 63.22 331 ARG A O 1
ATOM 2478 N N . LYS A 1 332 ? 17.637 -3.367 4.675 1.00 51.38 332 LYS A N 1
ATOM 2479 C CA . LYS A 1 332 ? 18.024 -4.412 5.640 1.00 51.38 332 LYS A CA 1
ATOM 2480 C C . LYS A 1 332 ? 16.867 -4.719 6.591 1.00 51.38 332 LYS A C 1
ATOM 2482 O O . LYS A 1 332 ? 16.409 -3.829 7.299 1.00 51.38 332 LYS A O 1
ATOM 2487 N N . THR A 1 333 ? 16.455 -5.981 6.660 1.00 46.06 333 THR A N 1
ATOM 2488 C CA . THR A 1 333 ? 15.424 -6.474 7.584 1.00 46.06 333 THR A CA 1
ATOM 2489 C C . THR A 1 333 ? 15.876 -7.766 8.264 1.00 46.06 333 THR A C 1
ATOM 2491 O O . THR A 1 333 ? 16.539 -8.597 7.646 1.00 46.06 333 THR A O 1
ATOM 2494 N N . ASP A 1 334 ? 15.529 -7.923 9.542 1.00 39.81 334 ASP A N 1
ATOM 2495 C CA . ASP A 1 334 ? 15.734 -9.160 10.306 1.00 39.81 334 ASP A CA 1
ATOM 2496 C C . ASP A 1 334 ? 14.592 -10.153 10.008 1.00 39.81 334 ASP A C 1
ATOM 2498 O O . ASP A 1 334 ? 13.427 -9.744 9.916 1.00 39.81 334 ASP A O 1
ATOM 2502 N N . ALA A 1 335 ? 14.903 -11.434 9.772 1.00 52.25 335 ALA A N 1
ATOM 2503 C CA . ALA A 1 335 ? 13.943 -12.391 9.213 1.00 52.25 335 ALA A CA 1
ATOM 2504 C C . ALA A 1 335 ? 14.305 -13.873 9.428 1.00 52.25 335 ALA A C 1
ATOM 2506 O O . ALA A 1 335 ? 15.444 -14.291 9.243 1.00 52.25 335 ALA A O 1
ATOM 2507 N N . VAL A 1 336 ? 13.280 -14.701 9.675 1.00 49.31 336 VAL A N 1
ATOM 2508 C CA . VAL A 1 336 ? 13.376 -16.172 9.676 1.00 49.31 336 VAL A CA 1
ATOM 2509 C C . VAL A 1 336 ? 12.775 -16.732 8.384 1.00 49.31 336 VAL A C 1
ATOM 2511 O O . VAL A 1 336 ? 11.584 -16.552 8.114 1.00 49.31 336 VAL A O 1
ATOM 2514 N N . LEU A 1 337 ? 13.578 -17.447 7.592 1.00 59.06 337 LEU A N 1
ATOM 2515 C CA . LEU A 1 337 ? 13.110 -18.155 6.397 1.00 59.06 337 LEU A CA 1
ATOM 2516 C C . LEU A 1 337 ? 12.562 -19.537 6.779 1.00 59.06 337 LEU A C 1
ATOM 2518 O O . LEU A 1 337 ? 13.303 -20.421 7.197 1.00 59.06 337 LEU A O 1
ATOM 2522 N N . GLN A 1 338 ? 11.252 -19.728 6.618 1.00 63.88 338 GLN A N 1
ATOM 2523 C CA . GLN A 1 338 ? 10.601 -21.020 6.857 1.00 63.88 338 GLN A CA 1
ATOM 2524 C C . GLN A 1 338 ? 10.978 -22.048 5.769 1.00 63.88 338 GLN A C 1
ATOM 2526 O O . GLN A 1 338 ? 11.266 -21.653 4.634 1.00 63.88 338 GLN A O 1
ATOM 2531 N N . PRO A 1 339 ? 10.947 -23.365 6.054 1.00 64.75 339 PRO A N 1
ATOM 2532 C CA . PRO A 1 339 ? 11.261 -24.395 5.064 1.00 64.75 339 PRO A CA 1
ATOM 2533 C C . PRO A 1 339 ? 10.466 -24.232 3.758 1.00 64.75 339 PRO A C 1
ATOM 2535 O O . PRO A 1 339 ? 9.239 -24.162 3.762 1.00 64.75 339 PRO A O 1
ATOM 2538 N N . GLY A 1 340 ? 11.176 -24.162 2.628 1.00 60.12 340 GLY A N 1
ATOM 2539 C CA . GLY A 1 340 ? 10.593 -23.940 1.297 1.00 60.12 340 GLY A CA 1
ATOM 2540 C C . GLY A 1 340 ? 10.414 -22.470 0.887 1.00 60.12 340 GLY A C 1
ATOM 2541 O O . GLY A 1 340 ? 10.097 -22.209 -0.276 1.00 60.12 340 GLY A O 1
ATOM 2542 N N . HIS A 1 341 ? 10.649 -21.506 1.783 1.00 60.47 341 HIS A N 1
ATOM 2543 C CA . HIS A 1 341 ? 10.687 -20.082 1.435 1.00 60.47 341 HIS A CA 1
ATOM 2544 C C . HIS A 1 341 ? 11.989 -19.727 0.696 1.00 60.47 341 HIS A C 1
ATOM 2546 O O . HIS A 1 341 ? 12.958 -20.486 0.690 1.00 60.47 341 HIS A O 1
ATOM 2552 N N . ARG A 1 342 ? 12.012 -18.563 0.037 1.00 50.38 342 ARG A N 1
ATOM 2553 C CA . ARG A 1 342 ? 13.153 -18.072 -0.750 1.00 50.38 342 ARG A CA 1
ATOM 2554 C C . ARG A 1 342 ? 13.398 -16.598 -0.454 1.00 50.38 342 ARG A C 1
ATOM 2556 O O . ARG A 1 342 ? 12.436 -15.847 -0.304 1.00 50.38 342 ARG A O 1
ATOM 2563 N N . LEU A 1 343 ? 14.665 -16.191 -0.424 1.00 48.50 343 LEU A N 1
ATOM 2564 C CA . LEU A 1 343 ? 15.042 -14.781 -0.336 1.00 48.50 343 LEU A CA 1
ATOM 2565 C C . LEU A 1 343 ? 14.872 -14.084 -1.700 1.00 48.50 343 LEU A C 1
ATOM 2567 O O . LEU A 1 343 ? 14.987 -14.713 -2.757 1.00 48.50 343 LEU A O 1
ATOM 2571 N N . ARG A 1 344 ? 14.585 -12.783 -1.660 1.00 59.00 344 ARG A N 1
ATOM 2572 C CA . ARG A 1 344 ? 14.414 -11.874 -2.799 1.00 59.00 344 ARG A CA 1
ATOM 2573 C C . ARG A 1 344 ? 14.858 -10.469 -2.356 1.00 59.00 344 ARG A C 1
ATOM 2575 O O . ARG A 1 344 ? 14.766 -10.180 -1.163 1.00 59.00 344 ARG A O 1
ATOM 2582 N N . VAL A 1 345 ? 15.395 -9.653 -3.263 1.00 41.34 345 VAL A N 1
ATOM 2583 C CA . VAL A 1 345 ? 16.015 -8.352 -2.951 1.00 41.34 345 VAL A CA 1
ATOM 2584 C C . VAL A 1 345 ? 15.519 -7.300 -3.937 1.00 41.34 345 VAL A C 1
ATOM 2586 O O . VAL A 1 345 ? 15.697 -7.455 -5.133 1.00 41.34 345 VAL A O 1
ATOM 2589 N N . ASP A 1 346 ? 14.935 -6.212 -3.451 1.00 46.59 346 ASP A N 1
ATOM 2590 C CA . ASP A 1 346 ? 14.343 -5.185 -4.310 1.00 46.59 346 ASP A CA 1
ATOM 2591 C C . ASP A 1 346 ? 15.202 -3.894 -4.216 1.00 46.59 346 ASP A C 1
ATOM 2593 O O . ASP A 1 346 ? 15.202 -3.241 -3.172 1.00 46.59 346 ASP A O 1
ATOM 2597 N N . ILE A 1 347 ? 15.991 -3.540 -5.249 1.00 43.72 347 ILE A N 1
ATOM 2598 C CA . ILE A 1 347 ? 16.988 -2.431 -5.238 1.00 43.72 347 ILE A CA 1
ATOM 2599 C C . ILE A 1 347 ? 16.660 -1.354 -6.291 1.00 43.72 347 ILE A C 1
ATOM 2601 O O . ILE A 1 347 ? 16.492 -1.740 -7.443 1.00 43.72 347 ILE A O 1
ATOM 2605 N N . PHE A 1 348 ? 16.552 -0.062 -5.875 1.00 53.34 348 PHE A N 1
ATOM 2606 C CA . PHE A 1 348 ? 15.693 1.031 -6.438 1.00 53.34 348 PHE A CA 1
ATOM 2607 C C . PHE A 1 348 ? 16.336 2.334 -7.038 1.00 53.34 348 PHE A C 1
ATOM 2609 O O . PHE A 1 348 ? 17.545 2.367 -7.229 1.00 53.34 348 PHE A O 1
ATOM 2616 N N . ALA A 1 349 ? 15.555 3.430 -7.255 1.00 52.03 349 ALA A N 1
ATOM 2617 C CA . ALA A 1 349 ? 15.983 4.757 -7.800 1.00 52.03 349 ALA A CA 1
ATOM 2618 C C . ALA A 1 349 ? 15.319 6.045 -7.176 1.00 52.03 349 ALA A C 1
ATOM 2620 O O . ALA A 1 349 ? 15.869 6.575 -6.215 1.00 52.03 349 ALA A O 1
ATOM 2621 N N . GLY A 1 350 ? 14.170 6.579 -7.666 1.00 55.41 350 GLY A N 1
ATOM 2622 C CA . GLY A 1 350 ? 13.339 7.642 -6.993 1.00 55.41 350 GLY A CA 1
ATOM 2623 C C . GLY A 1 350 ? 11.786 7.406 -6.913 1.00 55.41 350 GLY A C 1
ATOM 2624 O O . GLY A 1 350 ? 11.184 7.101 -7.938 1.00 55.41 350 GLY A O 1
ATOM 2625 N N . ASN A 1 351 ? 11.117 7.542 -5.737 1.00 61.19 351 ASN A N 1
ATOM 2626 C CA . ASN A 1 351 ? 9.722 7.072 -5.440 1.00 61.19 351 ASN A CA 1
ATOM 2627 C C . ASN A 1 351 ? 8.747 8.074 -4.813 1.00 61.19 351 ASN A C 1
ATOM 2629 O O . ASN A 1 351 ? 8.481 8.063 -3.615 1.00 61.19 351 ASN A O 1
ATOM 2633 N N . PHE A 1 352 ? 8.156 8.897 -5.664 1.00 41.53 352 PHE A N 1
ATOM 2634 C CA . PHE A 1 352 ? 7.190 9.919 -5.283 1.00 41.53 352 PHE A CA 1
ATOM 2635 C C . PHE A 1 352 ? 5.754 9.490 -5.663 1.00 41.53 352 PHE A C 1
ATOM 2637 O O . PHE A 1 352 ? 5.592 8.924 -6.748 1.00 41.53 352 PHE A O 1
ATOM 2644 N N . PRO A 1 353 ? 4.704 9.751 -4.851 1.00 37.44 353 PRO A N 1
ATOM 2645 C CA . PRO A 1 353 ? 4.619 10.666 -3.696 1.00 37.44 353 PRO A CA 1
ATOM 2646 C C . PRO A 1 353 ? 5.048 10.062 -2.358 1.00 37.44 353 PRO A C 1
ATOM 2648 O O . PRO A 1 353 ? 5.104 10.750 -1.340 1.00 37.44 353 PRO A O 1
ATOM 2651 N N . LYS A 1 354 ? 5.260 8.752 -2.350 1.00 37.78 354 LYS A N 1
ATOM 2652 C CA . LYS A 1 354 ? 5.189 7.930 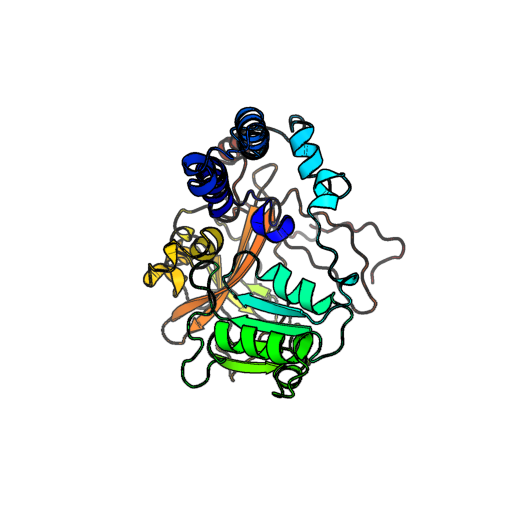-1.153 1.00 37.78 354 LYS A CA 1
ATOM 2653 C C . LYS A 1 354 ? 6.495 8.035 -0.326 1.00 37.78 354 LYS A C 1
ATOM 2655 O O . LYS A 1 354 ? 6.475 7.780 0.876 1.00 37.78 354 LYS A O 1
ATOM 2660 N N . GLY A 1 355 ? 7.577 8.577 -0.902 1.00 47.62 355 GLY A N 1
ATOM 2661 C CA . GLY A 1 355 ? 8.678 9.237 -0.186 1.00 47.62 355 GLY A CA 1
ATOM 2662 C C . GLY A 1 355 ? 9.557 10.122 -1.088 1.00 47.62 355 GLY A C 1
ATOM 2663 O O . GLY A 1 355 ? 9.327 10.269 -2.286 1.00 47.62 355 GLY A O 1
ATOM 2664 N N . LEU A 1 356 ? 10.561 10.775 -0.506 1.00 62.59 356 LEU A N 1
ATOM 2665 C CA . LEU A 1 356 ? 11.448 11.711 -1.204 1.00 62.59 356 LEU A CA 1
ATOM 2666 C C . LEU A 1 356 ? 12.802 11.743 -0.483 1.00 62.59 356 LEU A C 1
ATOM 2668 O O . LEU A 1 356 ? 12.832 11.607 0.740 1.00 62.59 356 LEU A O 1
ATOM 2672 N N . LEU A 1 357 ? 13.910 11.942 -1.208 1.00 58.81 357 LEU A N 1
ATOM 2673 C CA . LEU A 1 357 ? 15.210 12.166 -0.565 1.00 58.81 357 LEU A CA 1
ATOM 2674 C C . LEU A 1 357 ? 15.155 13.436 0.316 1.00 58.81 357 LEU A C 1
ATOM 2676 O O . LEU A 1 357 ? 14.611 14.453 -0.131 1.00 58.81 357 LEU A O 1
ATOM 2680 N N . PRO A 1 358 ? 15.733 13.419 1.534 1.00 58.88 358 PRO A N 1
ATOM 2681 C CA . PRO A 1 358 ? 15.933 14.621 2.341 1.00 58.88 358 PRO A CA 1
ATOM 2682 C C . PRO A 1 358 ? 16.673 15.718 1.566 1.00 58.88 358 PRO A C 1
ATOM 2684 O O . PRO A 1 358 ? 17.481 15.433 0.680 1.00 58.88 358 PRO A O 1
ATOM 2687 N N . ARG A 1 359 ? 16.421 16.986 1.917 1.00 65.31 359 ARG A N 1
ATOM 2688 C CA . ARG A 1 359 ? 16.888 18.166 1.159 1.00 65.31 359 ARG A CA 1
ATOM 2689 C C . ARG A 1 359 ? 18.383 18.138 0.768 1.00 65.31 359 ARG A C 1
ATOM 2691 O O . ARG A 1 359 ? 18.655 18.489 -0.380 1.00 65.31 359 ARG A O 1
ATOM 2698 N N . PRO A 1 360 ? 19.336 17.722 1.632 1.00 54.56 360 PRO A N 1
ATOM 2699 C CA . PRO A 1 360 ? 20.754 17.652 1.265 1.00 54.56 360 PRO A CA 1
ATOM 2700 C C . PRO A 1 360 ? 21.016 16.633 0.149 1.00 54.56 360 PRO A C 1
ATOM 2702 O O . PRO A 1 360 ? 21.528 16.991 -0.908 1.00 54.56 360 PRO A O 1
ATOM 2705 N N . LEU A 1 361 ? 20.550 15.393 0.331 1.00 63.44 361 LEU A N 1
ATOM 2706 C CA . LEU A 1 361 ? 20.704 14.297 -0.634 1.00 63.44 361 LEU A CA 1
ATOM 2707 C C . LEU A 1 361 ? 19.964 14.572 -1.952 1.00 63.44 361 LEU A C 1
ATOM 2709 O O . LEU A 1 361 ? 20.380 14.123 -3.020 1.00 63.44 361 LEU A O 1
ATOM 2713 N N . LEU A 1 362 ? 18.875 15.341 -1.904 1.00 72.38 362 LEU A N 1
ATOM 2714 C CA . LEU A 1 362 ? 18.132 15.758 -3.090 1.00 72.38 362 LEU A CA 1
ATOM 2715 C C . LEU A 1 362 ? 18.880 16.834 -3.899 1.00 72.38 362 LEU A C 1
ATOM 2717 O O . LEU A 1 362 ? 18.878 16.786 -5.129 1.00 72.38 362 LEU A O 1
ATOM 2721 N N . ASN A 1 363 ? 19.567 17.761 -3.224 1.00 75.19 363 ASN A N 1
ATOM 2722 C CA . ASN A 1 363 ? 20.441 18.740 -3.876 1.00 75.19 363 ASN A CA 1
ATOM 2723 C C . ASN A 1 363 ? 21.676 18.070 -4.504 1.00 75.19 363 ASN A C 1
ATOM 2725 O O . ASN A 1 363 ? 22.074 18.443 -5.605 1.00 75.19 363 ASN A O 1
ATOM 2729 N N . GLU A 1 364 ? 22.273 17.089 -3.820 1.00 71.56 364 GLU A N 1
ATOM 2730 C CA . GLU A 1 364 ? 23.452 16.359 -4.309 1.00 71.56 364 GLU A CA 1
ATOM 2731 C C . GLU A 1 364 ? 23.119 15.427 -5.480 1.00 71.56 364 GLU A C 1
ATOM 2733 O O . GLU A 1 364 ? 23.828 15.436 -6.486 1.00 71.56 364 GLU A O 1
ATOM 2738 N N . SER A 1 365 ? 22.016 14.675 -5.388 1.00 71.88 365 SER A N 1
ATOM 2739 C CA . SER A 1 365 ? 21.580 13.761 -6.456 1.00 71.88 365 SER A CA 1
ATOM 2740 C C . SER A 1 365 ? 21.098 14.460 -7.713 1.00 71.88 365 SER A C 1
ATOM 2742 O O . SER A 1 365 ? 21.107 13.842 -8.774 1.00 71.88 365 SER A O 1
ATOM 2744 N N . GLN A 1 366 ? 20.637 15.712 -7.615 1.00 80.06 366 GLN A N 1
ATOM 2745 C CA . GLN A 1 366 ? 20.062 16.473 -8.734 1.00 80.06 366 GLN A CA 1
ATOM 2746 C C . GLN A 1 366 ? 18.927 15.722 -9.465 1.00 80.06 366 GLN A C 1
ATOM 2748 O O . GLN A 1 366 ? 18.581 16.068 -10.593 1.00 80.06 366 GLN A O 1
ATOM 2753 N N . LEU A 1 367 ? 18.337 14.704 -8.817 1.00 69.88 367 LEU A N 1
ATOM 2754 C CA . LEU A 1 367 ? 17.367 13.766 -9.396 1.00 69.88 367 LEU A CA 1
ATOM 2755 C C . LEU A 1 367 ? 17.907 13.011 -10.640 1.00 69.88 367 LEU A C 1
ATOM 2757 O O . LEU A 1 367 ? 17.145 12.671 -11.546 1.00 69.88 367 LEU A O 1
ATOM 2761 N N . ALA A 1 368 ? 19.220 12.763 -10.686 1.00 76.62 368 ALA A N 1
ATOM 2762 C CA . ALA A 1 368 ? 19.920 12.153 -11.812 1.00 76.62 368 ALA A CA 1
ATOM 2763 C C . ALA A 1 368 ? 19.597 10.649 -12.027 1.00 76.62 368 ALA A C 1
ATOM 2765 O O . ALA A 1 368 ? 19.195 9.959 -11.085 1.00 76.62 368 ALA A O 1
ATOM 2766 N N . PRO A 1 369 ? 19.798 10.137 -13.264 1.00 71.12 369 PRO A N 1
ATOM 2767 C CA . PRO A 1 369 ? 19.854 8.710 -13.606 1.00 71.12 369 PRO A CA 1
ATOM 2768 C C . PRO A 1 369 ? 20.701 7.852 -12.668 1.00 71.12 369 PRO A C 1
ATOM 2770 O O . PRO A 1 369 ? 21.614 8.360 -12.034 1.00 71.12 369 PRO A O 1
ATOM 2773 N N . GLN A 1 370 ? 20.423 6.545 -12.620 1.00 69.12 370 GLN A N 1
ATOM 2774 C CA . GLN A 1 370 ? 21.167 5.581 -11.804 1.00 69.12 370 GLN A CA 1
ATOM 2775 C C . GLN A 1 370 ? 21.191 4.187 -12.486 1.00 69.12 370 GLN A C 1
ATOM 2777 O O . GLN A 1 370 ? 20.232 3.832 -13.177 1.00 69.12 370 GLN A O 1
ATOM 2782 N N . HIS A 1 371 ? 22.283 3.412 -12.364 1.00 79.12 371 HIS A N 1
ATOM 2783 C CA . HIS A 1 371 ? 22.650 2.365 -13.346 1.00 79.12 371 HIS A CA 1
ATOM 2784 C C . HIS A 1 371 ? 23.106 0.997 -12.780 1.00 79.12 371 HIS A C 1
ATOM 2786 O O . HIS A 1 371 ? 24.278 0.822 -12.476 1.00 79.12 371 HIS A O 1
ATOM 2792 N N . LEU A 1 372 ? 22.272 -0.052 -12.740 1.00 66.81 372 LEU A N 1
ATOM 2793 C CA . LEU A 1 372 ? 22.767 -1.403 -12.386 1.00 66.81 372 LEU A CA 1
ATOM 2794 C C . LEU A 1 372 ? 23.928 -1.892 -13.276 1.00 66.81 372 LEU A C 1
ATOM 2796 O O . LEU A 1 372 ? 23.828 -1.852 -14.504 1.00 66.81 372 LEU A O 1
ATOM 2800 N N . VAL A 1 373 ? 24.943 -2.501 -12.650 1.00 76.50 373 VAL A N 1
ATOM 2801 C CA . VAL A 1 373 ? 25.951 -3.340 -13.319 1.00 76.50 373 VAL A CA 1
ATOM 2802 C C . VAL A 1 373 ? 25.854 -4.795 -12.843 1.00 76.50 373 VAL A C 1
ATOM 2804 O O . VAL A 1 373 ? 25.880 -5.074 -11.645 1.00 76.50 373 VAL A O 1
ATOM 2807 N N . LEU A 1 374 ? 25.787 -5.724 -13.803 1.00 66.94 374 LEU A N 1
ATOM 2808 C CA . LEU A 1 374 ? 25.857 -7.176 -13.603 1.00 66.94 374 LEU A CA 1
ATOM 2809 C C . LEU A 1 374 ? 27.032 -7.733 -14.423 1.00 66.94 374 LEU A C 1
ATOM 2811 O O . LEU A 1 374 ? 26.915 -7.945 -15.628 1.00 66.94 374 LEU A O 1
ATOM 2815 N N . ASP A 1 375 ? 28.180 -7.934 -13.778 1.00 78.50 375 ASP A N 1
ATOM 2816 C CA . ASP A 1 375 ? 29.449 -8.309 -14.418 1.00 78.50 375 ASP A CA 1
ATOM 2817 C C . ASP A 1 375 ? 29.996 -9.609 -13.789 1.00 78.50 375 ASP A C 1
ATOM 2819 O O . ASP A 1 375 ? 30.303 -9.611 -12.598 1.00 78.50 375 ASP A O 1
ATOM 2823 N N . PRO A 1 376 ? 30.164 -10.721 -14.533 1.00 70.00 376 PRO A N 1
ATOM 2824 C CA . PRO A 1 376 ? 30.702 -11.968 -13.979 1.00 70.00 376 PRO A CA 1
ATOM 2825 C C . PRO A 1 376 ? 32.124 -11.864 -13.402 1.00 70.00 376 PRO A C 1
ATOM 2827 O O . PRO A 1 376 ? 32.505 -12.707 -12.593 1.00 70.00 376 PRO A O 1
ATOM 2830 N N . GLN A 1 377 ? 32.916 -10.861 -13.802 1.00 77.19 377 GLN A N 1
ATOM 2831 C CA . GLN A 1 377 ? 34.248 -10.604 -13.236 1.00 77.19 377 GLN A CA 1
ATOM 2832 C C . GLN A 1 377 ? 34.216 -9.621 -12.055 1.00 77.19 377 GLN A C 1
ATOM 2834 O O . GLN A 1 377 ? 35.202 -9.510 -11.326 1.00 77.19 377 GLN A O 1
ATOM 2839 N N . ARG A 1 378 ? 33.093 -8.921 -11.843 1.00 66.38 378 ARG A N 1
ATOM 2840 C CA . ARG A 1 378 ? 32.844 -7.993 -10.725 1.00 66.38 378 ARG A CA 1
ATOM 2841 C C . ARG A 1 378 ? 31.375 -8.110 -10.277 1.00 66.38 378 ARG A C 1
ATOM 2843 O O . ARG A 1 378 ? 30.590 -7.194 -10.524 1.00 66.38 378 ARG A O 1
ATOM 2850 N N . PRO A 1 379 ? 30.977 -9.255 -9.694 1.00 59.19 379 PRO A N 1
ATOM 2851 C CA . PRO A 1 379 ? 29.569 -9.569 -9.489 1.00 59.19 379 PRO A CA 1
ATOM 2852 C C . PRO A 1 379 ? 28.919 -8.660 -8.445 1.00 59.19 379 PRO A C 1
ATOM 2854 O O . PRO A 1 379 ? 29.492 -8.404 -7.387 1.00 59.19 379 PRO A O 1
ATOM 2857 N N . SER A 1 380 ? 27.684 -8.250 -8.727 1.00 58.47 380 SER A N 1
ATOM 2858 C CA . SER A 1 380 ? 26.747 -7.728 -7.729 1.00 58.47 380 SER A CA 1
ATOM 2859 C C . SER A 1 380 ? 26.125 -8.908 -6.978 1.00 58.47 380 SER A C 1
ATOM 2861 O O . SER A 1 380 ? 25.751 -9.909 -7.592 1.00 58.47 380 SER A O 1
ATOM 2863 N N . PHE A 1 381 ? 26.063 -8.833 -5.647 1.00 67.56 381 PHE A N 1
ATOM 2864 C CA . PHE A 1 381 ? 25.575 -9.916 -4.790 1.00 67.56 381 PHE A CA 1
ATOM 2865 C C . PHE A 1 381 ? 24.942 -9.385 -3.501 1.00 67.56 381 PHE A C 1
ATOM 2867 O O . PHE A 1 381 ? 25.256 -8.289 -3.034 1.00 67.56 381 PHE A O 1
ATOM 2874 N N . VAL A 1 382 ? 24.099 -10.213 -2.880 1.00 47.47 382 VAL A N 1
ATOM 2875 C CA . VAL A 1 382 ? 23.595 -10.001 -1.519 1.00 47.47 382 VAL A CA 1
ATOM 2876 C C . VAL A 1 382 ? 24.350 -10.900 -0.537 1.00 47.47 382 VAL A C 1
ATOM 2878 O O . VAL A 1 382 ? 24.399 -12.116 -0.707 1.00 47.47 382 VAL A O 1
ATOM 2881 N N . THR A 1 383 ? 24.930 -10.310 0.509 1.00 51.06 383 THR A N 1
ATOM 2882 C CA . THR A 1 383 ? 25.480 -11.064 1.647 1.00 51.06 383 THR A CA 1
ATOM 2883 C C . THR A 1 383 ? 24.405 -11.205 2.712 1.00 51.06 383 THR A C 1
ATOM 2885 O O . THR A 1 383 ? 23.907 -10.201 3.221 1.00 51.06 383 THR A O 1
ATOM 2888 N N . VAL A 1 384 ? 24.071 -12.443 3.071 1.00 50.41 384 VAL A N 1
ATOM 2889 C CA . VAL A 1 384 ? 23.019 -12.761 4.044 1.00 50.41 384 VAL A CA 1
ATOM 2890 C C . VAL A 1 384 ? 23.673 -13.389 5.280 1.00 50.41 384 VAL A C 1
ATOM 2892 O O . VAL A 1 384 ? 24.292 -14.444 5.144 1.00 50.41 384 VAL A O 1
ATOM 2895 N N . PRO A 1 385 ? 23.600 -12.765 6.469 1.00 41.19 385 PRO A N 1
ATOM 2896 C CA . PRO A 1 385 ? 24.110 -13.367 7.694 1.00 41.19 385 PRO A CA 1
ATOM 2897 C C . PRO A 1 385 ? 23.105 -14.407 8.195 1.00 41.19 385 PRO A C 1
ATOM 2899 O O . PRO A 1 385 ? 22.015 -14.055 8.638 1.00 41.19 385 PRO A O 1
ATOM 2902 N N . THR A 1 386 ? 23.460 -15.686 8.109 1.00 50.59 386 THR A N 1
ATOM 2903 C CA . THR A 1 386 ? 22.600 -16.796 8.535 1.00 50.59 386 THR A CA 1
ATOM 2904 C C . THR A 1 386 ? 23.307 -17.694 9.546 1.00 50.59 386 THR A C 1
ATOM 2906 O O . THR A 1 386 ? 24.531 -17.817 9.542 1.00 50.59 386 THR A O 1
ATOM 2909 N N . ASP A 1 387 ? 22.532 -18.317 10.431 1.00 40.81 387 ASP A N 1
ATOM 2910 C CA . ASP A 1 387 ? 23.003 -19.312 11.401 1.00 40.81 387 ASP A CA 1
ATOM 2911 C C . ASP A 1 387 ? 23.319 -20.667 10.737 1.00 40.81 387 ASP A C 1
ATOM 2913 O O . ASP A 1 387 ? 24.216 -21.387 11.177 1.00 40.81 387 ASP A O 1
ATOM 2917 N N . VAL A 1 388 ? 22.638 -20.975 9.628 1.00 51.88 388 VAL A N 1
ATOM 2918 C CA . VAL A 1 388 ? 22.930 -22.090 8.713 1.00 51.88 388 VAL A CA 1
ATOM 2919 C C . VAL A 1 388 ? 22.999 -21.621 7.249 1.00 51.88 388 VAL A C 1
ATOM 2921 O O . VAL A 1 388 ? 22.272 -20.700 6.874 1.00 51.88 388 VAL A O 1
ATOM 2924 N N . PRO A 1 389 ? 23.845 -22.218 6.382 1.00 66.38 389 PRO A N 1
ATOM 2925 C CA . PRO A 1 389 ? 23.946 -21.811 4.978 1.00 66.38 389 PRO A CA 1
ATOM 2926 C C . PRO A 1 389 ? 22.627 -21.963 4.204 1.00 66.38 389 PRO A C 1
ATOM 2928 O O . PRO A 1 389 ? 21.960 -22.993 4.300 1.00 66.38 389 PRO A O 1
ATOM 2931 N N . LEU A 1 390 ? 22.286 -20.958 3.393 1.00 58.94 390 LEU A N 1
ATOM 2932 C CA . LEU A 1 390 ? 21.177 -21.028 2.434 1.00 58.94 390 LEU A CA 1
ATOM 2933 C C . LEU A 1 390 ? 21.609 -21.808 1.179 1.00 58.94 390 LEU A C 1
ATOM 2935 O O . LEU A 1 390 ? 22.750 -21.667 0.735 1.00 58.94 390 LEU A O 1
ATOM 2939 N N . ALA A 1 391 ? 20.697 -22.615 0.627 1.00 52.78 391 ALA A N 1
ATOM 2940 C CA . ALA A 1 391 ? 20.929 -23.534 -0.496 1.00 52.78 391 ALA A CA 1
ATOM 2941 C C . ALA A 1 391 ? 20.189 -23.121 -1.782 1.00 52.78 391 ALA A C 1
ATOM 2943 O O . ALA A 1 391 ? 19.060 -22.587 -1.670 1.00 52.78 391 ALA A O 1
#

Radius of gyration: 23.51 Å; chains: 1; bounding box: 64×51×62 Å

Sequence (391 aa):
MGRDIIAPGGGVGIGFLLPWLTAVNALKLVPDVQSLANGTFDQQWLRSRLEHPAVFFDLLIAALVTESIDTVPPELEALLTDNSSIRTDLVSHPENIGVPTMLYGGWHDIFTNSQPRMYNAIPLPPGHKQLIMGDTYHLGPAAQFGTPGAPPRLDVLQRAWFDHWLEGIDNGIDSYGPVTVKQQGGPWASLPSFPRPGMNYQRMYLDPESSGTSPHAVHDGSLRTDTRSAGTLTVAPGLATLCSQDSAQGLAGITAILDACGKDSRIAEHSAQTFTSAPVGAATQISGPVNVHLETMLDTTDGYWTATLNDVAPDGTSTALTSGQLAASVRKTDAVLQPGHRLRVDIFAGNFPKGLLPRPLLNESQLAPQHLVLDPQRPSFVTVPTDVPLA

Foldseek 3Di:
DCCLACQPQHFGLCLAPVVVLVCCLVVLQDFDPVCVVVVNGDPVSVVVCVVCNRPCVVLVVLSQAVDDPVRRDPVNVLCVDCPHPVNVVPDDQLLPDPAQDEFEEELLESCNVVQQVSLVNNPDAQLSAAYEYEHDFQPPGPPPACPPQHHHGPVVLVVVVCCCRPVVDPPCSSVVANYWYQAVVHGIDGANGAPHPPDDDQDWDWAQPAPPQQPLALGGTATHSDYDDDDKDWFFDDPQLCLALNVCSSNRNPCVVVVRRNFACNSVRNRHHDHYYDDDPDDDDDGDDDDDFDAWAAPFPKAKDKDFDWDADPVSGTGTRDMDIHIQVSQDDDDDADPPRDDGGHHHHYYPDRRGDHPVRCVVRVRGITTDDDDPVDHDDDDDDDPDDDD